Protein AF-A0A4Q4YTY7-F1 (afdb_monomer_lite)

Secondary structure (DSSP, 8-state):
-------------------------------SSSSHHHHHHHHHHHHHHHHHHHHHHHTTS----HHHHHHHHHHHHHT--S-HHHHHHHHHHHHHTGGGHHHHHHHHHHHHHHS-HHHHHHHHHHHHHHHHHHHHTT-THHHHHHHHHHHHHHHHHS-TTSTTGGGHHHHHHHHHHHHHTTSS-HHHHHHHHHHHHHHHHHHHHTT-PPP------------------------PPPPPPPPHHHHHHHHHHHHHHHHHHHHTTS---S---THHHHHHHHS----TTHHHHHHHHHHHTTT----------------------------------PPPP-------------EEEEEE--SHHHHHHHHHHTTTEEEEEE-STTHHHHHHH-EEEEETTTEEEEEE--EEESSHHHHHHHTTTPPPSEEEE-S-----SS-HHHHHGGG--TTPEEEE---SSS-SHHHHHH-TTS-EEEEEEE--EEEEETTEEEE-S--EEEEEESSTT--HHHHHHHHHHHHHHHHTT--EEE-S-THHHHHHHHHHHHHHHHHHHHH---HHHHHHH-TTHHHHHHHHHHHHHHHHHHTT-TTS-HHHHHHHHHHHHTPPTT----HHHHHHTTTPPP-HIIIIIHHHHHHHHTT---HHHHHHHHHHHHHHHHHHH--

pLDDT: mean 76.51, std 26.36, range [22.38, 98.81]

Foldseek 3Di:
DDDDDDDDDDDDDDDDDDDDDDDDDDDDDDPDDPPPVVVVVVVVVVVVVVVVVVVVVVVVLDPDPLVNLLVVLLVLLQPQDQDPVSLVVSLVSCLSVVVCVVSSLVSLLVSLQPHDLRSLLSSLVSLLVNCVVCVVSVNCVNLVSCQVCVVVSLCSNQPPVLPNLVSLVSNLVSLVSCVVVVSYDPVVSVVSVVSSVSSNVSVVVVPDDDDDDDDDDDDDDDDDDDDDDDDDDDDDDDDDDDDPVVVVVVVVVVVVVVVVVVVVVPDDDDDDDPVVVVCVVVPPPDDPCVVVVVVVVVVVVVPDDDDDDDDDDDDDDDDDDDDDDDDDDDDDDDDDDDDDDDDDDDDPDPDPLPAEEEEEDPFFVSLVCQLLLVVRHQYEYADDPLQVVCQPFNAFEAEPVPHGRRGDRHHYDNALVVSCVVVVVDAGQEYEYPHELDDDVVHPLVRNVVRDDLNYEYEYAYAFPPSCPSNCVSCVNHWYKYKYWDWPKHAPDRRYIYTYDDTEMEIATVPLPDDPSSRVSRVVVQVSSVVSVGHYHYDSHCVLVNLLVLLCLLQQLLVCLLVVAHPLQQCVVDVCSLVLSLLLSVLSQQLCVLVVNVVSDSVSSVVVSVVSVPDDPPHDDDPNSVCSVVLHAGSLCRNQVVSVVSCVVSVHDNVSSVVSSVSSVVSNVVSVVVD

Radius of gyration: 40.19 Å; chains: 1; bounding box: 113×143×96 Å

Structure (mmCIF, N/CA/C/O backbone):
data_AF-A0A4Q4YTY7-F1
#
_entry.id   AF-A0A4Q4YTY7-F1
#
loop_
_atom_site.group_PDB
_atom_site.id
_atom_site.type_symbol
_atom_site.label_atom_id
_atom_site.label_alt_id
_atom_site.label_comp_id
_atom_site.label_asym_id
_atom_site.label_entity_id
_atom_site.label_seq_id
_atom_site.pdbx_PDB_ins_code
_atom_site.Cartn_x
_atom_site.Cartn_y
_atom_site.Cartn_z
_atom_site.occupancy
_atom_site.B_iso_or_equiv
_atom_site.auth_seq_id
_atom_site.auth_comp_id
_atom_site.auth_asym_id
_atom_site.auth_atom_id
_atom_site.pdbx_PDB_model_num
ATOM 1 N N . MET A 1 1 ? 47.195 -77.215 28.519 1.00 44.47 1 MET A N 1
ATOM 2 C CA . MET A 1 1 ? 48.078 -76.813 27.410 1.00 44.47 1 MET A CA 1
ATOM 3 C C . MET A 1 1 ? 48.415 -75.338 27.589 1.00 44.47 1 MET A C 1
ATOM 5 O O . MET A 1 1 ? 47.624 -74.493 27.214 1.00 44.47 1 MET A O 1
ATOM 9 N N . ASP A 1 2 ? 49.529 -75.053 28.259 1.00 33.38 2 ASP A N 1
ATOM 10 C CA . ASP A 1 2 ? 50.512 -74.045 27.804 1.00 33.38 2 ASP A CA 1
ATOM 11 C C . ASP A 1 2 ? 51.403 -74.792 26.753 1.00 33.38 2 ASP A C 1
ATOM 13 O O . ASP A 1 2 ? 51.285 -76.032 26.743 1.00 33.38 2 ASP A O 1
ATOM 17 N N . PRO A 1 3 ? 52.308 -74.210 25.915 1.00 56.84 3 PRO A N 1
ATOM 18 C CA . PRO A 1 3 ? 53.141 -73.035 26.216 1.00 56.84 3 PRO A CA 1
ATOM 19 C C . PRO A 1 3 ? 53.518 -72.140 24.996 1.00 56.84 3 PRO A C 1
ATOM 21 O O . PRO A 1 3 ? 53.104 -72.429 23.880 1.00 56.84 3 PRO A O 1
ATOM 24 N N . ARG A 1 4 ? 54.260 -71.020 25.053 1.00 35.19 4 ARG A N 1
ATOM 25 C CA . ARG A 1 4 ? 55.385 -70.514 25.880 1.00 35.19 4 ARG A CA 1
ATOM 26 C C . ARG A 1 4 ? 55.471 -68.988 25.660 1.00 35.19 4 ARG A C 1
ATOM 28 O O . ARG A 1 4 ? 55.088 -68.553 24.582 1.00 35.19 4 ARG A O 1
ATOM 35 N N . GLN A 1 5 ? 56.121 -68.106 26.419 1.00 39.50 5 GLN A N 1
ATOM 36 C CA . GLN A 1 5 ? 56.657 -67.877 27.779 1.00 39.50 5 GLN A CA 1
ATOM 37 C C . GLN A 1 5 ? 57.472 -66.567 27.567 1.00 39.50 5 GLN A C 1
ATOM 39 O O . GLN A 1 5 ? 58.048 -66.381 26.501 1.00 39.50 5 GLN A O 1
ATOM 44 N N . GLY A 1 6 ? 57.535 -65.582 28.455 1.00 27.42 6 GLY A N 1
ATOM 45 C CA . GLY A 1 6 ? 57.887 -65.696 29.857 1.00 27.42 6 GLY A CA 1
ATOM 46 C C . GLY A 1 6 ? 57.946 -64.312 30.517 1.00 27.42 6 GLY A C 1
ATOM 47 O O . GLY A 1 6 ? 58.246 -63.298 29.894 1.00 27.42 6 GLY A O 1
ATOM 48 N N . THR A 1 7 ? 57.606 -64.312 31.795 1.00 26.41 7 THR A N 1
ATOM 49 C CA . THR A 1 7 ? 57.754 -63.269 32.821 1.00 26.41 7 THR A CA 1
ATOM 50 C C . THR A 1 7 ? 59.226 -63.147 33.285 1.00 26.41 7 THR A C 1
ATOM 52 O O . THR A 1 7 ? 60.053 -63.944 32.844 1.00 26.41 7 THR A O 1
ATOM 55 N N . PRO A 1 8 ? 59.570 -62.374 34.340 1.00 59.75 8 PRO A N 1
ATOM 56 C CA . PRO A 1 8 ? 59.215 -61.001 34.765 1.00 59.75 8 PRO A CA 1
ATOM 57 C C . PRO A 1 8 ? 60.503 -60.191 35.137 1.00 59.75 8 PRO A C 1
ATOM 59 O O . PRO A 1 8 ? 61.595 -60.652 34.837 1.00 59.75 8 PRO A O 1
ATOM 62 N N . VAL A 1 9 ? 60.391 -59.051 35.861 1.00 26.95 9 VAL A N 1
ATOM 63 C CA . VAL A 1 9 ? 61.252 -58.618 37.015 1.00 26.95 9 VAL A CA 1
ATOM 64 C C . VAL A 1 9 ? 61.677 -57.124 37.043 1.00 26.95 9 VAL A C 1
ATOM 66 O O . VAL A 1 9 ? 62.441 -56.664 36.211 1.00 26.95 9 VAL A O 1
ATOM 69 N N . ARG A 1 10 ? 61.214 -56.457 38.124 1.00 25.05 10 ARG A N 1
ATOM 70 C CA . ARG A 1 10 ? 61.829 -55.469 39.060 1.00 25.05 10 ARG A CA 1
ATOM 71 C C . ARG A 1 10 ? 62.554 -54.192 38.592 1.00 25.05 10 ARG A C 1
ATOM 73 O O . ARG A 1 10 ? 63.468 -54.255 37.794 1.00 25.05 10 ARG A O 1
ATOM 80 N N . LEU A 1 11 ? 62.241 -53.136 39.373 1.00 26.17 11 LEU A N 1
ATOM 81 C CA . LEU A 1 11 ? 63.114 -52.181 40.104 1.00 26.17 11 LEU A CA 1
ATOM 82 C C . LEU A 1 11 ? 64.211 -51.490 39.268 1.00 26.17 11 LEU A C 1
ATOM 84 O O . LEU A 1 11 ? 64.990 -52.124 38.584 1.00 26.17 11 LEU A O 1
ATOM 88 N N . SER A 1 12 ? 64.414 -50.185 39.384 1.00 26.83 12 SER A N 1
ATOM 89 C CA . SER A 1 12 ? 64.807 -49.572 40.648 1.00 26.83 12 SER A CA 1
ATOM 90 C C . SER A 1 12 ? 65.026 -48.073 40.475 1.00 26.83 12 SER A C 1
ATOM 92 O O . SER A 1 12 ? 65.476 -47.644 39.415 1.00 26.83 12 SER A O 1
ATOM 94 N N . ASN A 1 13 ? 64.916 -47.388 41.612 1.00 28.39 13 ASN A N 1
ATOM 95 C CA . ASN A 1 13 ? 65.694 -46.214 41.999 1.00 28.39 13 ASN A CA 1
ATOM 96 C C . ASN A 1 13 ? 65.218 -44.863 41.431 1.00 28.39 13 ASN A C 1
ATOM 98 O O . ASN A 1 13 ? 65.002 -44.705 40.243 1.00 28.39 13 ASN A O 1
ATOM 102 N N . ASP A 1 14 ? 65.045 -43.819 42.235 1.00 30.59 14 ASP A N 1
ATOM 103 C CA . ASP A 1 14 ? 65.525 -43.621 43.599 1.00 30.59 14 ASP A CA 1
ATOM 104 C C . ASP A 1 14 ? 64.722 -42.511 44.295 1.00 30.59 14 ASP A C 1
ATOM 106 O O . ASP A 1 14 ? 64.478 -41.451 43.729 1.00 30.59 14 ASP A O 1
ATOM 110 N N . ARG A 1 15 ? 64.432 -42.798 45.570 1.00 30.31 15 ARG A N 1
ATOM 111 C CA . ARG A 1 15 ? 64.506 -41.912 46.747 1.00 30.31 15 ARG A CA 1
ATOM 112 C C . ARG A 1 15 ? 63.458 -40.808 46.912 1.00 30.31 15 ARG A C 1
ATOM 114 O O . ARG A 1 15 ? 63.401 -39.848 46.164 1.00 30.31 15 ARG A O 1
ATOM 121 N N . LEU A 1 16 ? 62.564 -41.018 47.890 1.00 30.39 16 LEU A N 1
ATOM 122 C CA . LEU A 1 16 ? 62.622 -40.487 49.278 1.00 30.39 16 LEU A CA 1
ATOM 123 C C . LEU A 1 16 ? 62.254 -38.994 49.303 1.00 30.39 16 LEU A C 1
ATOM 125 O O . LEU A 1 16 ? 62.945 -38.190 48.703 1.00 30.39 16 LEU A O 1
ATOM 129 N N . GLY A 1 17 ? 61.238 -38.521 50.013 1.00 27.89 17 GLY A N 1
ATOM 130 C CA . GLY A 1 17 ? 60.315 -39.130 50.959 1.00 27.89 17 GLY A CA 1
ATOM 131 C C . GLY A 1 17 ? 59.376 -38.033 51.489 1.00 27.89 17 GLY A C 1
ATOM 132 O O . GLY A 1 17 ? 59.693 -36.853 51.379 1.00 27.89 17 GLY A O 1
ATOM 133 N N . LEU A 1 18 ? 58.204 -38.468 51.967 1.00 28.16 18 LEU A N 1
ATOM 134 C CA . LEU A 1 18 ? 57.441 -38.015 53.149 1.00 28.16 18 LEU A CA 1
ATOM 135 C C . LEU A 1 18 ? 57.828 -36.644 53.758 1.00 28.16 18 LEU A C 1
ATOM 137 O O . LEU A 1 18 ? 58.996 -36.394 54.011 1.00 28.16 18 LEU A O 1
ATOM 141 N N . SER A 1 19 ? 56.941 -35.761 54.209 1.00 26.50 19 SER A N 1
ATOM 142 C CA . SER A 1 19 ? 55.482 -35.711 54.314 1.00 26.50 19 SER A CA 1
ATOM 143 C C . SER A 1 19 ? 55.146 -34.392 55.043 1.00 26.50 19 SER A C 1
ATOM 145 O O . SER A 1 19 ? 55.745 -34.139 56.082 1.00 26.50 19 SER A O 1
ATOM 147 N N . VAL A 1 20 ? 54.151 -33.652 54.539 1.00 29.53 20 VAL A N 1
ATOM 148 C CA . VAL A 1 20 ? 53.043 -33.019 55.301 1.00 29.53 20 VAL A CA 1
ATOM 149 C C . VAL A 1 20 ? 53.321 -31.782 56.201 1.00 29.53 20 VAL A C 1
ATOM 151 O O . VAL A 1 20 ? 53.830 -31.922 57.305 1.00 29.53 20 VAL A O 1
ATOM 154 N N . ASP A 1 21 ? 52.821 -30.627 55.702 1.00 28.77 21 ASP A N 1
ATOM 155 C CA . ASP A 1 21 ? 52.082 -29.492 56.340 1.00 28.77 21 ASP A CA 1
ATOM 156 C C . ASP A 1 21 ? 52.663 -28.684 57.533 1.00 28.77 21 ASP A C 1
ATOM 158 O O . ASP A 1 21 ? 53.591 -29.153 58.184 1.00 28.77 21 ASP A O 1
ATOM 162 N N . PRO A 1 22 ? 52.093 -27.505 57.929 1.00 45.88 22 PRO A N 1
ATOM 163 C CA . PRO A 1 22 ? 51.042 -26.647 57.319 1.00 45.88 22 PRO A CA 1
ATOM 164 C C . PRO A 1 22 ? 51.311 -25.104 57.373 1.00 45.88 22 PRO A C 1
ATOM 166 O O . PRO A 1 22 ? 52.159 -24.627 58.112 1.00 45.88 22 PRO A O 1
ATOM 169 N N . SER A 1 23 ? 50.479 -24.328 56.656 1.00 27.91 23 SER A N 1
ATOM 170 C CA . SER A 1 23 ? 49.970 -22.947 56.917 1.00 27.91 23 SER A CA 1
ATOM 171 C C . SER A 1 23 ? 50.861 -21.745 57.341 1.00 27.91 23 SER A C 1
ATOM 173 O O . SER A 1 23 ? 51.733 -21.842 58.192 1.00 27.91 23 SER A O 1
ATOM 175 N N . CYS A 1 24 ? 50.392 -20.563 56.902 1.00 25.84 24 CYS A N 1
ATOM 176 C CA . CYS A 1 24 ? 50.587 -19.188 57.413 1.00 25.84 24 CYS A CA 1
ATOM 177 C C . CYS A 1 24 ? 51.747 -18.311 56.889 1.00 25.84 24 CYS A C 1
ATOM 179 O O . CYS A 1 24 ? 52.905 -18.459 57.250 1.00 25.84 24 CYS A O 1
ATOM 181 N N . ASP A 1 25 ? 51.321 -17.323 56.098 1.00 28.78 25 ASP A N 1
ATOM 182 C CA . ASP A 1 25 ? 51.516 -15.874 56.249 1.00 28.78 25 ASP A CA 1
ATOM 183 C C . ASP A 1 25 ? 52.912 -15.206 56.270 1.00 28.78 25 ASP A C 1
ATOM 185 O O . ASP A 1 25 ? 53.749 -15.388 57.145 1.00 28.78 25 ASP A O 1
ATOM 189 N N . ASP A 1 26 ? 52.986 -14.240 55.351 1.00 28.91 26 ASP A N 1
ATOM 190 C CA . ASP A 1 26 ? 53.621 -12.925 55.432 1.00 28.91 26 ASP A CA 1
ATOM 191 C C . ASP A 1 26 ? 55.112 -12.705 55.058 1.00 28.91 26 ASP A C 1
ATOM 193 O O . ASP A 1 26 ? 56.069 -13.169 55.668 1.00 28.91 26 ASP A O 1
ATOM 197 N N . ARG A 1 27 ? 55.237 -11.783 54.090 1.00 26.94 27 ARG A N 1
ATOM 198 C CA . ARG A 1 27 ? 56.259 -10.736 53.910 1.00 26.94 27 ARG A CA 1
ATOM 199 C C . ARG A 1 27 ? 57.707 -11.054 53.489 1.00 26.94 27 ARG A C 1
ATOM 201 O O . ARG A 1 27 ? 58.582 -11.395 54.267 1.00 26.94 27 ARG A O 1
ATOM 208 N N . ARG A 1 28 ? 57.971 -10.540 52.274 1.00 28.86 28 ARG A N 1
ATOM 209 C CA . ARG A 1 28 ? 59.109 -9.674 51.882 1.00 28.86 28 ARG A CA 1
ATOM 210 C C . ARG A 1 28 ? 60.511 -10.291 51.960 1.00 28.86 28 ARG A C 1
ATOM 212 O O . ARG A 1 28 ? 61.216 -10.129 52.942 1.00 28.86 28 ARG A O 1
ATOM 219 N N . HIS A 1 29 ? 60.979 -10.790 50.817 1.00 31.52 29 HIS A N 1
ATOM 220 C CA . HIS A 1 29 ? 62.108 -10.197 50.076 1.00 31.52 29 HIS A CA 1
ATOM 221 C C . HIS A 1 29 ? 62.472 -11.072 48.869 1.00 31.52 29 HIS A C 1
ATOM 223 O O . HIS A 1 29 ? 63.193 -12.053 49.007 1.00 31.52 29 HIS A O 1
ATOM 229 N N . ARG A 1 30 ? 62.025 -10.685 47.666 1.00 30.34 30 ARG A N 1
ATOM 230 C CA . ARG A 1 30 ? 62.777 -10.885 46.408 1.00 30.34 30 ARG A CA 1
ATOM 231 C C . ARG A 1 30 ? 62.133 -10.101 45.262 1.00 30.34 30 ARG A C 1
ATOM 233 O O . ARG A 1 30 ? 61.588 -10.645 44.312 1.00 30.34 30 ARG A O 1
ATOM 240 N N . SER A 1 31 ? 62.194 -8.778 45.386 1.00 37.34 31 SER A N 1
ATOM 241 C CA . SER A 1 31 ? 62.164 -7.886 44.227 1.00 37.34 31 SER A CA 1
ATOM 242 C C . SER A 1 31 ? 63.583 -7.843 43.672 1.00 37.34 31 SER A C 1
ATOM 244 O O . SER A 1 31 ? 64.467 -7.408 44.406 1.00 37.34 31 SER A O 1
ATOM 246 N N . SER A 1 32 ? 63.779 -8.355 42.449 1.00 37.25 32 SER A N 1
ATOM 247 C CA . SER A 1 32 ? 64.787 -7.876 41.476 1.00 37.25 32 SER A CA 1
ATOM 248 C C . SER A 1 32 ? 65.095 -8.845 40.317 1.00 37.25 32 SER A C 1
ATOM 250 O O . SER A 1 32 ? 66.119 -8.667 39.678 1.00 37.25 32 SER A O 1
ATOM 252 N N . TYR A 1 33 ? 64.268 -9.851 39.986 1.00 35.28 33 TYR A N 1
ATOM 253 C CA . TYR A 1 33 ? 64.560 -10.710 38.810 1.00 35.28 33 TYR A CA 1
ATOM 254 C C . TYR A 1 33 ? 63.352 -11.152 37.962 1.00 35.28 33 TYR A C 1
ATOM 256 O O . TYR A 1 33 ? 63.506 -11.951 37.042 1.00 35.28 33 TYR A O 1
ATOM 264 N N . THR A 1 34 ? 62.156 -10.605 38.196 1.00 37.16 34 THR A N 1
ATOM 265 C CA . THR A 1 34 ? 60.936 -10.950 37.431 1.00 37.16 34 THR A CA 1
ATOM 266 C C . THR A 1 34 ? 60.338 -9.792 36.627 1.00 37.16 34 THR A C 1
ATOM 268 O O . THR A 1 34 ? 59.360 -9.993 35.906 1.00 37.16 34 THR A O 1
ATOM 271 N N . THR A 1 35 ? 60.948 -8.604 36.661 1.00 37.41 35 THR A N 1
ATOM 272 C CA . THR A 1 35 ? 60.445 -7.429 35.930 1.00 37.41 35 THR A CA 1
ATOM 273 C C . THR A 1 35 ? 60.891 -7.391 34.462 1.00 37.41 35 THR A C 1
ATOM 275 O O . THR A 1 35 ? 60.171 -6.858 33.630 1.00 37.41 35 THR A O 1
ATOM 278 N N . SER A 1 36 ? 62.019 -8.012 34.088 1.00 37.94 36 SER A N 1
ATOM 279 C CA . SER A 1 36 ? 62.528 -7.905 32.703 1.00 37.94 36 SER A CA 1
ATOM 280 C C . SER A 1 36 ? 61.791 -8.776 31.681 1.00 37.94 36 SER A C 1
ATOM 282 O O . SER A 1 36 ? 61.683 -8.380 30.528 1.00 37.94 36 SER A O 1
ATOM 284 N N . LYS A 1 37 ? 61.246 -9.937 32.077 1.00 40.44 37 LYS A N 1
ATOM 285 C CA . LYS A 1 37 ? 60.488 -10.820 31.161 1.00 40.44 37 LYS A CA 1
ATOM 286 C C . LYS A 1 37 ? 59.007 -10.456 31.028 1.00 40.44 37 LYS A C 1
ATOM 288 O O . LYS A 1 37 ? 58.343 -10.932 30.116 1.00 40.44 37 LYS A O 1
ATOM 293 N N . THR A 1 38 ? 58.484 -9.635 31.935 1.00 42.22 38 THR A N 1
ATOM 294 C CA . THR A 1 38 ? 57.098 -9.149 31.888 1.00 42.22 38 THR A CA 1
ATOM 295 C C . THR A 1 38 ? 56.987 -7.779 31.223 1.00 42.22 38 THR A C 1
ATOM 297 O O . THR A 1 38 ? 55.941 -7.496 30.649 1.00 42.22 38 THR A O 1
ATOM 300 N N . LEU A 1 39 ? 58.056 -6.971 31.224 1.00 42.78 39 LEU A N 1
ATOM 301 C CA . LEU A 1 39 ? 58.139 -5.726 30.451 1.00 42.78 39 LEU A CA 1
ATOM 302 C C . LEU A 1 39 ? 58.324 -5.986 28.951 1.00 42.78 39 LEU A C 1
ATOM 304 O O . LEU A 1 39 ? 57.547 -5.445 28.176 1.00 42.78 39 LEU A O 1
ATOM 308 N N . SER A 1 40 ? 59.214 -6.900 28.535 1.00 46.28 40 SER A N 1
ATOM 309 C CA . SER A 1 40 ? 59.430 -7.167 27.099 1.00 46.28 40 SER A CA 1
ATOM 310 C C . SER A 1 40 ? 58.183 -7.735 26.409 1.00 46.28 40 SER A C 1
ATOM 312 O O . SER A 1 40 ? 57.775 -7.259 25.362 1.00 46.28 40 SER A O 1
ATOM 314 N N . HIS A 1 41 ? 57.482 -8.683 27.043 1.00 48.94 41 HIS A N 1
ATOM 315 C CA . HIS A 1 41 ? 56.234 -9.229 26.497 1.00 48.94 41 HIS A CA 1
ATOM 316 C C . HIS A 1 41 ? 55.057 -8.248 26.523 1.00 48.94 41 HIS A C 1
ATOM 318 O O . HIS A 1 41 ? 54.060 -8.477 25.833 1.00 48.94 41 HIS A O 1
ATOM 324 N N . ARG A 1 42 ? 55.140 -7.190 27.333 1.00 49.94 42 ARG A N 1
ATOM 325 C CA . ARG A 1 42 ? 54.120 -6.146 27.408 1.00 49.94 42 ARG A CA 1
ATOM 326 C C . ARG A 1 42 ? 54.400 -5.036 26.401 1.00 49.94 42 ARG A C 1
ATOM 328 O O . ARG A 1 42 ? 53.464 -4.632 25.732 1.00 49.94 42 ARG A O 1
ATOM 335 N N . GLU A 1 43 ? 55.660 -4.659 26.210 1.00 51.03 43 GLU A N 1
ATOM 336 C CA . GLU A 1 43 ? 56.108 -3.743 25.155 1.00 51.03 43 GLU A CA 1
ATOM 337 C C . GLU A 1 43 ? 55.912 -4.355 23.760 1.00 51.03 43 GLU A C 1
ATOM 339 O O . GLU A 1 43 ? 55.381 -3.686 22.882 1.00 51.03 43 GLU A O 1
ATOM 344 N N . ASP A 1 44 ? 56.193 -5.649 23.571 1.00 53.00 44 ASP A N 1
ATOM 345 C CA . ASP A 1 44 ? 55.933 -6.354 22.305 1.00 53.00 44 ASP A CA 1
ATOM 346 C C . ASP A 1 44 ? 54.429 -6.485 22.013 1.00 53.00 44 ASP A C 1
ATOM 348 O O . ASP A 1 44 ? 53.995 -6.414 20.863 1.00 53.00 44 ASP A O 1
ATOM 352 N N . ARG A 1 45 ? 53.601 -6.646 23.056 1.00 56.72 45 ARG A N 1
ATOM 353 C CA . ARG A 1 45 ? 52.136 -6.660 22.923 1.00 56.72 45 ARG A CA 1
ATOM 354 C C . ARG A 1 45 ? 51.564 -5.269 22.697 1.00 56.72 45 ARG A C 1
ATOM 356 O O . ARG A 1 45 ? 50.649 -5.142 21.896 1.00 56.72 45 ARG A O 1
ATOM 363 N N . GLU A 1 46 ? 52.080 -4.242 23.356 1.00 60.31 46 GLU A N 1
ATOM 364 C CA . GLU A 1 46 ? 51.658 -2.854 23.156 1.00 60.31 46 GLU A CA 1
ATOM 365 C C . GLU A 1 46 ? 52.108 -2.340 21.782 1.00 60.31 46 GLU A C 1
ATOM 367 O O . GLU A 1 46 ? 51.319 -1.691 21.105 1.00 60.31 46 GLU A O 1
ATOM 372 N N . ALA A 1 47 ? 53.288 -2.735 21.293 1.00 58.69 47 ALA A N 1
ATOM 373 C CA . ALA A 1 47 ? 53.745 -2.470 19.930 1.00 58.69 47 ALA A CA 1
ATOM 374 C C . ALA A 1 47 ? 52.937 -3.249 18.881 1.00 58.69 47 ALA A C 1
ATOM 376 O O . ALA A 1 47 ? 52.584 -2.689 17.846 1.00 58.69 47 ALA A O 1
ATOM 377 N N . ALA A 1 48 ? 52.571 -4.509 19.144 1.00 60.25 48 ALA A N 1
ATOM 378 C CA . ALA A 1 48 ? 51.703 -5.286 18.257 1.00 60.25 48 ALA A CA 1
ATOM 379 C C . ALA A 1 48 ? 50.261 -4.754 18.237 1.00 60.25 48 ALA A C 1
ATOM 381 O O . ALA A 1 48 ? 49.634 -4.735 17.181 1.00 60.25 48 ALA A O 1
ATOM 382 N N . VAL A 1 49 ? 49.742 -4.279 19.372 1.00 65.44 49 VAL A N 1
ATOM 383 C CA . VAL A 1 49 ? 48.423 -3.637 19.474 1.00 65.44 49 VAL A CA 1
ATOM 384 C C . VAL A 1 49 ? 48.448 -2.242 18.855 1.00 65.44 49 VAL A C 1
ATOM 386 O O . VAL A 1 49 ? 47.492 -1.890 18.181 1.00 65.44 49 VAL A O 1
ATOM 389 N N . ALA A 1 50 ? 49.536 -1.479 18.981 1.00 58.59 50 ALA A N 1
ATOM 390 C CA . ALA A 1 50 ? 49.712 -0.194 18.307 1.00 58.59 50 ALA A CA 1
ATOM 391 C C . ALA A 1 50 ? 49.904 -0.360 16.792 1.00 58.59 50 ALA A C 1
ATOM 393 O O . ALA A 1 50 ? 49.338 0.407 16.025 1.00 58.59 50 ALA A O 1
ATOM 394 N N . ALA A 1 51 ? 50.616 -1.394 16.337 1.00 57.59 51 ALA A N 1
ATOM 395 C CA . ALA A 1 51 ? 50.743 -1.732 14.920 1.00 57.59 51 ALA A CA 1
ATOM 396 C C . ALA A 1 51 ? 49.433 -2.293 14.345 1.00 57.59 51 ALA A C 1
ATOM 398 O O . ALA A 1 51 ? 49.083 -1.989 13.208 1.00 57.59 51 ALA A O 1
ATOM 399 N N . ALA A 1 52 ? 48.670 -3.063 15.126 1.00 54.78 52 ALA A N 1
ATOM 400 C CA . ALA A 1 52 ? 47.329 -3.508 14.759 1.00 54.78 52 ALA A CA 1
ATOM 401 C C . ALA A 1 52 ? 46.324 -2.351 14.776 1.00 54.78 52 ALA A C 1
ATOM 403 O O . ALA A 1 52 ? 45.476 -2.300 13.897 1.00 54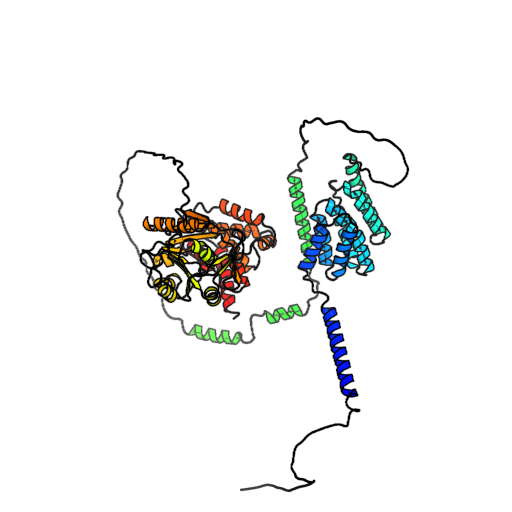.78 52 ALA A O 1
ATOM 404 N N . ALA A 1 53 ? 46.446 -1.400 15.704 1.00 50.16 53 ALA A N 1
ATOM 405 C CA . ALA A 1 53 ? 45.644 -0.182 15.760 1.00 50.16 53 ALA A CA 1
ATOM 406 C C . ALA A 1 53 ? 46.029 0.799 14.650 1.00 50.16 53 ALA A C 1
ATOM 408 O O . ALA A 1 53 ? 45.147 1.446 14.115 1.00 50.16 53 ALA A O 1
ATOM 409 N N . SER A 1 54 ? 47.300 0.858 14.245 1.00 45.47 54 SER A N 1
ATOM 410 C CA . SER A 1 54 ? 47.777 1.636 13.096 1.00 45.47 54 SER A CA 1
ATOM 411 C C . SER A 1 54 ? 47.330 1.004 11.780 1.00 45.47 54 SER A C 1
ATOM 413 O O . SER A 1 54 ? 46.844 1.714 10.916 1.00 45.47 54 SER A O 1
ATOM 415 N N . ARG A 1 55 ? 47.378 -0.330 11.649 1.00 49.47 55 ARG A N 1
ATOM 416 C CA . ARG A 1 55 ? 46.804 -1.058 10.500 1.00 49.47 55 ARG A CA 1
ATOM 417 C C . ARG A 1 55 ? 45.278 -1.021 10.488 1.00 49.47 55 ARG A C 1
ATOM 419 O O . ARG A 1 55 ? 44.681 -1.046 9.420 1.00 49.47 55 ARG A O 1
ATOM 426 N N . ALA A 1 56 ? 44.638 -0.961 11.655 1.00 44.59 56 ALA A N 1
ATOM 427 C CA . ALA A 1 56 ? 43.201 -0.751 11.794 1.00 44.59 56 ALA A CA 1
ATOM 428 C C . ALA A 1 56 ? 42.812 0.723 11.617 1.00 44.59 56 ALA A C 1
ATOM 430 O O . ALA A 1 56 ? 41.673 0.979 11.260 1.00 44.59 56 ALA A O 1
ATOM 431 N N . ALA A 1 57 ? 43.727 1.674 11.828 1.00 40.84 57 ALA A N 1
ATOM 432 C CA . ALA A 1 57 ? 43.558 3.099 11.548 1.00 40.84 57 ALA A CA 1
ATOM 433 C C . ALA A 1 57 ? 43.777 3.399 10.058 1.00 40.84 57 ALA A C 1
ATOM 435 O O . ALA A 1 57 ? 42.997 4.147 9.486 1.00 40.84 57 ALA A O 1
ATOM 436 N N . GLU A 1 58 ? 44.740 2.737 9.408 1.00 41.47 58 GLU A N 1
ATOM 437 C CA . GLU A 1 58 ? 44.916 2.733 7.948 1.00 41.47 58 GLU A CA 1
ATOM 438 C C . GLU A 1 58 ? 43.761 2.006 7.246 1.00 41.47 58 GLU A C 1
ATOM 440 O O . GLU A 1 58 ? 43.261 2.497 6.242 1.00 41.47 58 GLU A O 1
ATOM 445 N N . LYS A 1 59 ? 43.234 0.909 7.814 1.00 41.84 59 LYS A N 1
ATOM 446 C CA . LYS A 1 59 ? 41.969 0.295 7.356 1.00 41.84 59 LYS A CA 1
ATOM 447 C C . LYS A 1 59 ? 40.707 1.073 7.753 1.00 41.84 59 LYS A C 1
ATOM 449 O O . LYS A 1 59 ? 39.647 0.797 7.204 1.00 41.84 59 LYS A O 1
ATOM 454 N N . ASN A 1 60 ? 40.806 2.026 8.684 1.00 37.56 60 ASN A N 1
ATOM 455 C CA . ASN A 1 60 ? 39.737 2.973 9.034 1.00 37.56 60 ASN A CA 1
ATOM 456 C C . ASN A 1 60 ? 39.860 4.303 8.279 1.00 37.56 60 ASN A C 1
ATOM 458 O O . ASN A 1 60 ? 39.099 5.234 8.560 1.00 37.56 60 ASN A O 1
ATOM 462 N N . VAL A 1 61 ? 40.727 4.389 7.264 1.00 43.94 61 VAL A N 1
ATOM 463 C CA . VAL A 1 61 ? 40.551 5.356 6.178 1.00 43.94 61 VAL A CA 1
ATOM 464 C C . VAL A 1 61 ? 39.376 4.872 5.317 1.00 43.94 61 VAL A C 1
ATOM 466 O O . VAL A 1 61 ? 39.528 4.310 4.247 1.00 43.94 61 VAL A O 1
ATOM 469 N N . ILE A 1 62 ? 38.188 5.021 5.906 1.00 47.38 62 ILE A N 1
ATOM 470 C CA . ILE A 1 62 ? 36.886 5.274 5.302 1.00 47.38 62 ILE A CA 1
ATOM 471 C C . ILE A 1 62 ? 36.642 4.528 3.975 1.00 47.38 62 ILE A C 1
ATOM 473 O O . ILE A 1 62 ? 36.806 5.107 2.905 1.00 47.38 62 ILE A O 1
ATOM 477 N N . MET A 1 63 ? 36.084 3.309 4.035 1.00 51.50 63 MET A N 1
ATOM 478 C CA . MET A 1 63 ? 35.096 2.918 3.017 1.00 51.50 63 MET A CA 1
ATOM 479 C C . MET A 1 63 ? 33.903 3.859 3.187 1.00 51.50 63 MET A C 1
ATOM 481 O O . MET A 1 63 ? 32.943 3.557 3.894 1.00 51.50 63 MET A O 1
ATOM 485 N N . ALA A 1 64 ? 34.021 5.067 2.643 1.00 59.69 64 ALA A N 1
ATOM 486 C CA . ALA A 1 64 ? 32.871 5.921 2.461 1.00 59.69 64 ALA A CA 1
ATOM 487 C C . ALA A 1 64 ? 32.029 5.211 1.414 1.00 59.69 64 ALA A C 1
ATOM 489 O O . ALA A 1 64 ? 32.575 4.746 0.415 1.00 59.69 64 ALA A O 1
ATOM 490 N N . ASP A 1 65 ? 30.735 5.070 1.683 1.00 78.94 65 ASP A N 1
ATOM 491 C CA . ASP A 1 65 ? 29.811 4.489 0.721 1.00 78.94 65 ASP A CA 1
ATOM 492 C C . ASP A 1 65 ? 30.017 5.191 -0.634 1.00 78.94 65 ASP A C 1
ATOM 494 O O . ASP A 1 65 ? 29.851 6.417 -0.693 1.00 78.94 65 ASP A O 1
ATOM 498 N N . PRO A 1 66 ? 30.411 4.468 -1.703 1.00 78.19 66 PRO A N 1
ATOM 499 C CA . PRO A 1 66 ? 30.671 5.074 -3.000 1.00 78.19 66 PRO A CA 1
ATOM 500 C C . PRO A 1 66 ? 29.503 5.938 -3.485 1.00 78.19 66 PRO A C 1
ATOM 502 O O . PRO A 1 66 ? 29.688 7.005 -4.075 1.00 78.19 66 PRO A O 1
ATOM 505 N N . PHE A 1 67 ? 28.280 5.532 -3.145 1.00 75.50 67 PHE A N 1
ATOM 506 C CA . PHE A 1 67 ? 27.086 6.300 -3.448 1.00 75.50 67 PHE A CA 1
ATOM 507 C C . PHE A 1 67 ? 27.016 7.617 -2.658 1.00 75.50 67 PHE A C 1
ATOM 509 O O . PHE A 1 67 ? 26.732 8.668 -3.237 1.00 75.50 67 PHE A O 1
ATOM 516 N N . GLU A 1 68 ? 27.319 7.603 -1.357 1.00 81.38 68 GLU A N 1
ATOM 517 C CA . GLU A 1 68 ? 27.379 8.812 -0.527 1.00 81.38 68 GLU A CA 1
ATOM 518 C C . GLU A 1 68 ? 28.464 9.785 -1.013 1.00 81.38 68 GLU A C 1
ATOM 520 O O . GLU A 1 68 ? 28.216 10.993 -1.088 1.00 81.38 68 GLU A O 1
ATOM 525 N N . VAL A 1 69 ? 29.641 9.274 -1.398 1.00 84.94 69 VAL A N 1
ATOM 526 C CA . VAL A 1 69 ? 30.734 10.096 -1.942 1.00 84.94 69 VAL A CA 1
ATOM 527 C C . VAL A 1 69 ? 30.305 10.764 -3.247 1.00 84.94 69 VAL A C 1
ATOM 529 O O . VAL A 1 69 ? 30.427 11.986 -3.390 1.00 84.94 69 VAL A O 1
ATOM 532 N N . ARG A 1 70 ? 29.722 9.987 -4.169 1.00 90.94 70 ARG A N 1
ATOM 533 C CA . ARG A 1 70 ? 29.195 10.470 -5.452 1.00 90.94 70 ARG A CA 1
ATOM 534 C C . ARG A 1 70 ? 28.117 11.537 -5.254 1.00 90.94 70 ARG A C 1
ATOM 536 O O . ARG A 1 70 ? 28.183 12.610 -5.859 1.00 90.94 70 ARG A O 1
ATOM 543 N N . MET A 1 71 ? 27.151 11.274 -4.373 1.00 87.25 71 MET A N 1
ATOM 544 C CA . MET A 1 71 ? 26.042 12.183 -4.069 1.00 87.25 71 MET A CA 1
ATOM 545 C C . MET A 1 71 ? 26.553 13.501 -3.484 1.00 87.25 71 MET A C 1
ATOM 547 O O . MET A 1 71 ? 26.175 14.587 -3.926 1.00 87.25 71 MET A O 1
ATOM 551 N N . ARG A 1 72 ? 27.459 13.425 -2.507 1.00 89.19 72 ARG A N 1
ATOM 552 C CA . ARG A 1 72 ? 27.996 14.601 -1.822 1.00 89.19 72 ARG A CA 1
ATOM 553 C C . ARG A 1 72 ? 28.915 15.432 -2.713 1.00 89.19 72 ARG A C 1
ATOM 555 O O . ARG A 1 72 ? 28.926 16.656 -2.572 1.00 89.19 72 ARG A O 1
ATOM 562 N N . PHE A 1 73 ? 29.666 14.806 -3.616 1.00 95.56 73 PHE A N 1
ATOM 563 C CA . PHE A 1 73 ? 30.458 15.529 -4.608 1.00 95.56 73 PHE A CA 1
ATOM 564 C C . PHE A 1 73 ? 29.572 16.194 -5.670 1.00 95.56 73 PHE A C 1
ATOM 566 O O . PHE A 1 73 ? 29.728 17.384 -5.936 1.00 95.56 73 PHE A O 1
ATOM 573 N N . SER A 1 74 ? 28.566 15.476 -6.181 1.00 92.44 74 SER A N 1
ATOM 574 C CA . SER A 1 74 ? 27.574 16.015 -7.125 1.00 92.44 74 SER A CA 1
ATOM 575 C C . SER A 1 74 ? 26.855 17.245 -6.567 1.00 92.44 74 SER A C 1
ATOM 577 O O . SER A 1 74 ? 26.748 18.259 -7.252 1.00 92.44 74 SER A O 1
ATOM 579 N N . LEU A 1 75 ? 26.442 17.201 -5.295 1.00 90.56 75 LEU A N 1
ATOM 580 C CA . LEU A 1 75 ? 25.823 18.340 -4.607 1.00 90.56 75 LEU A CA 1
ATOM 581 C C . LEU A 1 75 ? 26.777 19.537 -4.454 1.00 90.56 75 LEU A C 1
ATOM 583 O O . LEU A 1 75 ? 26.349 20.685 -4.579 1.00 90.56 75 LEU A O 1
ATOM 587 N N . GLN A 1 76 ? 28.069 19.299 -4.199 1.00 93.62 76 GLN A N 1
ATOM 588 C CA . GLN A 1 76 ? 29.065 20.377 -4.128 1.00 93.62 76 GLN A CA 1
ATOM 589 C C . GLN A 1 76 ? 29.264 21.061 -5.484 1.00 93.62 76 GLN A C 1
ATOM 591 O O . GLN A 1 76 ? 29.364 22.286 -5.530 1.00 93.62 76 GLN A O 1
ATOM 596 N N . LEU A 1 77 ? 29.275 20.292 -6.575 1.00 93.81 77 LEU A N 1
ATOM 597 C CA . LEU A 1 77 ? 29.375 20.817 -7.937 1.00 93.81 77 LEU A CA 1
ATOM 598 C C . LEU A 1 77 ? 28.096 21.554 -8.371 1.00 93.81 77 LEU A C 1
ATOM 600 O O . LEU A 1 77 ? 28.176 22.620 -8.978 1.00 93.81 77 LEU A O 1
ATOM 604 N N . GLN A 1 78 ? 26.915 21.046 -8.005 1.00 91.62 78 GLN A N 1
ATOM 605 C CA . GLN A 1 78 ? 25.626 21.680 -8.309 1.00 91.62 78 GLN A CA 1
ATOM 606 C C . GLN A 1 78 ? 25.486 23.065 -7.654 1.00 91.62 78 GLN A C 1
ATOM 608 O O . GLN A 1 78 ? 24.927 23.994 -8.242 1.00 91.62 78 GLN A O 1
ATOM 613 N N . HIS A 1 79 ? 26.011 23.215 -6.436 1.00 88.19 79 HIS A N 1
ATOM 614 C CA . HIS A 1 79 ? 25.966 24.460 -5.666 1.00 88.19 79 HIS A CA 1
ATOM 615 C C . HIS A 1 79 ? 27.262 25.275 -5.737 1.00 88.19 79 HIS A C 1
ATOM 617 O O . HIS A 1 79 ? 27.471 26.182 -4.923 1.00 88.19 79 HIS A O 1
ATOM 623 N N . LEU A 1 80 ? 28.130 24.977 -6.708 1.00 90.50 80 LEU A N 1
ATOM 624 C CA . LEU A 1 80 ? 29.393 25.677 -6.860 1.00 90.50 80 LEU A CA 1
ATOM 625 C C . LEU A 1 80 ? 29.150 27.149 -7.225 1.00 90.50 80 LEU A C 1
ATOM 627 O O . LEU A 1 80 ? 28.468 27.473 -8.202 1.00 90.50 80 LEU A O 1
ATOM 631 N N . ASN A 1 81 ? 29.720 28.051 -6.429 1.00 88.62 81 ASN A N 1
ATOM 632 C CA . ASN A 1 81 ? 29.677 29.492 -6.672 1.00 88.62 81 ASN A CA 1
ATOM 633 C C . ASN A 1 81 ? 31.035 30.003 -7.182 1.00 88.62 81 ASN A C 1
ATOM 635 O O . ASN A 1 81 ? 32.030 29.284 -7.150 1.00 88.62 81 ASN A O 1
ATOM 639 N N . ALA A 1 82 ? 31.084 31.263 -7.618 1.00 81.81 82 ALA A N 1
ATOM 640 C CA . ALA A 1 82 ? 32.280 31.882 -8.198 1.00 81.81 82 ALA A CA 1
ATOM 641 C C . ALA A 1 82 ? 33.448 32.102 -7.204 1.00 81.81 82 ALA A C 1
ATOM 643 O O . ALA A 1 82 ? 34.479 32.659 -7.578 1.00 81.81 82 ALA A O 1
ATOM 644 N N . SER A 1 83 ? 33.310 31.716 -5.929 1.00 87.69 83 SER A N 1
ATOM 645 C CA . SER A 1 83 ? 34.385 31.835 -4.942 1.00 87.69 83 SER A CA 1
ATOM 646 C C . SER A 1 83 ? 35.442 30.749 -5.130 1.00 87.69 83 SER A C 1
ATOM 648 O O . SER A 1 83 ? 35.135 29.555 -5.127 1.00 87.69 83 SER A O 1
ATOM 650 N N . VAL A 1 84 ? 36.712 31.160 -5.134 1.00 83.19 84 VAL A N 1
ATOM 651 C CA . VAL A 1 84 ? 37.880 30.260 -5.117 1.00 83.19 84 VAL A CA 1
ATOM 652 C C . VAL A 1 84 ? 37.813 29.270 -3.946 1.00 83.19 84 VAL A C 1
ATOM 654 O O . VAL A 1 84 ? 38.120 28.093 -4.108 1.00 83.19 84 VAL A O 1
ATOM 657 N N . THR A 1 85 ? 37.317 29.698 -2.780 1.00 87.00 85 THR A N 1
ATOM 658 C CA . THR A 1 85 ? 37.162 28.824 -1.605 1.00 87.00 85 THR A CA 1
ATOM 659 C C . THR A 1 85 ? 36.128 27.715 -1.830 1.00 87.00 85 THR A C 1
ATOM 661 O O . THR A 1 85 ? 36.250 26.634 -1.256 1.00 87.00 85 THR A O 1
ATOM 664 N N . SER A 1 86 ? 35.104 27.961 -2.655 1.00 88.12 86 SER A N 1
ATOM 665 C CA . SER A 1 86 ? 34.110 26.943 -3.018 1.00 88.12 86 SER A CA 1
ATOM 666 C C . SER A 1 86 ? 34.728 25.879 -3.922 1.00 88.12 86 SER A C 1
ATOM 668 O O . SER A 1 86 ? 34.558 24.689 -3.664 1.00 88.12 86 SER A O 1
ATOM 670 N N . ALA A 1 87 ? 35.487 26.305 -4.935 1.00 89.50 87 ALA A N 1
ATOM 671 C CA . ALA A 1 87 ? 36.203 25.407 -5.839 1.00 89.50 87 ALA A CA 1
ATOM 672 C C . ALA A 1 87 ? 37.252 24.562 -5.095 1.00 89.50 87 ALA A C 1
ATOM 674 O O . ALA A 1 87 ? 37.299 23.347 -5.264 1.00 89.50 87 ALA A O 1
ATOM 675 N N . GLN A 1 88 ? 38.022 25.176 -4.192 1.00 90.75 88 GLN A N 1
ATOM 676 C CA . GLN A 1 88 ? 39.015 24.490 -3.358 1.00 90.75 88 GLN A CA 1
ATOM 677 C C . GLN A 1 88 ? 38.419 23.380 -2.499 1.00 90.75 88 GLN A C 1
ATOM 679 O O . GLN A 1 88 ? 38.981 22.292 -2.419 1.00 90.75 88 GLN A O 1
ATOM 684 N N . LYS A 1 89 ? 37.268 23.630 -1.867 1.00 91.44 89 LYS A N 1
ATOM 685 C CA . LYS A 1 89 ? 36.601 22.620 -1.034 1.00 91.44 89 LYS A CA 1
ATOM 686 C C . LYS A 1 89 ? 36.134 21.422 -1.853 1.00 91.44 89 LYS A C 1
ATOM 688 O O . LYS A 1 89 ? 36.343 20.290 -1.423 1.00 91.44 89 LYS A O 1
ATOM 693 N N . ALA A 1 90 ? 35.551 21.671 -3.025 1.00 94.00 90 ALA A N 1
ATOM 694 C CA . ALA A 1 90 ? 35.163 20.605 -3.941 1.00 94.00 90 ALA A CA 1
ATOM 695 C C . ALA A 1 90 ? 36.391 19.811 -4.421 1.00 94.00 90 ALA A C 1
ATOM 697 O O . ALA A 1 90 ? 36.354 18.584 -4.452 1.00 94.00 90 ALA A O 1
ATOM 698 N N . ALA A 1 91 ? 37.506 20.488 -4.708 1.00 95.00 91 ALA A N 1
ATOM 699 C CA . ALA A 1 91 ? 38.718 19.840 -5.209 1.00 95.00 91 ALA A CA 1
ATOM 700 C C . ALA A 1 91 ? 39.353 18.964 -4.127 1.00 95.00 91 ALA A C 1
ATOM 702 O O . ALA A 1 91 ? 39.623 17.791 -4.358 1.00 95.00 91 ALA A O 1
ATOM 703 N N . GLN A 1 92 ? 39.477 19.487 -2.905 1.00 94.25 92 GLN A N 1
ATOM 704 C CA . GLN A 1 92 ? 39.925 18.719 -1.741 1.00 94.25 92 GLN A CA 1
ATOM 705 C C . GLN A 1 92 ? 39.046 17.497 -1.482 1.00 94.25 92 GLN A C 1
ATOM 707 O O . GLN A 1 92 ? 39.556 16.449 -1.093 1.00 94.25 92 GLN A O 1
ATOM 712 N N . TYR A 1 93 ? 37.733 17.615 -1.697 1.00 94.50 93 TYR A N 1
ATOM 713 C CA . TYR A 1 93 ? 36.823 16.485 -1.568 1.00 94.50 93 TYR A CA 1
ATOM 714 C C . TYR A 1 93 ? 37.130 15.395 -2.601 1.00 94.50 93 TYR A C 1
ATOM 716 O O . TYR A 1 93 ? 37.228 14.230 -2.228 1.00 94.50 93 TYR A O 1
ATOM 724 N N . ALA A 1 94 ? 37.344 15.763 -3.865 1.00 94.69 94 ALA A N 1
ATOM 725 C CA . ALA A 1 94 ? 37.684 14.805 -4.915 1.00 94.69 94 ALA A CA 1
ATOM 726 C C . ALA A 1 94 ? 39.052 14.135 -4.697 1.00 94.69 94 ALA A C 1
ATOM 728 O O . ALA A 1 94 ? 39.175 12.926 -4.867 1.00 94.69 94 ALA A O 1
ATOM 729 N N . ILE A 1 95 ? 40.062 14.889 -4.245 1.00 94.44 95 ILE A N 1
ATOM 730 C CA . ILE A 1 95 ? 41.391 14.340 -3.923 1.00 94.44 95 ILE A CA 1
ATOM 731 C C . ILE A 1 95 ? 41.340 13.413 -2.706 1.00 94.44 95 ILE A C 1
ATOM 733 O O . ILE A 1 95 ? 41.974 12.360 -2.698 1.00 94.44 95 ILE A O 1
ATOM 737 N N . LYS A 1 96 ? 40.535 13.751 -1.692 1.00 92.62 96 LYS A N 1
ATOM 738 C CA . LYS A 1 96 ? 40.344 12.899 -0.510 1.00 92.62 96 LYS A CA 1
ATOM 739 C C . LYS A 1 96 ? 39.823 11.501 -0.872 1.00 92.62 96 LYS A C 1
ATOM 741 O O . LYS A 1 96 ? 40.150 10.550 -0.171 1.00 92.62 96 LYS A O 1
ATOM 746 N N . TYR A 1 97 ? 39.019 11.392 -1.929 1.00 93.38 97 TYR A N 1
ATOM 747 C CA . TYR A 1 97 ? 38.419 10.142 -2.402 1.00 93.38 97 TYR A CA 1
ATOM 748 C C . TYR A 1 97 ? 38.938 9.748 -3.795 1.00 93.38 97 TYR A C 1
ATOM 750 O O . TYR A 1 97 ? 38.188 9.222 -4.611 1.00 93.38 97 TYR A O 1
ATOM 758 N N . LYS A 1 98 ? 40.225 9.999 -4.074 1.00 91.25 98 LYS A N 1
ATOM 759 C CA . LYS A 1 98 ? 40.852 9.736 -5.382 1.00 91.25 98 LYS A CA 1
ATOM 760 C C . LYS A 1 98 ? 40.839 8.273 -5.837 1.00 91.25 98 LYS A C 1
ATOM 762 O O . LYS A 1 98 ? 40.961 8.035 -7.027 1.00 91.25 98 LYS A O 1
ATOM 767 N N . ASP A 1 99 ? 40.634 7.319 -4.928 1.00 87.25 99 ASP A N 1
ATOM 768 C CA . ASP A 1 99 ? 40.440 5.901 -5.276 1.00 87.25 99 ASP A CA 1
ATOM 769 C C . ASP A 1 99 ? 39.132 5.656 -6.063 1.00 87.25 99 ASP A C 1
ATOM 771 O O . ASP A 1 99 ? 38.915 4.566 -6.582 1.00 87.25 99 ASP A O 1
ATOM 775 N N . MET A 1 100 ? 38.250 6.662 -6.134 1.00 89.06 100 MET A N 1
ATOM 776 C CA . MET A 1 100 ? 36.996 6.662 -6.894 1.00 89.06 100 MET A CA 1
ATOM 777 C C . MET A 1 100 ? 37.013 7.677 -8.050 1.00 89.06 100 MET A C 1
ATOM 779 O O . MET A 1 100 ? 36.010 8.332 -8.350 1.00 89.06 100 MET A O 1
ATOM 783 N N . ASP A 1 101 ? 38.171 7.882 -8.658 1.00 90.88 101 ASP A N 1
ATOM 784 C CA . ASP A 1 101 ? 38.392 8.902 -9.677 1.00 90.88 101 ASP A CA 1
ATOM 785 C C . ASP A 1 101 ? 37.490 8.791 -10.911 1.00 90.88 101 ASP A C 1
ATOM 787 O O . ASP A 1 101 ? 36.988 9.819 -11.367 1.00 90.88 101 ASP A O 1
ATOM 791 N N . GLU A 1 102 ? 37.212 7.589 -11.420 1.00 89.50 102 GLU A N 1
ATOM 792 C CA . GLU A 1 102 ? 36.295 7.393 -12.555 1.00 89.50 102 GLU A CA 1
ATOM 793 C C . GLU A 1 102 ? 34.872 7.883 -12.233 1.00 89.50 102 GLU A C 1
ATOM 795 O O . GLU A 1 102 ? 34.254 8.628 -13.005 1.00 89.50 102 GLU A O 1
ATOM 800 N N . ASP A 1 103 ? 34.367 7.529 -11.049 1.00 86.62 103 ASP A N 1
ATOM 801 C CA . ASP A 1 103 ? 33.049 7.939 -10.572 1.00 86.62 103 ASP A CA 1
ATOM 802 C C . ASP A 1 103 ? 32.978 9.450 -10.344 1.00 86.62 103 ASP A C 1
ATOM 804 O O . ASP A 1 103 ? 32.023 10.110 -10.765 1.00 86.62 103 ASP A O 1
ATOM 808 N N . LEU A 1 104 ? 33.993 10.033 -9.709 1.00 92.88 104 LEU A N 1
ATOM 809 C CA . LEU A 1 104 ? 34.028 11.465 -9.427 1.00 92.88 104 LEU A CA 1
ATOM 810 C C . LEU A 1 104 ? 34.224 12.293 -10.697 1.00 92.88 104 LEU A C 1
ATOM 812 O O . LEU A 1 104 ? 33.564 13.319 -10.856 1.00 92.88 104 LEU A O 1
ATOM 816 N N . HIS A 1 105 ? 35.038 11.828 -11.644 1.00 95.25 105 HIS A N 1
ATOM 817 C CA . HIS A 1 105 ? 35.146 12.447 -12.964 1.00 95.25 105 HIS A CA 1
ATOM 818 C C . HIS A 1 105 ? 33.804 12.411 -13.700 1.00 95.25 105 HIS A C 1
ATOM 820 O O . HIS A 1 105 ? 33.365 13.432 -14.232 1.00 95.25 105 HIS A O 1
ATOM 826 N N . SER A 1 106 ? 33.077 11.288 -13.641 1.00 92.88 106 SER A N 1
ATOM 827 C CA . SER A 1 106 ? 31.736 11.204 -14.231 1.00 92.88 106 SER A CA 1
ATOM 828 C C . SER A 1 106 ? 30.748 12.203 -13.604 1.00 92.88 106 SER A C 1
ATOM 830 O O . SER A 1 106 ? 29.950 12.793 -14.329 1.00 92.88 106 SER A O 1
ATOM 832 N N . CYS A 1 107 ? 30.851 12.499 -12.299 1.00 93.19 107 CYS A N 1
ATOM 833 C CA . CYS A 1 107 ? 30.065 13.566 -11.669 1.00 93.19 107 CYS A CA 1
ATOM 834 C C . CYS A 1 107 ? 30.367 14.943 -12.270 1.00 93.19 107 CYS A C 1
ATOM 836 O O . CYS A 1 107 ? 29.443 15.728 -12.466 1.00 93.19 107 CYS A O 1
ATOM 838 N N . ILE A 1 108 ? 31.633 15.256 -12.569 1.00 96.00 108 ILE A N 1
ATOM 839 C CA . ILE A 1 108 ? 32.009 16.542 -13.181 1.00 96.00 108 ILE A CA 1
ATOM 840 C C . ILE A 1 108 ? 31.320 16.690 -14.540 1.00 96.00 108 ILE A C 1
ATOM 842 O O . ILE A 1 108 ? 30.690 17.717 -14.799 1.00 96.00 108 ILE A O 1
ATOM 846 N N . ILE A 1 109 ? 31.372 15.642 -15.365 1.00 96.38 109 ILE A N 1
ATOM 847 C CA . ILE A 1 109 ? 30.744 15.629 -16.691 1.00 96.38 109 ILE A CA 1
ATOM 848 C C . ILE A 1 109 ? 29.212 15.689 -16.592 1.00 96.38 109 ILE A C 1
ATOM 850 O O . ILE A 1 109 ? 28.570 16.487 -17.268 1.00 96.38 109 ILE A O 1
ATOM 854 N N . GLU A 1 110 ? 28.590 14.921 -15.701 1.00 92.06 110 GLU A N 1
ATOM 855 C CA . GLU A 1 110 ? 27.137 14.982 -15.529 1.00 92.06 110 GLU A CA 1
ATOM 856 C C . GLU A 1 110 ? 26.655 16.357 -15.055 1.00 92.06 110 GLU A C 1
ATOM 858 O O . GLU A 1 110 ? 25.647 16.875 -15.545 1.00 92.06 110 GLU A O 1
ATOM 863 N N . GLN A 1 111 ? 27.354 16.960 -14.090 1.00 93.44 111 GLN A N 1
ATOM 864 C CA . GLN A 1 111 ? 26.950 18.249 -13.540 1.00 93.44 111 GLN A CA 1
ATOM 865 C C . GLN A 1 111 ? 27.192 19.386 -14.537 1.00 93.44 111 GLN A C 1
ATOM 867 O O . GLN A 1 111 ? 26.394 20.326 -14.561 1.00 93.44 111 GLN A O 1
ATOM 872 N N . ILE A 1 112 ? 28.213 19.306 -15.397 1.00 94.12 112 ILE A N 1
ATOM 873 C CA . ILE A 1 112 ? 28.411 20.317 -16.441 1.00 94.12 112 ILE A CA 1
ATOM 874 C C . ILE A 1 112 ? 27.347 20.230 -17.547 1.00 94.12 112 ILE A C 1
ATOM 876 O O . ILE A 1 112 ? 26.996 21.246 -18.133 1.00 94.12 112 ILE A O 1
ATOM 880 N N . GLU A 1 113 ? 26.747 19.064 -17.786 1.00 90.88 113 GLU A N 1
ATOM 881 C CA . GLU A 1 113 ? 25.712 18.892 -18.818 1.00 90.88 113 GLU A CA 1
ATOM 882 C C . GLU A 1 113 ? 24.283 19.137 -18.328 1.00 90.88 113 GLU A C 1
ATOM 884 O O . GLU A 1 113 ? 23.425 19.555 -19.107 1.00 90.88 113 GLU A O 1
ATOM 889 N N . LYS A 1 114 ? 24.003 18.892 -17.043 1.00 88.38 114 LYS A N 1
ATOM 890 C CA . LYS A 1 114 ? 22.640 18.960 -16.483 1.00 88.38 114 LYS A CA 1
ATOM 891 C C . LYS A 1 114 ? 22.298 20.308 -15.839 1.00 88.38 114 LYS A C 1
ATOM 893 O O . LYS A 1 114 ? 21.121 20.607 -15.651 1.00 88.38 114 LYS A O 1
ATOM 898 N N . ASN A 1 115 ? 23.291 21.135 -15.500 1.00 88.94 115 ASN A N 1
ATOM 899 C CA . ASN A 1 115 ? 23.059 22.395 -14.780 1.00 88.94 115 ASN A CA 1
ATOM 900 C C . ASN A 1 115 ? 22.865 23.614 -15.692 1.00 88.94 115 ASN A C 1
ATOM 902 O O . ASN A 1 115 ? 23.067 23.559 -16.903 1.00 88.94 115 ASN A O 1
ATOM 906 N N . ASN A 1 116 ? 22.468 24.740 -15.089 1.00 90.56 116 ASN A N 1
ATOM 907 C CA . ASN A 1 116 ? 22.331 26.026 -15.774 1.00 90.56 116 ASN A CA 1
ATOM 908 C C . ASN A 1 116 ? 23.695 26.635 -16.162 1.00 90.56 116 ASN A C 1
ATOM 910 O O . ASN A 1 116 ? 24.729 26.314 -15.579 1.00 90.56 116 ASN A O 1
ATOM 914 N N . MET A 1 117 ? 23.675 27.574 -17.110 1.00 86.06 117 MET A N 1
ATOM 915 C CA . MET A 1 117 ? 24.866 28.151 -17.751 1.00 86.06 117 MET A CA 1
ATOM 916 C C . MET A 1 117 ? 25.864 28.814 -16.779 1.00 86.06 117 MET A C 1
ATOM 918 O O . MET A 1 117 ? 27.071 28.790 -17.015 1.00 86.06 117 MET A O 1
ATOM 922 N N . ASN A 1 118 ? 25.375 29.366 -15.665 1.00 87.19 118 ASN A N 1
ATOM 923 C CA . ASN A 1 118 ? 26.206 29.996 -14.638 1.00 87.19 118 ASN A CA 1
ATOM 924 C C . ASN A 1 118 ? 26.938 28.950 -13.782 1.00 87.19 118 ASN A C 1
ATOM 926 O O . ASN A 1 118 ? 28.132 29.075 -13.526 1.00 87.19 118 ASN A O 1
ATOM 930 N N . THR A 1 119 ? 26.245 27.881 -13.381 1.00 90.25 119 THR A N 1
ATOM 931 C CA . THR A 1 119 ? 26.873 26.754 -12.677 1.00 90.25 119 THR A CA 1
ATOM 932 C C . THR A 1 119 ? 27.898 26.053 -13.573 1.00 90.25 119 THR A C 1
ATOM 934 O O . THR A 1 119 ? 28.981 25.730 -13.096 1.00 90.25 119 THR A O 1
ATOM 937 N N . ARG A 1 120 ? 27.626 25.899 -14.879 1.00 94.25 120 ARG A N 1
ATOM 938 C CA . ARG A 1 120 ? 28.599 25.353 -15.848 1.00 94.25 120 ARG A CA 1
ATOM 939 C C . ARG A 1 120 ? 29.884 26.180 -15.913 1.00 94.25 120 ARG A C 1
ATOM 941 O O . ARG A 1 120 ? 30.973 25.618 -15.855 1.00 94.25 120 ARG A O 1
ATOM 948 N N . ALA A 1 121 ? 29.767 27.509 -15.955 1.00 90.12 121 ALA A N 1
ATOM 949 C CA . ALA A 1 121 ? 30.920 28.409 -15.915 1.00 90.12 121 ALA A CA 1
ATOM 950 C C . ALA A 1 121 ? 31.715 28.289 -14.601 1.00 90.12 121 ALA A C 1
ATOM 952 O O . ALA A 1 121 ? 32.945 28.288 -14.619 1.00 90.12 121 ALA A O 1
ATOM 953 N N . ASN A 1 122 ? 31.031 28.135 -13.462 1.00 93.50 122 ASN A N 1
ATOM 954 C CA . ASN A 1 122 ? 31.699 27.915 -12.177 1.00 93.50 122 ASN A CA 1
ATOM 955 C C . ASN A 1 122 ? 32.430 26.560 -12.146 1.00 93.50 122 ASN A C 1
ATOM 957 O O . ASN A 1 122 ? 33.558 26.495 -11.660 1.00 93.50 122 ASN A O 1
ATOM 961 N N . ILE A 1 123 ? 31.830 25.495 -12.694 1.00 95.06 123 ILE A N 1
ATOM 962 C CA . ILE A 1 123 ? 32.477 24.179 -12.827 1.00 95.06 123 ILE A CA 1
ATOM 963 C C . ILE A 1 123 ? 33.720 24.280 -13.727 1.00 95.06 123 ILE A C 1
ATOM 965 O O . ILE A 1 123 ? 34.755 23.718 -13.380 1.00 95.06 123 ILE A O 1
ATOM 969 N N . MET A 1 124 ? 33.672 25.060 -14.814 1.00 94.19 124 MET A N 1
ATOM 970 C CA . MET A 1 124 ? 34.843 25.316 -15.665 1.00 94.19 124 MET A CA 1
ATOM 971 C C . MET A 1 124 ? 36.011 25.930 -14.875 1.00 94.19 124 MET A C 1
ATOM 973 O O . MET A 1 124 ? 37.144 25.472 -14.990 1.00 94.19 124 MET A O 1
ATOM 977 N N . TYR A 1 125 ? 35.744 26.924 -14.020 1.00 91.75 125 TYR A N 1
ATOM 978 C CA . TYR A 1 125 ? 36.768 27.494 -13.134 1.00 91.75 125 TYR A CA 1
ATOM 979 C C . TYR A 1 125 ? 37.298 26.493 -12.104 1.00 91.75 125 TYR A C 1
ATOM 981 O O . TYR A 1 125 ? 38.474 26.526 -11.746 1.00 91.75 125 TYR A O 1
ATOM 989 N N . PHE A 1 126 ? 36.434 25.607 -11.614 1.00 95.19 126 PHE A N 1
ATOM 990 C CA . PHE A 1 126 ? 36.830 24.548 -10.698 1.00 95.19 126 PHE A CA 1
ATOM 991 C C . PHE A 1 126 ? 37.801 23.550 -11.341 1.00 95.19 126 PHE A C 1
ATOM 993 O O . PHE A 1 126 ? 38.758 23.163 -10.675 1.00 95.19 126 PHE A O 1
ATOM 1000 N N . ILE A 1 127 ? 37.601 23.178 -12.611 1.00 94.81 127 ILE A N 1
ATOM 1001 C CA . ILE A 1 127 ? 38.431 22.184 -13.314 1.00 94.81 127 ILE A CA 1
ATOM 1002 C C . ILE A 1 127 ? 39.908 22.589 -13.322 1.00 94.81 127 ILE A C 1
ATOM 1004 O O . ILE A 1 127 ? 40.762 21.752 -13.036 1.00 94.81 127 ILE A O 1
ATOM 1008 N N . GLU A 1 128 ? 40.219 23.864 -13.577 1.00 89.56 128 GLU A N 1
ATOM 1009 C CA . GLU A 1 128 ? 41.606 24.346 -13.547 1.00 89.56 128 GLU A CA 1
ATOM 1010 C C . GLU A 1 128 ? 42.273 24.071 -12.197 1.00 89.56 128 GLU A C 1
ATOM 1012 O O . GLU A 1 128 ? 43.374 23.523 -12.129 1.00 89.56 128 GLU A O 1
ATOM 1017 N N . HIS A 1 129 ? 41.591 24.445 -11.115 1.00 89.19 129 HIS A N 1
ATOM 1018 C CA . HIS A 1 129 ? 42.138 24.324 -9.772 1.00 89.19 129 HIS A CA 1
ATOM 1019 C C . HIS A 1 129 ? 42.184 22.869 -9.300 1.00 89.19 129 HIS A C 1
ATOM 1021 O O . HIS A 1 129 ? 43.106 22.453 -8.605 1.00 89.19 129 HIS A O 1
ATOM 1027 N N . PHE A 1 130 ? 41.195 22.079 -9.706 1.00 95.25 130 PHE A N 1
ATOM 1028 C CA . PHE A 1 130 ? 41.116 20.664 -9.393 1.00 95.25 130 PHE A CA 1
ATOM 1029 C C . PHE A 1 130 ? 42.262 19.865 -10.018 1.00 95.25 130 PHE A C 1
ATOM 1031 O O . PHE A 1 130 ? 42.904 19.085 -9.318 1.00 95.25 130 PHE A O 1
ATOM 1038 N N . LEU A 1 131 ? 42.555 20.079 -11.304 1.00 94.06 131 LEU A N 1
ATOM 1039 C CA . LEU A 1 131 ? 43.635 19.359 -11.979 1.00 94.06 131 LEU A CA 1
ATOM 1040 C C . LEU A 1 131 ? 45.021 19.746 -11.456 1.00 94.06 131 LEU A C 1
ATOM 1042 O O . LEU A 1 131 ? 45.908 18.897 -11.381 1.00 94.06 131 LEU A O 1
ATOM 1046 N N . GLU A 1 132 ? 45.203 21.005 -11.057 1.00 90.12 132 GLU A N 1
ATOM 1047 C CA . GLU A 1 132 ? 46.417 21.463 -10.376 1.00 90.12 132 GLU A CA 1
ATOM 1048 C C . GLU A 1 132 ? 46.627 20.687 -9.067 1.00 90.12 132 GLU A C 1
ATOM 1050 O O . GLU A 1 132 ? 47.663 20.046 -8.891 1.00 90.12 132 GLU A O 1
ATOM 1055 N N . MET A 1 133 ? 45.599 20.619 -8.216 1.00 91.69 133 MET A N 1
ATOM 1056 C CA . MET A 1 133 ? 45.646 19.843 -6.972 1.00 91.69 133 MET A CA 1
ATOM 1057 C C . MET A 1 133 ? 45.844 18.336 -7.206 1.00 91.69 133 MET A C 1
ATOM 1059 O O . MET A 1 133 ? 46.567 17.687 -6.453 1.00 91.69 133 MET A O 1
ATOM 1063 N N . ALA A 1 134 ? 45.235 17.766 -8.250 1.00 92.81 134 ALA A N 1
ATOM 1064 C CA . ALA A 1 134 ? 45.419 16.358 -8.608 1.00 92.81 134 ALA A CA 1
ATOM 1065 C C . ALA A 1 134 ? 46.861 16.054 -9.036 1.00 92.81 134 ALA A C 1
ATOM 1067 O O . ALA A 1 134 ? 47.415 15.011 -8.681 1.00 92.81 134 ALA A O 1
ATOM 1068 N N . THR A 1 135 ? 47.488 16.988 -9.752 1.00 91.88 135 THR A N 1
ATOM 1069 C CA . THR A 1 135 ? 48.883 16.875 -10.188 1.00 91.88 135 THR A CA 1
ATOM 1070 C C . THR A 1 135 ? 49.840 16.975 -8.999 1.00 91.88 135 THR A C 1
ATOM 1072 O O . THR A 1 135 ? 50.772 16.175 -8.891 1.00 91.88 135 THR A O 1
ATOM 1075 N N . GLU A 1 136 ? 49.586 17.895 -8.063 1.00 91.69 136 GLU A N 1
ATOM 1076 C CA . GLU A 1 136 ? 50.345 18.017 -6.810 1.00 91.69 136 GLU A CA 1
ATOM 1077 C C . GLU A 1 136 ? 50.256 16.744 -5.949 1.00 91.69 136 GLU A C 1
ATOM 1079 O O . GLU A 1 136 ? 51.267 16.296 -5.401 1.00 91.69 136 GLU A O 1
ATOM 1084 N N . ASP A 1 137 ? 49.080 16.107 -5.899 1.00 91.00 137 ASP A N 1
ATOM 1085 C CA . ASP A 1 137 ? 48.839 14.848 -5.174 1.00 91.00 137 ASP A CA 1
ATOM 1086 C C . ASP A 1 137 ? 49.304 13.586 -5.944 1.00 91.00 137 ASP A C 1
ATOM 1088 O O . ASP A 1 137 ? 49.128 12.454 -5.487 1.00 91.00 137 ASP A O 1
ATOM 1092 N N . ARG A 1 138 ? 49.950 13.776 -7.107 1.00 90.12 138 ARG A N 1
ATOM 1093 C CA . ARG A 1 138 ? 50.473 12.736 -8.018 1.00 90.12 138 ARG A CA 1
ATOM 1094 C C . ARG A 1 138 ? 49.411 11.784 -8.588 1.00 90.12 138 ARG A C 1
ATOM 1096 O O . ARG A 1 138 ? 49.754 10.677 -9.007 1.00 90.12 138 ARG A O 1
ATOM 1103 N N . HIS A 1 139 ? 48.150 12.211 -8.658 1.00 91.19 139 HIS A N 1
ATOM 1104 C CA . HIS A 1 139 ? 47.035 11.434 -9.213 1.00 91.19 139 HIS A CA 1
ATOM 1105 C C . HIS A 1 139 ? 46.692 11.893 -10.637 1.00 91.19 139 HIS A C 1
ATOM 1107 O O . HIS A 1 139 ? 45.772 12.678 -10.866 1.00 91.19 139 HIS A O 1
ATOM 1113 N N . ASN A 1 140 ? 47.471 11.423 -11.615 1.00 89.44 140 ASN A N 1
ATOM 1114 C CA . ASN A 1 140 ? 47.392 11.898 -13.006 1.00 89.44 140 ASN A CA 1
ATOM 1115 C C . ASN A 1 140 ? 46.185 11.364 -13.799 1.00 89.44 140 ASN A C 1
ATOM 1117 O O . ASN A 1 140 ? 45.954 11.811 -14.923 1.00 89.44 140 ASN A O 1
ATOM 1121 N N . ASP A 1 141 ? 45.409 10.428 -13.254 1.00 90.19 141 ASP A N 1
ATOM 1122 C CA . ASP A 1 141 ? 44.283 9.830 -13.978 1.00 90.19 141 ASP A CA 1
ATOM 1123 C C . ASP A 1 141 ? 43.135 10.829 -14.189 1.00 90.19 141 ASP A C 1
ATOM 1125 O O . ASP A 1 141 ? 42.555 10.870 -15.275 1.00 90.19 141 ASP A O 1
ATOM 1129 N N . TYR A 1 142 ? 42.922 11.768 -13.258 1.00 93.44 142 TYR A N 1
ATOM 1130 C CA . TYR A 1 142 ? 42.019 12.907 -13.477 1.00 93.44 142 TYR A CA 1
ATOM 1131 C C . TYR A 1 142 ? 42.455 13.802 -14.643 1.00 93.44 142 TYR A C 1
ATOM 1133 O O . TYR A 1 142 ? 41.612 14.283 -15.400 1.00 93.44 142 TYR A O 1
ATOM 1141 N N . VAL A 1 143 ? 43.765 14.004 -14.827 1.00 91.69 143 VAL A N 1
ATOM 1142 C CA . VAL A 1 143 ? 44.298 14.796 -15.946 1.00 91.69 143 VAL A CA 1
ATOM 1143 C C . VAL A 1 143 ? 44.035 14.075 -17.267 1.00 91.69 143 VAL A C 1
ATOM 1145 O O . VAL A 1 143 ? 43.529 14.690 -18.202 1.00 91.69 143 VAL A O 1
ATOM 1148 N N . ARG A 1 144 ? 44.291 12.763 -17.335 1.00 91.31 144 ARG A N 1
ATOM 1149 C CA . ARG A 1 144 ? 44.038 11.947 -18.537 1.00 91.31 144 ARG A CA 1
ATOM 1150 C C . ARG A 1 144 ? 42.560 11.909 -18.917 1.00 91.31 144 ARG A C 1
ATOM 1152 O O . ARG A 1 144 ? 42.219 12.076 -20.086 1.00 91.31 144 ARG A O 1
ATOM 1159 N N . MET A 1 145 ? 41.679 11.701 -17.939 1.00 95.12 145 MET A N 1
ATOM 1160 C CA . MET A 1 145 ? 40.236 11.679 -18.175 1.00 95.12 145 MET A CA 1
ATOM 1161 C C . MET A 1 145 ? 39.716 13.050 -18.618 1.00 95.12 145 MET A C 1
ATOM 1163 O O . MET A 1 145 ? 38.911 13.128 -19.546 1.00 95.12 145 MET A O 1
ATOM 1167 N N . MET A 1 146 ? 40.220 14.139 -18.030 1.00 94.88 146 MET A N 1
ATOM 1168 C CA . MET A 1 146 ? 39.841 15.485 -18.455 1.00 94.88 146 MET A CA 1
ATOM 1169 C C . MET A 1 146 ? 40.384 15.836 -19.841 1.00 94.88 146 MET A C 1
ATOM 1171 O O . MET A 1 146 ? 39.657 16.430 -20.625 1.00 94.88 146 MET A O 1
ATOM 1175 N N . GLN A 1 147 ? 41.605 15.423 -20.194 1.00 91.81 147 GLN A N 1
ATOM 1176 C CA . GLN A 1 147 ? 42.144 15.578 -21.552 1.00 91.81 147 GLN A CA 1
ATOM 1177 C C . GLN A 1 147 ? 41.257 14.898 -22.603 1.00 91.81 147 GLN A C 1
ATOM 1179 O O . GLN A 1 147 ? 41.012 15.476 -23.658 1.00 91.81 147 GLN A O 1
ATOM 1184 N N . ARG A 1 148 ? 40.736 13.697 -22.309 1.00 92.12 148 ARG A N 1
ATOM 1185 C CA . ARG A 1 148 ? 39.807 12.980 -23.197 1.00 92.12 148 ARG A CA 1
ATOM 1186 C C . ARG A 1 148 ? 38.484 13.730 -23.380 1.00 92.12 148 ARG A C 1
ATOM 1188 O O . ARG A 1 148 ? 37.952 13.767 -24.485 1.00 92.12 148 ARG A O 1
ATOM 1195 N N . ASP A 1 149 ? 37.959 14.313 -22.304 1.00 94.88 149 ASP A N 1
ATOM 1196 C CA . ASP A 1 149 ? 36.606 14.876 -22.271 1.00 94.88 149 ASP A CA 1
ATOM 1197 C C . ASP A 1 149 ? 36.576 16.417 -22.401 1.00 94.88 149 ASP A C 1
ATOM 1199 O O . ASP A 1 149 ? 35.501 17.015 -22.349 1.00 94.88 149 ASP A O 1
ATOM 1203 N N . ILE A 1 150 ? 37.720 17.084 -22.611 1.00 93.38 150 ILE A N 1
ATOM 1204 C CA . ILE A 1 150 ? 37.821 18.556 -22.607 1.00 93.38 150 ILE A CA 1
ATOM 1205 C C . ILE A 1 150 ? 36.954 19.219 -23.683 1.00 93.38 150 ILE A C 1
ATOM 1207 O O . ILE A 1 150 ? 36.346 20.254 -23.424 1.00 93.38 150 ILE A O 1
ATOM 1211 N N . ILE A 1 151 ? 36.827 18.601 -24.861 1.00 90.56 151 ILE A N 1
ATOM 1212 C CA . ILE A 1 151 ? 35.964 19.098 -25.945 1.00 90.56 151 ILE A CA 1
ATOM 1213 C C . ILE A 1 151 ? 34.500 19.083 -25.487 1.00 90.56 151 ILE A C 1
ATOM 1215 O O . ILE A 1 151 ? 33.802 20.089 -25.578 1.00 90.56 151 ILE A O 1
ATOM 1219 N N . ARG A 1 152 ? 34.066 17.971 -24.879 1.00 92.19 152 ARG A N 1
ATOM 1220 C CA . ARG A 1 152 ? 32.713 17.803 -24.329 1.00 92.19 152 ARG A CA 1
ATOM 1221 C C . ARG A 1 152 ? 32.418 18.823 -23.225 1.00 92.19 152 ARG A C 1
ATOM 1223 O O . ARG A 1 152 ? 31.327 19.383 -23.174 1.00 92.19 152 ARG A O 1
ATOM 1230 N N . VAL A 1 153 ? 33.398 19.092 -22.364 1.00 94.31 153 VAL A N 1
ATOM 1231 C CA . VAL A 1 153 ? 33.321 20.119 -21.314 1.00 94.31 153 VAL A CA 1
ATOM 1232 C C . VAL A 1 153 ? 33.162 21.515 -21.924 1.00 94.31 153 VAL A C 1
ATOM 1234 O O . VAL A 1 153 ? 32.279 22.266 -21.508 1.00 94.31 153 VAL A O 1
ATOM 1237 N N . VAL A 1 154 ? 33.969 21.862 -22.931 1.00 92.62 154 VAL A N 1
ATOM 1238 C CA . VAL A 1 154 ? 33.900 23.162 -23.616 1.00 92.62 154 VAL A CA 1
ATOM 1239 C C . VAL A 1 154 ? 32.564 23.344 -24.336 1.00 92.62 154 VAL A C 1
ATOM 1241 O O . VAL A 1 154 ? 31.945 24.398 -24.190 1.00 92.62 154 VAL A O 1
ATOM 1244 N N . ASP A 1 155 ? 32.071 22.323 -25.036 1.00 91.00 155 ASP A N 1
ATOM 1245 C CA . ASP A 1 155 ? 30.781 22.367 -25.733 1.00 91.00 155 ASP A CA 1
ATOM 1246 C C . ASP A 1 155 ? 29.596 22.461 -24.770 1.00 91.00 155 ASP A C 1
ATOM 1248 O O . ASP A 1 155 ? 28.610 23.135 -25.064 1.00 91.00 155 ASP A O 1
ATOM 1252 N N . ALA A 1 156 ? 29.690 21.860 -23.582 1.00 90.94 156 ALA A N 1
ATOM 1253 C CA . ALA A 1 156 ? 28.661 22.006 -22.560 1.00 90.94 156 ALA A CA 1
ATOM 1254 C C . ALA A 1 156 ? 28.605 23.435 -21.985 1.00 90.94 156 ALA A C 1
ATOM 1256 O O . ALA A 1 156 ? 27.519 23.919 -21.656 1.00 90.94 156 ALA A O 1
ATOM 1257 N N . VAL A 1 157 ? 29.746 24.120 -21.847 1.00 90.81 157 VAL A N 1
ATOM 1258 C CA . VAL A 1 157 ? 29.830 25.480 -21.273 1.00 90.81 157 VAL A CA 1
ATOM 1259 C C . VAL A 1 157 ? 29.569 26.569 -22.319 1.00 90.81 157 VAL A C 1
ATOM 1261 O O . VAL A 1 157 ? 28.973 27.601 -21.994 1.00 90.81 157 VAL A O 1
ATOM 1264 N N . CYS A 1 158 ? 30.006 26.334 -23.555 1.00 90.19 158 CYS A N 1
ATOM 1265 C CA . CYS A 1 158 ? 29.881 27.222 -24.706 1.00 90.19 158 CYS A CA 1
ATOM 1266 C C . CYS A 1 158 ? 29.351 26.441 -25.921 1.00 90.19 158 CYS A C 1
ATOM 1268 O O . CYS A 1 158 ? 30.135 26.162 -26.834 1.00 90.19 158 CYS A O 1
ATOM 1270 N N . PRO A 1 159 ? 28.052 26.090 -25.961 1.00 87.06 159 PRO A N 1
ATOM 1271 C CA . PRO A 1 159 ? 27.496 25.331 -27.076 1.00 87.06 159 PRO A CA 1
ATOM 1272 C C . PRO A 1 159 ? 27.513 26.129 -28.388 1.00 87.06 159 PRO A C 1
ATOM 1274 O O . PRO A 1 159 ? 27.520 27.362 -28.389 1.00 87.06 159 PRO A O 1
ATOM 1277 N N . GLU A 1 160 ? 27.477 25.418 -29.516 1.00 79.50 160 GLU A N 1
ATOM 1278 C CA . GLU A 1 160 ? 27.515 26.002 -30.869 1.00 79.50 160 GLU A CA 1
ATOM 1279 C C . GLU A 1 160 ? 26.292 26.865 -31.212 1.00 79.50 160 GLU A C 1
ATOM 1281 O O . GLU A 1 160 ? 26.341 27.679 -32.127 1.00 79.50 160 GLU A O 1
ATOM 1286 N N . ASP A 1 161 ? 25.199 26.729 -30.457 1.00 77.88 161 ASP A N 1
ATOM 1287 C CA . ASP A 1 161 ? 23.974 27.516 -30.628 1.00 77.88 161 ASP A CA 1
ATOM 1288 C C . ASP A 1 161 ? 24.082 28.967 -30.111 1.00 77.88 161 ASP A C 1
ATOM 1290 O O . ASP A 1 161 ? 23.112 29.724 -30.183 1.00 77.88 161 ASP A O 1
ATOM 1294 N N . GLY A 1 162 ? 25.242 29.354 -29.568 1.00 73.50 162 GLY A N 1
ATOM 1295 C CA . GLY A 1 162 ? 25.510 30.692 -29.041 1.00 73.50 162 GLY A CA 1
ATOM 1296 C C . GLY A 1 162 ? 24.918 30.958 -27.651 1.00 73.50 162 GLY A C 1
ATOM 1297 O O . GLY A 1 162 ? 25.157 32.023 -27.080 1.00 73.50 162 GLY A O 1
ATOM 1298 N N . SER A 1 163 ? 24.203 30.002 -27.046 1.00 78.94 163 SER A N 1
ATOM 1299 C CA . SER A 1 163 ? 23.590 30.158 -25.715 1.00 78.94 163 SER A CA 1
ATOM 1300 C C . SER A 1 163 ? 24.614 30.373 -24.590 1.00 78.94 163 SER A C 1
ATOM 1302 O O . SER A 1 163 ? 24.297 30.979 -23.564 1.00 78.94 163 SER A O 1
ATOM 1304 N N . GLY A 1 164 ? 25.855 29.916 -24.791 1.00 80.06 164 GLY A N 1
ATOM 1305 C CA . GLY A 1 164 ? 26.985 30.076 -23.872 1.00 80.06 164 GLY A CA 1
ATOM 1306 C C . GLY A 1 164 ? 27.951 31.208 -24.238 1.00 80.06 164 GLY A C 1
ATOM 1307 O O . GLY A 1 164 ? 29.038 31.276 -23.671 1.00 80.06 164 GLY A O 1
ATOM 1308 N N . ALA A 1 165 ? 27.592 32.113 -25.153 1.00 81.69 165 ALA A N 1
ATOM 1309 C CA . ALA A 1 165 ? 28.487 33.168 -25.644 1.00 81.69 165 ALA A CA 1
ATOM 1310 C C . ALA A 1 165 ? 29.091 34.047 -24.522 1.00 81.69 165 ALA A C 1
ATOM 1312 O O . ALA A 1 165 ? 30.262 34.426 -24.568 1.00 81.69 165 ALA A O 1
ATOM 1313 N N . ALA A 1 166 ? 28.335 34.297 -23.445 1.00 80.75 166 ALA A N 1
ATOM 1314 C CA . ALA A 1 166 ? 28.812 35.033 -22.268 1.00 80.75 166 ALA A CA 1
ATOM 1315 C C . ALA A 1 166 ? 29.957 34.324 -21.507 1.00 80.75 166 ALA A C 1
ATOM 1317 O O . ALA A 1 166 ? 30.727 34.979 -20.801 1.00 80.75 166 ALA A O 1
ATOM 1318 N N . ASN A 1 167 ? 30.101 33.006 -21.672 1.00 89.50 167 ASN A N 1
ATOM 1319 C CA . ASN A 1 167 ? 31.111 32.185 -21.008 1.00 89.50 167 ASN A CA 1
ATOM 1320 C C . ASN A 1 167 ? 32.401 32.025 -21.828 1.00 89.50 167 ASN A C 1
ATOM 1322 O O . ASN A 1 167 ? 33.392 31.528 -21.296 1.00 89.50 167 ASN A O 1
ATOM 1326 N N . VAL A 1 168 ? 32.449 32.474 -23.088 1.00 88.62 168 VAL A N 1
ATOM 1327 C CA . VAL A 1 168 ? 33.618 32.287 -23.973 1.00 88.62 168 VAL A CA 1
ATOM 1328 C C . VAL A 1 168 ? 34.899 32.849 -23.349 1.00 88.62 168 VAL A C 1
ATOM 1330 O O . VAL A 1 168 ? 35.942 32.195 -23.354 1.00 88.62 168 VAL A O 1
ATOM 1333 N N . LYS A 1 169 ? 34.817 34.030 -22.721 1.00 86.38 169 LYS A N 1
ATOM 1334 C CA . LYS A 1 169 ? 35.956 34.642 -22.011 1.00 86.38 169 LYS A CA 1
ATOM 1335 C C . LYS A 1 169 ? 36.441 33.797 -20.831 1.00 86.38 169 LYS A C 1
ATOM 1337 O O . LYS A 1 169 ? 37.642 33.745 -20.577 1.00 86.38 169 LYS A O 1
ATOM 1342 N N . VAL A 1 170 ? 35.517 33.148 -20.122 1.00 87.88 170 VAL A N 1
ATOM 1343 C CA . VAL A 1 170 ? 35.825 32.250 -19.001 1.00 87.88 170 VAL A CA 1
ATOM 1344 C C . VAL A 1 170 ? 36.559 31.016 -19.510 1.00 87.88 170 VAL A C 1
ATOM 1346 O O . VAL A 1 170 ? 37.630 30.691 -19.004 1.00 87.88 170 VAL A O 1
ATOM 1349 N N . VAL A 1 171 ? 36.020 30.379 -20.551 1.00 91.38 171 VAL A N 1
ATOM 1350 C CA . VAL A 1 171 ? 36.600 29.169 -21.141 1.00 91.38 171 VAL A CA 1
ATOM 1351 C C . VAL A 1 171 ? 38.005 29.437 -21.676 1.00 91.38 171 VAL A C 1
ATOM 1353 O O . VAL A 1 171 ? 38.922 28.705 -21.319 1.00 91.38 171 VAL A O 1
ATOM 1356 N N . ARG A 1 172 ? 38.223 30.525 -22.432 1.00 92.62 172 ARG A N 1
ATOM 1357 C CA . ARG A 1 172 ? 39.568 30.885 -22.928 1.00 92.62 172 ARG A CA 1
ATOM 1358 C C . ARG A 1 172 ? 40.573 31.085 -21.797 1.00 92.62 172 ARG A C 1
ATOM 1360 O O . ARG A 1 172 ? 41.691 30.587 -21.874 1.00 92.62 172 ARG A O 1
ATOM 1367 N N . LYS A 1 173 ? 40.174 31.785 -20.728 1.00 90.94 173 LYS A N 1
ATOM 1368 C CA . LYS A 1 173 ? 41.041 32.008 -19.564 1.00 90.94 173 LYS A CA 1
ATOM 1369 C C . LYS A 1 173 ? 41.466 30.684 -18.921 1.00 90.94 173 LYS A C 1
ATOM 1371 O O . LYS A 1 173 ? 42.639 30.528 -18.598 1.00 90.94 173 LYS A O 1
ATOM 1376 N N . VAL A 1 174 ? 40.530 29.748 -18.766 1.00 91.62 174 VAL A N 1
ATOM 1377 C CA . VAL A 1 174 ? 40.801 28.428 -18.183 1.00 91.62 174 VAL A CA 1
ATOM 1378 C C . VAL A 1 174 ? 41.672 27.571 -19.106 1.00 91.62 174 VAL A C 1
ATOM 1380 O O . VAL A 1 174 ? 42.642 26.987 -18.633 1.00 91.62 174 VAL A O 1
ATOM 1383 N N . LEU A 1 175 ? 41.397 27.529 -20.415 1.00 92.31 175 LEU A N 1
ATOM 1384 C CA . LEU A 1 175 ? 42.206 26.767 -21.379 1.00 92.31 175 LEU A CA 1
ATOM 1385 C C . LEU A 1 175 ? 43.661 27.253 -21.414 1.00 92.31 175 LEU A C 1
ATOM 1387 O O . LEU A 1 175 ? 44.580 26.439 -21.373 1.00 92.31 175 LEU A O 1
ATOM 1391 N N . GLN A 1 176 ? 43.875 28.571 -21.381 1.00 91.19 176 GLN A N 1
ATOM 1392 C CA . GLN A 1 176 ? 45.213 29.157 -21.273 1.00 91.19 176 GLN A CA 1
ATOM 1393 C C . GLN A 1 176 ? 45.886 28.833 -19.927 1.00 91.19 176 GLN A C 1
ATOM 1395 O O . GLN A 1 176 ? 47.091 28.587 -19.872 1.00 91.19 176 GLN A O 1
ATOM 1400 N N . GLY A 1 177 ? 45.123 28.780 -18.830 1.00 89.31 177 GLY A N 1
ATOM 1401 C CA . GLY A 1 177 ? 45.615 28.318 -17.527 1.00 89.31 177 GLY A CA 1
ATOM 1402 C C . GLY A 1 177 ? 46.094 26.863 -17.559 1.00 89.31 177 GLY A C 1
ATOM 1403 O O . GLY A 1 177 ? 47.188 26.558 -17.081 1.00 89.31 177 GLY A O 1
ATOM 1404 N N . LEU A 1 178 ? 45.318 25.978 -18.188 1.00 90.69 178 LEU A N 1
ATOM 1405 C CA . LEU A 1 178 ? 45.666 24.566 -18.374 1.00 90.69 178 LEU A CA 1
ATOM 1406 C C . LEU A 1 178 ? 46.879 24.379 -19.300 1.00 90.69 178 LEU A C 1
ATOM 1408 O O . LEU A 1 178 ? 47.720 23.519 -19.031 1.00 90.69 178 LEU A O 1
ATOM 1412 N N . LEU A 1 179 ? 47.013 25.208 -20.341 1.00 91.38 179 LEU A N 1
ATOM 1413 C CA . LEU A 1 179 ? 48.164 25.202 -21.247 1.00 91.38 179 LEU A CA 1
ATOM 1414 C C . LEU A 1 179 ? 49.460 25.605 -20.538 1.00 91.38 179 LEU A C 1
ATOM 1416 O O . LEU A 1 179 ? 50.457 24.888 -20.601 1.00 91.38 179 LEU A O 1
ATOM 1420 N N . ASN A 1 180 ? 49.438 26.724 -19.806 1.00 90.94 180 ASN A N 1
ATOM 1421 C CA . ASN A 1 180 ? 50.602 27.228 -19.069 1.00 90.94 180 ASN A CA 1
ATOM 1422 C C . ASN A 1 180 ? 51.112 26.224 -18.026 1.00 90.94 180 ASN A C 1
ATOM 1424 O O . ASN A 1 180 ? 52.308 26.164 -17.742 1.00 90.94 180 ASN A O 1
ATOM 1428 N N . LYS A 1 181 ? 50.206 25.411 -17.475 1.00 88.81 181 LYS A N 1
ATOM 1429 C CA . LYS A 1 181 ? 50.512 24.334 -16.524 1.00 88.81 181 LYS A CA 1
ATOM 1430 C C . LYS A 1 181 ? 50.910 23.017 -17.204 1.00 88.81 181 LYS A C 1
ATOM 1432 O O . LYS A 1 181 ? 51.142 22.032 -16.515 1.00 88.81 181 LYS A O 1
ATOM 1437 N N . SER A 1 182 ? 51.018 22.993 -18.537 1.00 87.75 182 SER A N 1
ATOM 1438 C CA . SER A 1 182 ? 51.323 21.801 -19.345 1.00 87.75 182 SER A CA 1
ATOM 1439 C C . SER A 1 182 ? 50.333 20.641 -19.144 1.00 87.75 182 SER A C 1
ATOM 1441 O O . SER A 1 182 ? 50.698 19.477 -19.298 1.00 87.75 182 SER A O 1
ATOM 1443 N N . LEU A 1 183 ? 49.076 20.948 -18.797 1.00 88.25 183 LEU A N 1
ATOM 1444 C CA . LEU A 1 183 ? 47.997 19.965 -18.627 1.00 88.25 183 LEU A CA 1
ATOM 1445 C C . LEU A 1 183 ? 47.237 19.698 -19.935 1.00 88.25 183 LEU A C 1
ATOM 1447 O O . LEU A 1 183 ? 46.592 18.661 -20.061 1.00 88.25 183 LEU A O 1
ATOM 1451 N N . LEU A 1 184 ? 47.328 20.605 -20.910 1.00 89.62 184 LEU A N 1
ATOM 1452 C CA . LEU A 1 184 ? 46.842 20.440 -22.285 1.00 89.62 184 LEU A CA 1
ATOM 1453 C C . LEU A 1 184 ? 47.982 20.723 -23.274 1.00 89.62 184 LEU A C 1
ATOM 1455 O O . LEU A 1 184 ? 48.923 21.446 -22.943 1.00 89.62 184 LEU A O 1
ATOM 1459 N N . SER A 1 185 ? 47.911 20.152 -24.480 1.00 87.44 185 SER A N 1
ATOM 1460 C CA . SER A 1 185 ? 48.860 20.448 -25.560 1.00 87.44 185 SER A CA 1
ATOM 1461 C C . SER A 1 185 ? 48.515 21.774 -26.249 1.00 87.44 185 SER A C 1
ATOM 1463 O O . SER A 1 185 ? 47.354 22.186 -26.263 1.00 87.44 185 SER A O 1
ATOM 1465 N N . ASN A 1 186 ? 49.518 22.427 -26.853 1.00 85.88 186 ASN A N 1
ATOM 1466 C CA . ASN A 1 186 ? 49.292 23.629 -27.670 1.00 85.88 186 ASN A CA 1
ATOM 1467 C C . ASN A 1 186 ? 48.307 23.343 -28.814 1.00 85.88 186 ASN A C 1
ATOM 1469 O O . ASN A 1 186 ? 47.376 24.110 -29.011 1.00 85.88 186 ASN A O 1
ATOM 1473 N N . GLU A 1 187 ? 48.452 22.194 -29.486 1.00 86.94 187 GLU A N 1
ATOM 1474 C CA . GLU A 1 187 ? 47.584 21.784 -30.601 1.00 86.94 187 GLU A CA 1
ATOM 1475 C C . GLU A 1 187 ? 46.104 21.715 -30.187 1.00 86.94 187 GLU A C 1
ATOM 1477 O O . GLU A 1 187 ? 45.252 22.299 -30.848 1.00 86.94 187 GLU A O 1
ATOM 1482 N N . THR A 1 188 ? 45.787 21.086 -29.048 1.00 87.00 188 THR A N 1
ATOM 1483 C CA . THR A 1 188 ? 44.398 20.979 -28.565 1.00 87.00 188 THR A CA 1
ATOM 1484 C C . THR A 1 188 ? 43.810 22.334 -28.170 1.00 87.00 188 THR A C 1
ATOM 1486 O O . THR A 1 188 ? 42.616 22.568 -28.352 1.00 87.00 188 THR A O 1
ATOM 1489 N N . VAL A 1 189 ? 44.619 23.237 -27.610 1.00 89.00 189 VAL A N 1
ATOM 1490 C CA . VAL A 1 189 ? 44.144 24.575 -27.226 1.00 89.00 189 VAL A CA 1
ATOM 1491 C C . VAL A 1 189 ? 43.932 25.455 -28.454 1.00 89.00 189 VAL A C 1
ATOM 1493 O O . VAL A 1 189 ? 42.925 26.157 -28.500 1.00 89.00 189 VAL A O 1
ATOM 1496 N N . ASP A 1 190 ? 44.802 25.369 -29.460 1.00 88.06 190 ASP A N 1
ATOM 1497 C CA . ASP A 1 190 ? 44.660 26.103 -30.720 1.00 88.06 190 ASP A CA 1
ATOM 1498 C C . ASP A 1 190 ? 43.391 25.677 -31.485 1.00 88.06 190 ASP A C 1
ATOM 1500 O O . ASP A 1 190 ? 42.630 26.539 -31.931 1.00 88.06 190 ASP A O 1
ATOM 1504 N N . GLU A 1 191 ? 43.102 24.370 -31.560 1.00 87.75 191 GLU A N 1
ATOM 1505 C CA . GLU A 1 191 ? 41.865 23.836 -32.159 1.00 87.75 191 GLU A CA 1
ATOM 1506 C C . GLU A 1 191 ? 40.609 24.350 -31.433 1.00 87.75 191 GLU A C 1
ATOM 1508 O O . GLU A 1 191 ? 39.665 24.846 -32.054 1.00 87.75 191 GLU A O 1
ATOM 1513 N N . LEU A 1 192 ? 40.605 24.295 -30.097 1.00 88.69 192 LEU A N 1
ATOM 1514 C CA . LEU A 1 192 ? 39.490 24.796 -29.289 1.00 88.69 192 LEU A CA 1
ATOM 1515 C C . LEU A 1 192 ? 39.338 26.320 -29.396 1.00 88.69 192 LEU A C 1
ATOM 1517 O O . LEU A 1 192 ? 38.214 26.827 -29.404 1.00 88.69 192 LEU A O 1
ATOM 1521 N N . GLU A 1 193 ? 40.437 27.071 -29.486 1.00 87.25 193 GLU A N 1
ATOM 1522 C CA . GLU A 1 193 ? 40.393 28.517 -29.705 1.00 87.25 193 GLU A CA 1
ATOM 1523 C C . GLU A 1 193 ? 39.811 28.879 -31.073 1.00 87.25 193 GLU A C 1
ATOM 1525 O O . GLU A 1 193 ? 39.069 29.862 -31.165 1.00 87.25 193 GLU A O 1
ATOM 1530 N N . GLU A 1 194 ? 40.100 28.102 -32.119 1.00 85.62 194 GLU A N 1
ATOM 1531 C CA . GLU A 1 194 ? 39.504 28.282 -33.442 1.00 85.62 194 GLU A CA 1
ATOM 1532 C C . GLU A 1 194 ? 37.985 28.061 -33.401 1.00 85.62 194 GLU A C 1
ATOM 1534 O O . GLU A 1 194 ? 37.233 28.955 -33.802 1.00 85.62 194 GLU A O 1
ATOM 1539 N N . CYS A 1 195 ? 37.517 26.977 -32.771 1.00 83.69 195 CYS A N 1
ATOM 1540 C CA . CYS A 1 195 ? 36.086 26.731 -32.553 1.00 83.69 195 CYS A CA 1
ATOM 1541 C C . CYS A 1 195 ? 35.406 27.840 -31.726 1.00 83.69 195 CYS A C 1
ATOM 1543 O O . CYS A 1 195 ? 34.254 28.207 -31.966 1.00 83.69 195 CYS A O 1
ATOM 1545 N N . LEU A 1 196 ? 36.110 28.415 -30.747 1.00 85.62 196 LEU A N 1
ATOM 1546 C CA . LEU A 1 196 ? 35.580 29.488 -29.902 1.00 85.62 196 LEU A CA 1
ATOM 1547 C C . LEU A 1 196 ? 35.546 30.858 -30.598 1.00 85.62 196 LEU A C 1
ATOM 1549 O O . LEU A 1 196 ? 34.853 31.748 -30.103 1.00 85.62 196 LEU A O 1
ATOM 1553 N N . LYS A 1 197 ? 36.275 31.083 -31.701 1.00 81.38 197 LYS A N 1
ATOM 1554 C CA . LYS A 1 197 ? 36.211 32.349 -32.464 1.00 81.38 197 LYS A CA 1
ATOM 1555 C C . LYS A 1 197 ? 34.863 32.512 -33.154 1.00 81.38 197 LYS A C 1
ATOM 1557 O O . LYS A 1 197 ? 34.272 33.586 -33.071 1.00 81.38 197 LYS A O 1
ATOM 1562 N N . GLU A 1 198 ? 34.344 31.443 -33.751 1.00 72.88 198 GLU A N 1
ATOM 1563 C CA . GLU A 1 198 ? 33.021 31.445 -34.383 1.00 72.88 198 GLU A CA 1
ATOM 1564 C C . GLU A 1 198 ? 31.920 31.714 -33.346 1.00 72.88 198 GLU A C 1
ATOM 1566 O O . GLU A 1 198 ? 31.039 32.543 -33.561 1.00 72.88 198 GLU A O 1
ATOM 1571 N N . ARG A 1 199 ? 32.041 31.124 -32.151 1.00 75.12 199 ARG A N 1
ATOM 1572 C CA . ARG A 1 199 ? 31.080 31.272 -31.042 1.00 75.12 199 ARG A CA 1
ATOM 1573 C C . ARG A 1 199 ? 31.088 32.670 -30.393 1.00 75.12 199 ARG A C 1
ATOM 1575 O O . ARG A 1 199 ? 30.083 33.084 -29.820 1.00 75.12 199 ARG A O 1
ATOM 1582 N N . ASP A 1 200 ? 32.188 33.418 -30.505 1.00 65.94 200 ASP A N 1
ATOM 1583 C CA . ASP A 1 200 ? 32.330 34.800 -30.003 1.00 65.94 200 ASP A CA 1
ATOM 1584 C C . ASP A 1 200 ? 31.669 35.830 -30.937 1.00 65.94 200 ASP A C 1
ATOM 1586 O O . ASP A 1 200 ? 31.154 36.849 -30.480 1.00 65.94 200 ASP A O 1
ATOM 1590 N N . THR A 1 201 ? 31.601 35.544 -32.245 1.00 62.69 201 THR A N 1
ATOM 1591 C CA . THR A 1 201 ? 30.927 36.434 -33.211 1.00 62.69 201 THR A CA 1
ATOM 1592 C C . THR A 1 201 ? 29.415 36.548 -32.958 1.00 62.69 201 THR A C 1
ATOM 1594 O O . THR A 1 201 ? 28.846 37.636 -33.076 1.00 62.69 201 THR A O 1
ATOM 1597 N N . PHE A 1 202 ? 28.787 35.479 -32.452 1.00 56.72 202 PHE A N 1
ATOM 1598 C CA . PHE A 1 202 ? 27.400 35.489 -31.968 1.00 56.72 202 PHE A CA 1
ATOM 1599 C C . PHE A 1 202 ? 27.193 36.379 -30.727 1.00 56.72 202 PHE A C 1
ATOM 1601 O O . PHE A 1 202 ? 26.109 36.932 -30.539 1.00 56.72 202 PHE A O 1
ATOM 1608 N N . ALA A 1 203 ? 28.224 36.567 -29.892 1.00 50.62 203 ALA A N 1
ATOM 1609 C CA . ALA A 1 203 ? 28.176 37.478 -28.744 1.00 50.62 203 ALA A CA 1
ATOM 1610 C C . ALA A 1 203 ? 28.158 38.952 -29.186 1.00 50.62 203 ALA A C 1
ATOM 1612 O O . ALA A 1 203 ? 27.479 39.783 -28.575 1.00 50.62 203 ALA A O 1
ATOM 1613 N N . SER A 1 204 ? 28.901 39.277 -30.252 1.00 47.34 204 SER A N 1
ATOM 1614 C CA . SER A 1 204 ? 28.977 40.630 -30.814 1.00 47.34 204 SER A CA 1
ATOM 1615 C C . SER A 1 204 ? 27.718 41.054 -31.576 1.00 47.34 204 SER A C 1
ATOM 1617 O O . SER A 1 204 ? 27.346 42.223 -31.481 1.00 47.34 204 SER A O 1
ATOM 1619 N N . ASP A 1 205 ? 27.012 40.129 -32.234 1.00 46.94 205 ASP A N 1
ATOM 1620 C CA . ASP A 1 205 ? 25.747 40.420 -32.935 1.00 46.94 205 ASP A CA 1
ATOM 1621 C C . ASP A 1 205 ? 24.549 40.624 -31.983 1.00 46.94 205 ASP A C 1
ATOM 1623 O O . ASP A 1 205 ? 23.546 41.235 -32.356 1.00 46.94 205 ASP A O 1
ATOM 1627 N N . ILE A 1 206 ? 24.659 40.179 -30.724 1.00 50.19 206 ILE A N 1
ATOM 1628 C CA . ILE A 1 206 ? 23.615 40.306 -29.686 1.00 50.19 206 ILE A CA 1
ATOM 1629 C C . ILE A 1 206 ? 23.860 41.513 -28.750 1.00 50.19 206 ILE A C 1
ATOM 1631 O O . ILE A 1 206 ? 23.080 41.779 -27.836 1.00 50.19 206 ILE A O 1
ATOM 1635 N N . GLY A 1 207 ? 24.889 42.331 -29.003 1.00 38.78 207 GLY A N 1
ATOM 1636 C CA . GLY A 1 207 ? 25.035 43.643 -28.359 1.00 38.78 207 GLY A CA 1
ATOM 1637 C C . GLY A 1 207 ? 25.165 43.604 -26.831 1.00 38.78 207 GLY A C 1
ATOM 1638 O O . GLY A 1 207 ? 24.646 44.484 -26.145 1.00 38.78 207 GLY A O 1
ATOM 1639 N N . LEU A 1 208 ? 25.856 42.605 -26.278 1.00 46.44 208 LEU A N 1
ATOM 1640 C CA . LEU A 1 208 ? 26.145 42.525 -24.843 1.00 46.44 208 LEU A CA 1
ATOM 1641 C C . LEU A 1 208 ? 27.589 42.955 -24.560 1.00 46.44 208 LEU A C 1
ATOM 1643 O O . LEU A 1 208 ? 28.498 42.143 -24.397 1.00 46.44 208 LEU A O 1
ATOM 1647 N N . SER A 1 209 ? 27.804 44.267 -24.471 1.00 32.75 209 SER A N 1
ATOM 1648 C CA . SER A 1 209 ? 29.003 44.832 -23.857 1.00 32.75 209 SER A CA 1
ATOM 1649 C C . SER A 1 209 ? 28.853 44.838 -22.330 1.00 32.75 209 SER A C 1
ATOM 1651 O O . SER A 1 209 ? 27.978 45.484 -21.759 1.00 32.75 209 SER A O 1
ATOM 1653 N N . SER A 1 210 ? 29.728 44.098 -21.650 1.00 32.34 210 SER A N 1
ATOM 1654 C CA . SER A 1 210 ? 29.863 44.111 -20.189 1.00 32.34 210 SER A CA 1
ATOM 1655 C C . SER A 1 210 ? 30.913 45.152 -19.777 1.00 32.34 210 SER A C 1
ATOM 1657 O O . SER A 1 210 ? 31.982 45.169 -20.394 1.00 32.34 210 SER A O 1
ATOM 1659 N N . PRO A 1 211 ? 30.713 45.969 -18.724 1.00 34.56 211 PRO A N 1
ATOM 1660 C CA . PRO A 1 211 ? 31.808 46.700 -18.104 1.00 34.56 211 PRO A CA 1
ATOM 1661 C C . PRO A 1 211 ? 32.466 45.808 -17.043 1.00 34.56 211 PRO A C 1
ATOM 1663 O O . PRO A 1 211 ? 31.802 45.307 -16.138 1.00 34.56 211 PRO A O 1
ATOM 1666 N N . VAL A 1 212 ? 33.776 45.597 -17.156 1.00 32.81 212 VAL A N 1
ATOM 1667 C CA . VAL A 1 212 ? 34.604 44.935 -16.139 1.00 32.81 212 VAL A CA 1
ATOM 1668 C C . VAL A 1 212 ? 35.879 45.755 -15.978 1.00 32.81 212 VAL A C 1
ATOM 1670 O O . VAL A 1 212 ? 36.726 45.753 -16.865 1.00 32.81 212 VAL A O 1
ATOM 1673 N N . ASN A 1 213 ? 35.963 46.512 -14.883 1.00 31.67 213 ASN A N 1
ATOM 1674 C CA . ASN A 1 213 ? 36.999 46.406 -13.848 1.00 31.67 213 ASN A CA 1
ATOM 1675 C C . ASN A 1 213 ? 37.055 47.686 -13.014 1.00 31.67 213 ASN A C 1
ATOM 1677 O O . ASN A 1 213 ? 37.229 48.787 -13.533 1.00 31.67 213 ASN A O 1
ATOM 1681 N N . GLY A 1 214 ? 36.936 47.510 -11.700 1.00 26.81 214 GLY A N 1
ATOM 1682 C CA . GLY A 1 214 ? 37.515 48.445 -10.755 1.00 26.81 214 GLY A CA 1
ATOM 1683 C C . GLY A 1 214 ? 38.999 48.134 -10.632 1.00 26.81 214 GLY A C 1
ATOM 1684 O O . GLY A 1 214 ? 39.348 47.014 -10.278 1.00 26.81 214 GLY A O 1
ATOM 1685 N N . ASP A 1 215 ? 39.830 49.136 -10.886 1.00 26.11 215 ASP A N 1
ATOM 1686 C CA . ASP A 1 215 ? 41.113 49.284 -10.214 1.00 26.11 215 ASP A CA 1
ATOM 1687 C C . ASP A 1 215 ? 41.170 50.689 -9.614 1.00 26.11 215 ASP A C 1
ATOM 1689 O O . ASP A 1 215 ? 40.736 51.681 -10.205 1.00 26.11 215 ASP A O 1
ATOM 1693 N N . ALA A 1 216 ? 41.618 50.739 -8.365 1.00 32.59 216 ALA A N 1
ATOM 1694 C CA . ALA A 1 216 ? 41.604 51.916 -7.522 1.00 32.59 216 ALA A CA 1
ATOM 1695 C C . ALA A 1 216 ? 42.708 52.903 -7.918 1.00 32.59 216 ALA A C 1
ATOM 1697 O O . ALA A 1 216 ? 43.879 52.536 -7.931 1.00 32.59 216 ALA A O 1
ATOM 1698 N N . SER A 1 217 ? 42.352 54.172 -8.140 1.00 26.62 217 SER A N 1
ATOM 1699 C CA . SER A 1 217 ? 42.899 55.354 -7.443 1.00 26.62 217 SER A CA 1
ATOM 1700 C C . SER A 1 217 ? 42.648 56.665 -8.207 1.00 26.62 217 SER A C 1
ATOM 1702 O O . SER A 1 217 ? 42.635 56.723 -9.431 1.00 26.62 217 SER A O 1
ATOM 1704 N N . SER A 1 218 ? 42.531 57.733 -7.414 1.00 25.16 218 SER A N 1
ATOM 1705 C CA . SER A 1 218 ? 42.512 59.164 -7.748 1.00 25.16 218 SER A CA 1
ATOM 1706 C C . SER A 1 218 ? 41.147 59.862 -7.875 1.00 25.16 218 SER A C 1
ATOM 1708 O O . SER A 1 218 ? 40.184 59.402 -8.476 1.00 25.16 218 SER A O 1
ATOM 1710 N N . MET A 1 219 ? 41.111 60.987 -7.162 1.00 27.44 219 MET A N 1
ATOM 1711 C CA . MET A 1 219 ? 40.024 61.919 -6.897 1.00 27.44 219 MET A CA 1
ATOM 1712 C C . MET A 1 219 ? 39.373 62.482 -8.167 1.00 27.44 219 MET A C 1
ATOM 1714 O O . MET A 1 219 ? 40.081 62.881 -9.083 1.00 27.44 219 MET A O 1
ATOM 1718 N N . ALA A 1 220 ? 38.056 62.708 -8.136 1.00 25.91 220 ALA A N 1
ATOM 1719 C CA . ALA A 1 220 ? 37.485 64.049 -7.934 1.00 25.91 220 ALA A CA 1
ATOM 1720 C C . ALA A 1 220 ? 35.985 64.101 -8.299 1.00 25.91 220 ALA A C 1
ATOM 1722 O O . ALA A 1 220 ? 35.590 63.853 -9.429 1.00 25.91 220 ALA A O 1
ATOM 1723 N N . ASN A 1 221 ? 35.202 64.554 -7.318 1.00 26.02 221 ASN A N 1
ATOM 1724 C CA . ASN A 1 221 ? 34.100 65.509 -7.441 1.00 26.02 221 ASN A CA 1
ATOM 1725 C C . ASN A 1 221 ? 32.805 65.187 -8.230 1.00 26.02 221 ASN A C 1
ATOM 1727 O O . ASN A 1 221 ? 32.747 65.252 -9.450 1.00 26.02 221 ASN A O 1
ATOM 1731 N N . ILE A 1 222 ? 31.731 65.121 -7.425 1.00 26.75 222 ILE A N 1
ATOM 1732 C CA . ILE A 1 222 ? 30.469 65.896 -7.495 1.00 26.75 222 ILE A CA 1
ATOM 1733 C C . ILE A 1 222 ? 29.186 65.050 -7.593 1.00 26.75 222 ILE A C 1
ATOM 1735 O O . ILE A 1 222 ? 28.828 64.474 -8.613 1.00 26.75 222 ILE A O 1
ATOM 1739 N N . ASN A 1 223 ? 28.469 65.072 -6.462 1.00 25.66 223 ASN A N 1
ATOM 1740 C CA . ASN A 1 223 ? 27.049 64.777 -6.277 1.00 25.66 223 ASN A CA 1
ATOM 1741 C C . ASN A 1 223 ? 26.151 65.601 -7.216 1.00 25.66 223 ASN A C 1
ATOM 1743 O O . ASN A 1 223 ? 26.387 66.796 -7.367 1.00 25.66 223 ASN A O 1
ATOM 1747 N N . THR A 1 224 ? 25.021 65.039 -7.666 1.00 27.09 224 THR A N 1
ATOM 1748 C CA . THR A 1 224 ? 23.658 65.431 -7.210 1.00 27.09 224 THR A CA 1
ATOM 1749 C C . THR A 1 224 ? 22.533 64.719 -7.994 1.00 27.09 224 THR A C 1
ATOM 1751 O O . THR A 1 224 ? 22.372 64.931 -9.183 1.00 27.09 224 THR A O 1
ATOM 1754 N N . HIS A 1 225 ? 21.767 63.880 -7.278 1.00 28.72 225 HIS A N 1
ATOM 1755 C CA . HIS A 1 225 ? 20.293 63.846 -7.113 1.00 28.72 225 HIS A CA 1
ATOM 1756 C C . HIS A 1 225 ? 19.264 63.897 -8.291 1.00 28.72 225 HIS A C 1
ATOM 1758 O O . HIS A 1 225 ? 19.589 64.260 -9.410 1.00 28.72 225 HIS A O 1
ATOM 1764 N N . PRO A 1 226 ? 18.003 63.436 -8.058 1.00 42.12 226 PRO A N 1
ATOM 1765 C CA . PRO A 1 226 ? 17.318 62.453 -8.908 1.00 42.12 226 PRO A CA 1
ATOM 1766 C C . PRO A 1 226 ? 16.015 62.957 -9.569 1.00 42.12 226 PRO A C 1
ATOM 1768 O O . PRO A 1 226 ? 15.470 63.993 -9.200 1.00 42.12 226 PRO A O 1
ATOM 1771 N N . GLY A 1 227 ? 15.453 62.160 -10.487 1.00 23.56 227 GLY A N 1
ATOM 1772 C CA . GLY A 1 227 ? 14.158 62.424 -11.122 1.00 23.56 227 GLY A CA 1
ATOM 1773 C C . GLY A 1 227 ? 13.380 61.148 -11.455 1.00 23.56 227 GLY A C 1
ATOM 1774 O O . GLY A 1 227 ? 13.921 60.176 -11.964 1.00 23.56 227 GLY A O 1
ATOM 1775 N N . SER A 1 228 ? 12.102 61.172 -11.103 1.00 26.61 228 SER A N 1
ATOM 1776 C CA . SER A 1 228 ? 11.078 60.125 -11.071 1.00 26.61 228 SER A CA 1
ATOM 1777 C C . SER A 1 228 ? 10.605 59.538 -12.419 1.00 26.61 228 SER A C 1
ATOM 1779 O O . SER A 1 228 ? 10.645 60.198 -13.449 1.00 26.61 228 SER A O 1
ATOM 1781 N N . ARG A 1 229 ? 10.055 58.310 -12.324 1.00 31.95 229 ARG A N 1
ATOM 1782 C CA . ARG A 1 229 ? 9.266 57.492 -13.287 1.00 31.95 229 ARG A CA 1
ATOM 1783 C C . ARG A 1 229 ? 8.401 58.254 -14.318 1.00 31.95 229 ARG A C 1
ATOM 1785 O O . ARG A 1 229 ? 7.838 59.294 -13.990 1.00 31.95 229 ARG A O 1
ATOM 1792 N N . PRO A 1 230 ? 8.062 57.587 -15.444 1.00 29.05 230 PRO A N 1
ATOM 1793 C CA . PRO A 1 230 ? 6.694 57.057 -15.559 1.00 29.05 230 PRO A CA 1
ATOM 1794 C C . PRO A 1 230 ? 6.586 55.630 -16.139 1.00 29.05 230 PRO A C 1
ATOM 1796 O O . PRO A 1 230 ? 7.550 55.005 -16.567 1.00 29.05 230 PRO A O 1
ATOM 1799 N N . ARG A 1 231 ? 5.362 55.105 -16.057 1.00 33.88 231 ARG A N 1
ATOM 1800 C CA . ARG A 1 231 ? 4.890 53.735 -16.300 1.00 33.88 231 ARG A CA 1
ATOM 1801 C C . ARG A 1 231 ? 4.103 53.701 -17.620 1.00 33.88 231 ARG A C 1
ATOM 1803 O O . ARG A 1 231 ? 3.283 54.592 -17.806 1.00 33.88 231 ARG A O 1
ATOM 1810 N N . ASN A 1 232 ? 4.305 52.690 -18.473 1.00 28.66 232 ASN A N 1
ATOM 1811 C CA . ASN A 1 232 ? 3.272 51.897 -19.179 1.00 28.66 232 ASN A CA 1
ATOM 1812 C C . ASN A 1 232 ? 3.903 50.997 -20.255 1.00 28.66 232 ASN A C 1
ATOM 1814 O O . ASN A 1 232 ? 4.904 51.359 -20.863 1.00 28.66 232 ASN A O 1
ATOM 1818 N N . GLY A 1 233 ? 3.348 49.791 -20.408 1.00 30.89 233 GLY A N 1
ATOM 1819 C CA . GLY A 1 233 ? 3.950 48.686 -21.157 1.00 30.89 233 GLY A CA 1
ATOM 1820 C C . GLY A 1 233 ? 3.516 48.540 -22.612 1.00 30.89 233 GLY A C 1
ATOM 1821 O O . GLY A 1 233 ? 2.622 49.239 -23.066 1.00 30.89 233 GLY A O 1
ATOM 1822 N N . ALA A 1 234 ? 4.140 47.575 -23.294 1.00 27.17 234 ALA A N 1
ATOM 1823 C CA . ALA A 1 234 ? 3.610 46.783 -24.406 1.00 27.17 234 ALA A CA 1
ATOM 1824 C C . ALA A 1 234 ? 4.640 45.701 -24.807 1.00 27.17 234 ALA A C 1
ATOM 1826 O O . ALA A 1 234 ? 5.832 45.981 -24.863 1.00 27.17 234 ALA A O 1
ATOM 1827 N N . SER A 1 235 ? 4.132 44.491 -25.078 1.00 28.78 235 SER A N 1
ATOM 1828 C CA . SER A 1 235 ? 4.630 43.449 -26.006 1.00 28.78 235 SER A CA 1
ATOM 1829 C C . SER A 1 235 ? 6.112 43.021 -25.997 1.00 28.78 235 SER A C 1
ATOM 1831 O O . SER A 1 235 ? 6.986 43.735 -26.481 1.00 28.78 235 SER A O 1
ATOM 1833 N N . ALA A 1 236 ? 6.355 41.767 -25.595 1.00 30.66 236 ALA A N 1
ATOM 1834 C CA . ALA A 1 236 ? 7.579 41.013 -25.891 1.00 30.66 236 ALA A CA 1
ATOM 1835 C C . ALA A 1 236 ? 7.587 40.485 -27.352 1.00 30.66 236 ALA A C 1
ATOM 1837 O O . ALA A 1 236 ? 6.511 40.160 -27.864 1.00 30.66 236 ALA A O 1
ATOM 1838 N N . PRO A 1 237 ? 8.754 40.368 -28.022 1.00 33.06 237 PRO A N 1
ATOM 1839 C CA . PRO A 1 237 ? 8.860 39.861 -29.394 1.00 33.06 237 PRO A CA 1
ATOM 1840 C C . PRO A 1 237 ? 8.951 38.314 -29.459 1.00 33.06 237 PRO A C 1
ATOM 1842 O O . PRO A 1 237 ? 9.299 37.677 -28.462 1.00 33.06 237 PRO A O 1
ATOM 1845 N N . PRO A 1 238 ? 8.628 37.688 -30.611 1.00 41.09 238 PRO A N 1
ATOM 1846 C CA . PRO A 1 238 ? 8.469 36.238 -30.737 1.00 41.09 238 PRO A CA 1
ATOM 1847 C C . PRO A 1 238 ? 9.810 35.515 -30.957 1.00 41.09 238 PRO A C 1
ATOM 1849 O O . PRO A 1 238 ? 10.540 35.820 -31.896 1.00 41.09 238 PRO A O 1
ATOM 1852 N N . GLY A 1 239 ? 10.116 34.527 -30.111 1.00 34.09 239 GLY A N 1
ATOM 1853 C CA . GLY A 1 239 ? 11.268 33.630 -30.267 1.00 34.09 239 GLY A CA 1
ATOM 1854 C C . GLY A 1 239 ? 10.977 32.467 -31.223 1.00 34.09 239 GLY A C 1
ATOM 1855 O O . GLY A 1 239 ? 9.920 31.837 -31.138 1.00 34.09 239 GLY A O 1
ATOM 1856 N N . LEU A 1 240 ? 11.920 32.201 -32.132 1.00 42.34 240 LEU A N 1
ATOM 1857 C CA . LEU A 1 240 ? 11.882 31.138 -33.139 1.00 42.34 240 LEU A CA 1
ATOM 1858 C C . LEU A 1 240 ? 11.644 29.748 -32.521 1.00 42.34 240 LEU A C 1
ATOM 1860 O O . LEU A 1 240 ? 12.376 29.313 -31.635 1.00 42.34 240 LEU A O 1
ATOM 1864 N N . ARG A 1 241 ? 10.647 29.023 -33.040 1.00 41.75 241 ARG A N 1
ATOM 1865 C CA . ARG A 1 241 ? 10.453 27.586 -32.793 1.00 41.75 241 ARG A CA 1
ATOM 1866 C C . ARG A 1 241 ? 11.279 26.793 -33.808 1.00 41.75 241 ARG A C 1
ATOM 1868 O O . ARG A 1 241 ? 11.095 26.988 -35.006 1.00 41.75 241 ARG A O 1
ATOM 1875 N N . LEU A 1 242 ? 12.157 25.911 -33.330 1.00 51.66 242 LEU A N 1
ATOM 1876 C CA . LEU A 1 242 ? 12.883 24.950 -34.170 1.00 51.66 242 LEU A CA 1
ATOM 1877 C C . LEU A 1 242 ? 11.915 23.919 -34.765 1.00 51.66 242 LEU A C 1
ATOM 1879 O O . LEU A 1 242 ? 10.963 23.497 -34.102 1.00 51.66 242 LEU A O 1
ATOM 1883 N N . ASP A 1 243 ? 12.156 23.542 -36.020 1.00 55.47 243 ASP A N 1
ATOM 1884 C CA . ASP A 1 243 ? 11.267 22.672 -36.785 1.00 55.47 243 ASP A CA 1
ATOM 1885 C C . ASP A 1 243 ? 11.320 21.224 -36.269 1.00 55.47 243 ASP A C 1
ATOM 1887 O O . ASP A 1 243 ? 12.384 20.677 -35.971 1.00 55.47 243 ASP A O 1
ATOM 1891 N N . LYS A 1 244 ? 10.150 20.584 -36.177 1.00 55.19 244 LYS A N 1
ATOM 1892 C CA . LYS A 1 244 ? 9.938 19.261 -35.560 1.00 55.19 244 LYS A CA 1
ATOM 1893 C C . LYS A 1 244 ? 10.845 18.185 -36.163 1.00 55.19 244 LYS A C 1
ATOM 1895 O O . LYS A 1 244 ? 11.321 17.300 -35.458 1.00 55.19 244 LYS A O 1
ATOM 1900 N N . ARG A 1 245 ? 11.143 18.312 -37.454 1.00 53.38 245 ARG A N 1
ATOM 1901 C CA . ARG A 1 245 ? 11.988 17.377 -38.197 1.00 53.38 245 ARG A CA 1
ATOM 1902 C C . ARG A 1 245 ? 13.460 17.440 -37.779 1.00 53.38 245 ARG A C 1
ATOM 1904 O O . ARG A 1 245 ? 14.130 16.415 -37.760 1.00 53.38 245 ARG A O 1
ATOM 1911 N N . GLN A 1 246 ? 13.946 18.618 -37.384 1.00 49.06 246 GLN A N 1
ATOM 1912 C CA . GLN A 1 246 ? 15.303 18.789 -36.850 1.00 49.06 246 GLN A CA 1
ATOM 1913 C C . GLN A 1 246 ? 15.426 18.219 -35.432 1.00 49.06 246 GLN A C 1
ATOM 1915 O O . GLN A 1 246 ? 16.483 17.723 -35.057 1.00 49.06 246 GLN A O 1
ATOM 1920 N N . ILE A 1 247 ? 14.340 18.258 -34.654 1.00 54.47 247 ILE A N 1
ATOM 1921 C CA . ILE A 1 247 ? 14.291 17.672 -33.308 1.00 54.47 247 ILE A CA 1
ATOM 1922 C C . ILE A 1 247 ? 14.342 16.142 -33.399 1.00 54.47 247 ILE A C 1
ATOM 1924 O O . ILE A 1 247 ? 15.138 15.515 -32.710 1.00 54.47 247 ILE A O 1
ATOM 1928 N N . GLU A 1 248 ? 13.551 15.544 -34.289 1.00 58.56 248 GLU A N 1
ATOM 1929 C CA . GLU A 1 248 ? 13.530 14.090 -34.496 1.00 58.56 248 GLU A CA 1
ATOM 1930 C C . GLU A 1 248 ? 14.866 13.564 -35.035 1.00 58.56 248 GLU A C 1
ATOM 1932 O O . GLU A 1 248 ? 15.359 12.541 -34.564 1.00 58.56 248 GLU A O 1
ATOM 1937 N N . GLN A 1 249 ? 15.499 14.297 -35.954 1.00 56.22 249 GLN A N 1
ATOM 1938 C CA . GLN A 1 249 ? 16.811 13.926 -36.481 1.00 56.22 249 GLN A CA 1
ATOM 1939 C C . GLN A 1 249 ? 17.899 13.957 -35.397 1.00 56.22 249 GLN A C 1
ATOM 1941 O O . GLN A 1 249 ? 18.714 13.041 -35.322 1.00 56.22 249 GLN A O 1
ATOM 1946 N N . ARG A 1 250 ? 17.863 14.950 -34.498 1.00 54.53 250 ARG A N 1
ATOM 1947 C CA . ARG A 1 250 ? 18.785 15.021 -33.354 1.00 54.53 250 ARG A CA 1
ATOM 1948 C C . ARG A 1 250 ? 18.564 13.892 -32.348 1.00 54.53 250 ARG A C 1
ATOM 1950 O O . ARG A 1 250 ? 19.531 13.387 -31.795 1.00 54.53 250 ARG A O 1
ATOM 1957 N N . ILE A 1 251 ? 17.317 13.470 -32.134 1.00 60.69 251 ILE A N 1
ATOM 1958 C CA . ILE A 1 251 ? 16.995 12.333 -31.257 1.00 60.69 251 ILE A CA 1
ATOM 1959 C C . ILE A 1 251 ? 17.541 11.024 -31.842 1.00 60.69 251 ILE A C 1
ATOM 1961 O O . ILE A 1 251 ? 18.089 10.202 -31.108 1.00 60.69 251 ILE A O 1
ATOM 1965 N N . GLU A 1 252 ? 17.428 10.829 -33.156 1.00 59.59 252 GLU A N 1
ATOM 1966 C CA . GLU A 1 252 ? 17.895 9.601 -33.808 1.00 59.59 252 GLU A CA 1
ATOM 1967 C C . GLU A 1 252 ? 19.430 9.536 -33.894 1.00 59.59 252 GLU A C 1
ATOM 1969 O O . GLU A 1 252 ? 20.025 8.485 -33.651 1.00 59.59 252 GLU A O 1
ATOM 1974 N N . GLU A 1 253 ? 20.095 10.668 -34.148 1.00 57.06 253 GLU A N 1
ATOM 1975 C CA . GLU A 1 253 ? 21.561 10.764 -34.120 1.00 57.06 253 GLU A CA 1
ATOM 1976 C C . GLU A 1 253 ? 22.130 10.480 -32.715 1.00 57.06 253 GLU A C 1
ATOM 1978 O O . GLU A 1 253 ? 23.147 9.790 -32.580 1.00 57.06 253 GLU A O 1
ATOM 1983 N N . ASP A 1 254 ? 21.439 10.930 -31.663 1.00 50.41 254 ASP A N 1
ATOM 1984 C CA . ASP A 1 254 ? 21.819 10.688 -30.266 1.00 50.41 254 ASP A CA 1
ATOM 1985 C C . ASP A 1 254 ? 21.545 9.236 -29.819 1.00 50.41 254 ASP A C 1
ATOM 1987 O O . ASP A 1 254 ? 22.333 8.620 -29.088 1.00 50.41 254 ASP A O 1
ATOM 1991 N N . ARG A 1 255 ? 20.474 8.624 -30.344 1.00 67.19 255 ARG A N 1
ATOM 1992 C CA . ARG A 1 255 ? 20.165 7.197 -30.167 1.00 67.19 255 ARG A CA 1
ATOM 1993 C C . ARG A 1 255 ? 21.245 6.303 -30.783 1.00 67.19 255 ARG A C 1
ATOM 1995 O O . ARG A 1 255 ? 21.693 5.346 -30.143 1.00 67.19 255 ARG A O 1
ATOM 2002 N N . GLU A 1 256 ? 21.690 6.614 -31.999 1.00 58.50 256 GLU A N 1
ATOM 2003 C CA . GLU A 1 256 ? 22.723 5.849 -32.708 1.00 58.50 256 GLU A CA 1
ATOM 2004 C C . GLU A 1 256 ? 24.130 6.044 -32.110 1.00 58.50 256 GLU A C 1
ATOM 2006 O O . GLU A 1 256 ? 24.955 5.126 -32.157 1.00 58.50 256 GLU A O 1
ATOM 2011 N N . ARG A 1 257 ? 24.416 7.185 -31.463 1.00 57.59 257 ARG A N 1
ATOM 2012 C CA . ARG A 1 257 ? 25.644 7.363 -30.659 1.00 57.59 257 ARG A CA 1
ATOM 2013 C C . ARG A 1 257 ? 25.661 6.476 -29.416 1.00 57.59 257 ARG A C 1
ATOM 2015 O O . ARG A 1 257 ? 26.651 5.785 -29.171 1.00 57.59 257 ARG A O 1
ATOM 2022 N N . HIS A 1 258 ? 24.561 6.432 -28.666 1.00 55.09 258 HIS A N 1
ATOM 2023 C CA . HIS A 1 258 ? 24.451 5.580 -27.478 1.00 55.09 258 HIS A CA 1
ATOM 2024 C C . HIS A 1 258 ? 24.510 4.084 -27.800 1.00 55.09 258 HIS A C 1
ATOM 2026 O O . HIS A 1 258 ? 24.957 3.287 -26.975 1.00 55.09 258 HIS A O 1
ATOM 2032 N N . LYS A 1 259 ? 24.077 3.687 -29.000 1.00 61.72 259 LYS A N 1
ATOM 2033 C CA . LYS A 1 259 ? 24.199 2.309 -29.479 1.00 61.72 259 LYS A CA 1
ATOM 2034 C C . LYS A 1 259 ? 25.662 1.911 -29.709 1.00 61.72 259 LYS A C 1
ATOM 2036 O O . LYS A 1 259 ? 26.091 0.903 -29.155 1.00 61.72 259 LYS A O 1
ATOM 2041 N N . ARG A 1 260 ? 26.448 2.741 -30.410 1.00 62.19 260 ARG A N 1
ATOM 2042 C CA . ARG A 1 260 ? 27.874 2.467 -30.689 1.00 62.19 260 ARG A CA 1
ATOM 2043 C C . ARG A 1 260 ? 28.743 2.396 -29.429 1.00 62.19 260 ARG A C 1
ATOM 2045 O O . ARG A 1 260 ? 29.633 1.558 -29.362 1.00 62.19 260 ARG A O 1
ATOM 2052 N N . MET A 1 261 ? 28.459 3.209 -28.406 1.00 44.69 261 MET A N 1
ATOM 2053 C CA . MET A 1 261 ? 29.170 3.135 -27.115 1.00 44.69 261 MET A CA 1
ATOM 2054 C C . MET A 1 261 ? 28.942 1.815 -26.365 1.00 44.69 261 MET A C 1
ATOM 2056 O O . MET A 1 261 ? 29.801 1.389 -25.600 1.00 44.69 261 MET A O 1
ATOM 2060 N N . ARG A 1 262 ? 27.799 1.150 -26.572 1.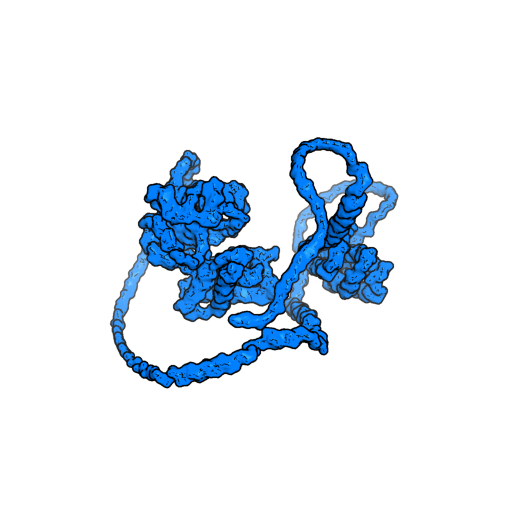00 59.12 262 ARG A N 1
ATOM 2061 C CA . ARG A 1 262 ? 27.501 -0.135 -25.924 1.00 59.12 262 ARG A CA 1
ATOM 2062 C C . ARG A 1 262 ? 28.110 -1.326 -26.660 1.00 59.12 262 ARG A C 1
ATOM 2064 O O . ARG A 1 262 ? 28.343 -2.353 -26.033 1.00 59.12 262 ARG A O 1
ATOM 2071 N N . GLU A 1 263 ? 28.406 -1.198 -27.951 1.00 45.47 263 GLU A N 1
ATOM 2072 C CA . GLU A 1 263 ? 28.997 -2.276 -28.755 1.00 45.47 263 GLU A CA 1
ATOM 2073 C C . GLU A 1 263 ? 30.462 -2.570 -28.378 1.00 45.47 263 GLU A C 1
ATOM 2075 O O . GLU A 1 263 ? 30.869 -3.729 -28.423 1.00 45.47 263 GLU A O 1
ATOM 2080 N N . SER A 1 264 ? 31.234 -1.589 -27.885 1.00 43.78 264 SER A N 1
ATOM 2081 C CA . SER A 1 264 ? 32.608 -1.829 -27.395 1.00 43.78 264 SER A CA 1
ATOM 2082 C C . SER A 1 264 ? 32.671 -2.587 -26.063 1.00 43.78 264 SER A C 1
ATOM 2084 O O . SER A 1 264 ? 33.737 -3.047 -25.660 1.00 43.78 264 SER A O 1
ATOM 2086 N N . MET A 1 265 ? 31.535 -2.722 -25.373 1.00 40.59 265 MET A N 1
ATOM 2087 C CA . MET A 1 265 ? 31.424 -3.400 -24.079 1.00 40.59 265 MET A CA 1
ATOM 2088 C C . MET A 1 265 ? 31.254 -4.925 -24.222 1.00 40.59 265 MET A C 1
ATOM 2090 O O . MET A 1 265 ? 31.400 -5.648 -23.242 1.00 40.59 265 MET A O 1
ATOM 2094 N N . TRP A 1 266 ? 30.985 -5.417 -25.440 1.00 42.81 266 TRP A N 1
ATOM 2095 C CA . TRP A 1 266 ? 30.767 -6.840 -25.750 1.00 42.81 266 TRP A CA 1
ATOM 2096 C C . TRP A 1 266 ? 31.945 -7.519 -26.466 1.00 42.81 266 TRP A C 1
ATOM 2098 O O . TRP A 1 266 ? 31.861 -8.690 -26.838 1.00 42.81 266 TRP A O 1
ATOM 2108 N N . THR A 1 267 ? 33.063 -6.822 -26.661 1.00 37.47 267 THR A N 1
ATOM 2109 C CA . THR A 1 267 ? 34.273 -7.408 -27.251 1.00 37.47 267 THR A CA 1
ATOM 2110 C C . THR A 1 267 ? 35.066 -8.200 -26.210 1.00 37.47 267 THR A C 1
ATOM 2112 O O . THR A 1 267 ? 35.822 -7.635 -25.423 1.00 37.47 267 THR A O 1
ATOM 2115 N N . VAL A 1 268 ? 34.909 -9.526 -26.217 1.00 42.28 268 VAL A N 1
ATOM 2116 C CA . VAL A 1 268 ? 35.709 -10.456 -25.401 1.00 42.28 268 VAL A CA 1
ATOM 2117 C C . VAL A 1 268 ? 37.074 -10.692 -26.077 1.00 42.28 268 VAL A C 1
ATOM 2119 O O . VAL A 1 268 ? 37.109 -10.951 -27.284 1.00 42.28 268 VAL A O 1
ATOM 2122 N N . PRO A 1 269 ? 38.211 -10.617 -25.357 1.00 43.00 269 PRO A N 1
ATOM 2123 C CA . PRO A 1 269 ? 39.524 -10.893 -25.937 1.00 43.00 269 PRO A CA 1
ATOM 2124 C C . PRO A 1 269 ? 39.689 -12.381 -26.325 1.00 43.00 269 PRO A C 1
ATOM 2126 O O . PRO A 1 269 ? 39.131 -13.264 -25.675 1.00 43.00 269 PRO A O 1
ATOM 2129 N N . PRO A 1 270 ? 40.486 -12.704 -27.362 1.00 43.41 270 PRO A N 1
ATOM 2130 C CA . PRO A 1 270 ? 40.427 -13.987 -28.072 1.00 43.41 270 PRO A CA 1
ATOM 2131 C C . PRO A 1 270 ? 41.206 -15.141 -27.408 1.00 43.41 270 PRO A C 1
ATOM 2133 O O . PRO A 1 270 ? 41.757 -15.993 -28.105 1.00 43.41 270 PRO A O 1
ATOM 2136 N N . ARG A 1 271 ? 41.295 -15.208 -26.074 1.00 42.00 271 ARG A N 1
ATOM 2137 C CA . ARG A 1 271 ? 41.958 -16.335 -25.394 1.00 42.00 271 ARG A CA 1
ATOM 2138 C C . ARG A 1 271 ? 41.064 -16.942 -24.322 1.00 42.00 271 ARG A C 1
ATOM 2140 O O . ARG A 1 271 ? 40.814 -16.323 -23.298 1.00 42.00 271 ARG A O 1
ATOM 2147 N N . ALA A 1 272 ? 40.616 -18.168 -24.594 1.00 47.44 272 ALA A N 1
ATOM 2148 C CA . ALA A 1 272 ? 39.856 -19.009 -23.680 1.00 47.44 272 ALA A CA 1
ATOM 2149 C C . ALA A 1 272 ? 40.635 -19.213 -22.369 1.00 47.44 272 ALA A C 1
ATOM 2151 O O . ALA A 1 272 ? 41.701 -19.832 -22.376 1.00 47.44 272 ALA A O 1
ATOM 2152 N N . SER A 1 273 ? 40.123 -18.663 -21.267 1.00 50.94 273 SER A N 1
ATOM 2153 C CA . SER A 1 273 ? 40.598 -18.958 -19.916 1.00 50.94 273 SER A CA 1
ATOM 2154 C C . SER A 1 273 ? 40.001 -20.286 -19.439 1.00 50.94 273 SER A C 1
ATOM 2156 O O . SER A 1 273 ? 38.913 -20.686 -19.855 1.00 50.94 273 SER A O 1
ATOM 2158 N N . GLU A 1 274 ? 40.722 -20.972 -18.552 1.00 48.81 274 GLU A N 1
ATOM 2159 C CA . GLU A 1 274 ? 40.351 -22.248 -17.911 1.00 48.81 274 GLU A CA 1
ATOM 2160 C C . GLU A 1 274 ? 38.959 -22.233 -17.241 1.00 48.81 274 GLU A C 1
ATOM 2162 O O . GLU A 1 274 ? 38.368 -23.283 -16.995 1.00 48.81 274 GLU A O 1
ATOM 2167 N N . GLU A 1 275 ? 38.389 -21.049 -17.013 1.00 52.53 275 GLU A N 1
ATOM 2168 C CA . GLU A 1 275 ? 37.034 -20.837 -16.496 1.00 52.53 275 GLU A CA 1
ATOM 2169 C C . GLU A 1 275 ? 35.941 -21.324 -17.461 1.00 52.53 275 GLU A C 1
ATOM 2171 O O . GLU A 1 275 ? 34.901 -21.805 -17.011 1.00 52.53 275 GLU A O 1
ATOM 2176 N N . ALA A 1 276 ? 36.184 -21.282 -18.777 1.00 53.22 276 ALA A N 1
ATOM 2177 C CA . ALA A 1 276 ? 35.217 -21.740 -19.777 1.00 53.22 276 ALA A CA 1
ATOM 2178 C C . ALA A 1 276 ? 34.997 -23.264 -19.740 1.00 53.22 276 ALA A C 1
ATOM 2180 O O . ALA A 1 276 ? 33.898 -23.734 -20.029 1.00 53.22 276 ALA A O 1
ATOM 2181 N N . PHE A 1 277 ? 36.018 -24.039 -19.357 1.00 51.34 277 PHE A N 1
ATOM 2182 C CA . PHE A 1 277 ? 35.909 -25.496 -19.226 1.00 51.34 277 PHE A CA 1
ATOM 2183 C C . PHE A 1 277 ? 35.273 -25.914 -17.900 1.00 51.34 277 PHE A C 1
ATOM 2185 O O . PHE A 1 277 ? 34.519 -26.881 -17.861 1.00 51.34 277 PHE A O 1
ATOM 2192 N N . LYS A 1 278 ? 35.497 -25.138 -16.836 1.00 54.81 278 LYS A N 1
ATOM 2193 C CA . LYS A 1 278 ? 34.910 -25.397 -15.516 1.00 54.81 278 LYS A CA 1
ATOM 2194 C C . LYS A 1 278 ? 33.385 -25.266 -15.515 1.00 54.81 278 LYS A C 1
ATOM 2196 O O . LYS A 1 278 ? 32.697 -26.064 -14.891 1.00 54.81 278 LYS A O 1
ATOM 2201 N N . PHE A 1 279 ? 32.861 -24.318 -16.293 1.00 48.69 279 PHE A N 1
ATOM 2202 C CA . PHE A 1 279 ? 31.420 -24.158 -16.487 1.00 48.69 279 PHE A CA 1
ATOM 2203 C C . PHE A 1 279 ? 30.783 -25.339 -17.240 1.00 48.69 279 PHE A C 1
ATOM 2205 O O . PHE A 1 279 ? 29.631 -25.671 -16.985 1.00 48.69 279 PHE A O 1
ATOM 2212 N N . TYR A 1 280 ? 31.518 -25.996 -18.146 1.00 54.03 280 TYR A N 1
ATOM 2213 C CA . TYR A 1 280 ? 31.004 -27.145 -18.902 1.00 54.03 280 TYR A CA 1
ATOM 2214 C C . TYR A 1 280 ? 30.877 -28.414 -18.047 1.00 54.03 280 TYR A C 1
ATOM 2216 O O . TYR A 1 280 ? 29.892 -29.135 -18.200 1.00 54.03 280 TYR A O 1
ATOM 2224 N N . ASP A 1 281 ? 31.814 -28.655 -17.126 1.00 56.59 281 ASP A N 1
ATOM 2225 C CA . ASP A 1 281 ? 31.730 -29.781 -16.183 1.00 56.59 281 ASP A CA 1
ATOM 2226 C C . ASP A 1 281 ? 30.658 -29.553 -15.105 1.00 56.59 281 ASP A C 1
ATOM 2228 O O . ASP A 1 281 ? 29.959 -30.487 -14.721 1.00 56.59 281 ASP A O 1
ATOM 2232 N N . GLU A 1 282 ? 30.477 -28.311 -14.642 1.00 54.97 282 GLU A N 1
ATOM 2233 C CA . GLU A 1 282 ? 29.485 -27.977 -13.607 1.00 54.97 282 GLU A CA 1
ATOM 2234 C C . GLU A 1 282 ? 28.043 -27.872 -14.149 1.00 54.97 282 GLU A C 1
ATOM 2236 O O . GLU A 1 282 ? 27.091 -28.023 -13.383 1.00 54.97 282 GLU A O 1
ATOM 2241 N N . ALA A 1 283 ? 27.861 -27.633 -15.455 1.00 50.06 283 ALA A N 1
ATOM 2242 C CA . ALA A 1 283 ? 26.546 -27.486 -16.093 1.00 50.06 283 ALA A CA 1
ATOM 2243 C C . ALA A 1 283 ? 26.070 -28.729 -16.872 1.00 50.06 283 ALA A C 1
ATOM 2245 O O . ALA A 1 283 ? 24.971 -28.711 -17.435 1.00 50.06 283 ALA A O 1
ATOM 2246 N N . SER A 1 284 ? 26.866 -29.803 -16.926 1.00 52.91 284 SER A N 1
ATOM 2247 C CA . SER A 1 284 ? 26.441 -31.065 -17.537 1.00 52.91 284 SER A CA 1
ATOM 2248 C C . SER A 1 284 ? 25.360 -31.728 -16.679 1.00 52.91 284 SER A C 1
ATOM 2250 O O . SER A 1 284 ? 25.606 -32.152 -15.555 1.00 52.91 284 SER A O 1
ATOM 2252 N N . ALA A 1 285 ? 24.147 -31.827 -17.222 1.00 56.62 285 ALA A N 1
ATOM 2253 C CA . ALA A 1 285 ? 22.975 -32.386 -16.546 1.00 56.62 285 ALA A CA 1
ATOM 2254 C C . ALA A 1 285 ? 22.926 -33.928 -16.535 1.00 56.62 285 ALA A C 1
ATOM 2256 O O . ALA A 1 285 ? 21.883 -34.490 -16.217 1.00 56.62 285 ALA A O 1
ATOM 2257 N N . THR A 1 286 ? 24.015 -34.604 -16.912 1.00 50.69 286 THR A N 1
ATOM 2258 C CA . THR A 1 286 ? 24.104 -36.069 -16.927 1.00 50.69 286 THR A CA 1
ATOM 2259 C C . THR A 1 286 ? 25.330 -36.532 -16.150 1.00 50.69 286 THR A C 1
ATOM 2261 O O . THR A 1 286 ? 26.456 -36.218 -16.546 1.00 50.69 286 THR A O 1
ATOM 2264 N N . GLY A 1 287 ? 25.106 -37.261 -15.057 1.00 61.88 287 GLY A N 1
ATOM 2265 C CA . GLY A 1 287 ? 26.142 -37.930 -14.269 1.00 61.88 287 GLY A CA 1
ATOM 2266 C C . GLY A 1 287 ? 26.384 -39.366 -14.744 1.00 61.88 287 GLY A C 1
ATOM 2267 O O . GLY A 1 287 ? 25.588 -39.929 -15.494 1.00 61.88 287 GLY A O 1
ATOM 2268 N N . GLU A 1 288 ? 27.479 -39.990 -14.300 1.00 56.50 288 GLU A N 1
ATOM 2269 C CA . GLU A 1 288 ? 27.839 -41.367 -14.695 1.00 56.50 288 GLU A CA 1
ATOM 2270 C C . GLU A 1 288 ? 26.799 -42.431 -14.264 1.00 56.50 288 GLU A C 1
ATOM 2272 O O . GLU A 1 288 ? 26.761 -43.517 -14.845 1.00 56.50 288 GLU A O 1
ATOM 2277 N N . ASP A 1 289 ? 25.898 -42.101 -13.330 1.00 55.97 289 ASP A N 1
ATOM 2278 C CA . ASP A 1 289 ? 24.898 -43.018 -12.764 1.00 55.97 289 ASP A CA 1
ATOM 2279 C C . ASP A 1 289 ? 23.523 -42.981 -13.473 1.00 55.97 289 ASP A C 1
ATOM 2281 O O . ASP A 1 289 ? 22.708 -43.892 -13.296 1.00 55.97 289 ASP A O 1
ATOM 2285 N N . ASP A 1 290 ? 23.262 -41.997 -14.345 1.00 64.12 290 ASP A N 1
ATOM 2286 C CA . ASP A 1 290 ? 21.954 -41.831 -15.014 1.00 64.12 290 ASP A CA 1
ATOM 2287 C C . ASP A 1 290 ? 21.638 -42.968 -16.005 1.00 64.12 290 ASP A C 1
ATOM 2289 O O . ASP A 1 290 ? 20.479 -43.269 -16.300 1.00 64.12 290 ASP A O 1
ATOM 2293 N N . GLY A 1 291 ? 22.671 -43.668 -16.487 1.00 59.16 291 GLY A N 1
ATOM 2294 C CA . GLY A 1 291 ? 22.519 -44.849 -17.342 1.00 59.16 291 GLY A CA 1
ATOM 2295 C C . GLY A 1 291 ? 21.966 -46.083 -16.618 1.00 59.16 291 GLY A C 1
ATOM 2296 O O . GLY A 1 291 ? 21.492 -47.010 -17.280 1.00 59.16 291 GLY A O 1
ATOM 2297 N N . ILE A 1 292 ? 22.028 -46.112 -15.282 1.00 56.91 292 ILE A N 1
ATOM 2298 C CA . ILE A 1 292 ? 21.512 -47.209 -14.452 1.00 56.91 292 ILE A CA 1
ATOM 2299 C C . ILE A 1 292 ? 20.018 -46.992 -14.183 1.00 56.91 292 ILE A C 1
ATOM 2301 O O . ILE A 1 292 ? 19.227 -47.906 -14.412 1.00 56.91 292 ILE A O 1
ATOM 2305 N N . LEU A 1 293 ? 19.619 -45.761 -13.841 1.00 53.56 293 LEU A N 1
ATOM 2306 C CA . LEU A 1 293 ? 18.218 -45.398 -13.587 1.00 53.56 293 LEU A CA 1
ATOM 2307 C C . LEU A 1 293 ? 17.325 -45.596 -14.824 1.00 53.56 293 LEU A C 1
ATOM 2309 O O . LEU A 1 293 ? 16.227 -46.138 -14.725 1.00 53.56 293 LEU A O 1
ATOM 2313 N N . GLY A 1 294 ? 17.824 -45.241 -16.014 1.00 57.59 294 GLY A N 1
ATOM 2314 C CA . GLY A 1 294 ? 17.071 -45.412 -17.262 1.00 57.59 294 GLY A CA 1
ATOM 2315 C C . GLY A 1 294 ? 16.833 -46.874 -17.668 1.00 57.59 294 GLY A C 1
ATOM 2316 O O . GLY A 1 294 ? 15.925 -47.153 -18.452 1.00 57.59 294 GLY A O 1
ATOM 2317 N N . LYS A 1 295 ? 17.627 -47.821 -17.147 1.00 55.38 295 LYS A N 1
ATOM 2318 C CA . LYS A 1 295 ? 17.404 -49.260 -17.361 1.00 55.38 295 LYS A CA 1
ATOM 2319 C C . LYS A 1 295 ? 16.336 -49.824 -16.432 1.00 55.38 295 LYS A C 1
ATOM 2321 O O . LYS A 1 295 ? 15.559 -50.663 -16.873 1.00 55.38 295 LYS A O 1
ATOM 2326 N N . GLU A 1 296 ? 16.279 -49.347 -15.193 1.00 54.19 296 GLU A N 1
ATOM 2327 C CA . GLU A 1 296 ? 15.290 -49.782 -14.200 1.00 54.19 296 GLU A CA 1
ATOM 2328 C C . GLU A 1 296 ? 13.880 -49.280 -14.566 1.00 54.19 296 GLU A C 1
ATOM 2330 O O . GLU A 1 296 ? 12.910 -50.032 -14.496 1.00 54.19 296 GLU A O 1
ATOM 2335 N N . GLU A 1 297 ? 13.770 -48.060 -15.102 1.00 51.06 297 GLU A N 1
ATOM 2336 C CA . GLU A 1 297 ? 12.492 -47.472 -15.534 1.00 51.06 297 GLU A CA 1
ATOM 2337 C C . GLU A 1 297 ? 11.911 -48.156 -16.797 1.00 51.06 297 GLU A C 1
ATOM 2339 O O . GLU A 1 297 ? 10.694 -48.256 -16.968 1.00 51.06 297 GLU A O 1
ATOM 2344 N N . GLN A 1 298 ? 12.764 -48.712 -17.674 1.00 46.75 298 GLN A N 1
ATOM 2345 C CA . GLN A 1 298 ? 12.322 -49.499 -18.838 1.00 46.75 298 GLN A CA 1
ATOM 2346 C C . GLN A 1 298 ? 11.741 -50.872 -18.466 1.00 46.75 298 GLN A C 1
ATOM 2348 O O . GLN A 1 298 ? 10.932 -51.415 -19.226 1.00 46.75 298 GLN A O 1
ATOM 2353 N N . GLU A 1 299 ? 12.121 -51.433 -17.318 1.00 47.28 299 GLU A N 1
ATOM 2354 C CA . GLU A 1 299 ? 11.607 -52.721 -16.844 1.00 47.28 299 GLU A CA 1
ATOM 2355 C C . GLU A 1 299 ? 10.224 -52.579 -16.175 1.00 47.28 299 GLU A C 1
ATOM 2357 O O . GLU A 1 299 ? 9.392 -53.481 -16.300 1.00 47.28 299 GLU A O 1
ATOM 2362 N N . GLU A 1 300 ? 9.912 -51.421 -15.579 1.00 49.06 300 GLU A N 1
ATOM 2363 C CA . GLU A 1 300 ? 8.601 -51.139 -14.966 1.00 49.06 300 GLU A CA 1
ATOM 2364 C C . GLU A 1 300 ? 7.503 -50.823 -15.999 1.00 49.06 300 GLU A C 1
ATOM 2366 O O . GLU A 1 300 ? 6.364 -51.282 -15.870 1.00 49.06 300 GLU A O 1
ATOM 2371 N N . VAL A 1 301 ? 7.844 -50.144 -17.100 1.00 47.56 301 VAL A N 1
ATOM 2372 C CA . VAL A 1 301 ? 6.893 -49.818 -18.186 1.00 47.56 301 VAL A CA 1
ATOM 2373 C C . VAL A 1 301 ? 6.428 -51.069 -18.952 1.00 47.56 301 VAL A C 1
ATOM 2375 O O . VAL A 1 301 ? 5.368 -51.069 -19.583 1.00 47.56 301 VAL A O 1
ATOM 2378 N N . HIS A 1 302 ? 7.157 -52.184 -18.847 1.00 40.94 302 HIS A N 1
ATOM 2379 C CA . HIS A 1 302 ? 6.753 -53.461 -19.433 1.00 40.94 302 HIS A CA 1
ATOM 2380 C C . HIS A 1 302 ? 5.680 -54.216 -18.623 1.00 40.94 302 HIS A C 1
ATOM 2382 O O . HIS A 1 302 ? 5.139 -55.203 -19.136 1.00 40.94 302 HIS A O 1
ATOM 2388 N N . HIS A 1 303 ? 5.331 -53.759 -17.410 1.00 43.50 303 HIS A N 1
ATOM 2389 C CA . HIS A 1 303 ? 4.447 -54.499 -16.504 1.00 43.50 303 HIS A CA 1
ATOM 2390 C C . HIS A 1 303 ? 3.008 -53.967 -16.355 1.00 43.50 303 HIS A C 1
ATOM 2392 O O . HIS A 1 303 ? 2.143 -54.729 -15.916 1.00 43.50 303 HIS A O 1
ATOM 2398 N N . GLU A 1 304 ? 2.690 -52.754 -16.821 1.00 39.31 304 GLU A N 1
ATOM 2399 C CA . GLU A 1 304 ? 1.341 -52.166 -16.707 1.00 39.31 304 GLU A CA 1
ATOM 2400 C C . GLU A 1 304 ? 0.785 -51.688 -18.056 1.00 39.31 304 GLU A C 1
ATOM 2402 O O . GLU A 1 304 ? 0.660 -50.504 -18.348 1.00 39.31 304 GLU A O 1
ATOM 2407 N N . GLY A 1 305 ? 0.416 -52.642 -18.911 1.00 33.09 305 GLY A N 1
ATOM 2408 C CA . GLY A 1 305 ? -0.180 -52.355 -20.214 1.00 33.09 305 GLY A CA 1
ATOM 2409 C C . GLY A 1 305 ? -1.371 -53.244 -20.540 1.00 33.09 305 GLY A C 1
ATOM 2410 O O . GLY A 1 305 ? -1.271 -54.035 -21.472 1.00 33.09 305 GLY A O 1
ATOM 2411 N N . LYS A 1 306 ? -2.496 -53.123 -19.811 1.00 29.92 306 LYS A N 1
ATOM 2412 C CA . LYS A 1 306 ? -3.829 -53.611 -20.247 1.00 29.92 306 LYS A CA 1
ATOM 2413 C C . LYS A 1 306 ? -5.002 -52.856 -19.591 1.00 29.92 306 LYS A C 1
ATOM 2415 O O . LYS A 1 306 ? -5.255 -53.051 -18.410 1.00 29.92 306 LYS A O 1
ATOM 2420 N N . GLY A 1 307 ? -5.815 -52.164 -20.404 1.00 26.64 307 GLY A N 1
ATOM 2421 C CA . GLY A 1 307 ? -7.279 -52.110 -20.209 1.00 26.64 307 GLY A CA 1
ATOM 2422 C C . GLY A 1 307 ? -8.035 -50.842 -20.657 1.00 26.64 307 GLY A C 1
ATOM 2423 O O . GLY A 1 307 ? -8.032 -49.868 -19.923 1.00 26.64 307 GLY A O 1
ATOM 2424 N N . CYS A 1 308 ? -8.700 -50.935 -21.828 1.00 26.14 308 CYS A N 1
ATOM 2425 C CA . CYS A 1 308 ? -9.946 -50.312 -22.373 1.00 26.14 308 CYS A CA 1
ATOM 2426 C C . CYS A 1 308 ? -10.460 -48.941 -21.850 1.00 26.14 308 CYS A C 1
ATOM 2428 O O . CYS A 1 308 ? -10.564 -48.748 -20.649 1.00 26.14 308 CYS A O 1
ATOM 2430 N N . LEU A 1 309 ? -10.804 -47.913 -22.655 1.00 30.14 309 LEU A N 1
ATOM 2431 C CA . LEU A 1 309 ? -11.763 -47.717 -23.787 1.00 30.14 309 LEU A CA 1
ATOM 2432 C C . LEU A 1 309 ? -13.267 -47.946 -23.489 1.00 30.14 309 LEU A C 1
ATOM 2434 O O . LEU A 1 309 ? -13.612 -49.028 -23.037 1.00 30.14 309 LEU A O 1
ATOM 2438 N N . PHE A 1 310 ? -14.094 -46.934 -23.847 1.00 28.00 310 PHE A N 1
ATOM 2439 C CA . PHE A 1 310 ? -15.560 -46.817 -24.138 1.00 28.00 310 PHE A CA 1
ATOM 2440 C C . PHE A 1 310 ? -16.104 -45.518 -23.479 1.00 28.00 310 PHE A C 1
ATOM 2442 O O . PHE A 1 310 ? -15.843 -45.308 -22.305 1.00 28.00 310 PHE A O 1
ATOM 2449 N N . GLY A 1 311 ? -16.816 -44.552 -24.083 1.00 25.44 311 GLY A N 1
ATOM 2450 C CA . GLY A 1 311 ? -17.542 -44.419 -25.355 1.00 25.44 311 GLY A CA 1
ATOM 2451 C C . GLY A 1 311 ? -19.028 -44.077 -25.089 1.00 25.44 311 GLY A C 1
ATOM 2452 O O . GLY A 1 311 ? -19.689 -44.889 -24.453 1.00 25.44 311 GLY A O 1
ATOM 2453 N N . GLY A 1 312 ? -19.562 -42.943 -25.592 1.00 26.09 312 GLY A N 1
ATOM 2454 C CA . GLY A 1 312 ? -21.022 -42.739 -25.768 1.00 26.09 312 GLY A CA 1
ATOM 2455 C C . GLY A 1 312 ? -21.602 -41.315 -25.596 1.00 26.09 312 GLY A C 1
ATOM 2456 O O . GLY A 1 312 ? -21.610 -40.797 -24.486 1.00 26.09 312 GLY A O 1
ATOM 2457 N N . ASN A 1 313 ? -22.138 -40.758 -26.699 1.00 25.94 313 ASN A N 1
ATOM 2458 C CA . ASN A 1 313 ? -23.129 -39.652 -26.828 1.00 25.94 313 ASN A CA 1
ATOM 2459 C C . ASN A 1 313 ? -24.494 -40.047 -26.179 1.00 25.94 313 ASN A C 1
ATOM 2461 O O . ASN A 1 313 ? -24.592 -41.170 -25.691 1.00 25.94 313 ASN A O 1
ATOM 2465 N N . CYS A 1 314 ? -25.597 -39.278 -26.088 1.00 25.69 314 CYS A N 1
ATOM 2466 C CA . CYS A 1 314 ? -26.378 -38.421 -27.017 1.00 25.69 314 CYS A CA 1
ATOM 2467 C C . CYS A 1 314 ? -27.452 -37.666 -26.160 1.00 25.69 314 CYS A C 1
ATOM 2469 O O . CYS A 1 314 ? -27.824 -38.201 -25.119 1.00 25.69 314 CYS A O 1
ATOM 2471 N N . ASP A 1 315 ? -27.855 -36.408 -26.400 1.00 28.25 315 ASP A N 1
ATOM 2472 C CA . ASP A 1 315 ? -28.903 -35.863 -27.314 1.00 28.25 315 ASP A CA 1
ATOM 2473 C C . ASP A 1 315 ? -30.164 -35.350 -26.566 1.00 28.25 315 ASP A C 1
ATOM 2475 O O . ASP A 1 315 ? -30.617 -35.990 -25.620 1.00 28.25 315 ASP A O 1
ATOM 2479 N N . ASP A 1 316 ? -30.728 -34.251 -27.108 1.00 28.61 316 ASP A N 1
ATOM 2480 C CA . ASP A 1 316 ? -32.154 -33.839 -27.137 1.00 28.61 316 ASP A CA 1
ATOM 2481 C C . ASP A 1 316 ? -32.839 -33.367 -25.817 1.00 28.61 316 ASP A C 1
ATOM 2483 O O . ASP A 1 316 ? -32.618 -33.940 -24.760 1.00 28.61 316 ASP A O 1
ATOM 2487 N N . LYS A 1 317 ? -33.740 -32.366 -25.742 1.00 27.80 317 LYS A N 1
ATOM 2488 C CA . LYS A 1 317 ? -34.477 -31.514 -26.703 1.00 27.80 317 LYS A CA 1
ATOM 2489 C C . LYS A 1 317 ? -35.400 -30.522 -25.932 1.00 27.80 317 LYS A C 1
ATOM 2491 O O . LYS A 1 317 ? -35.701 -30.812 -24.776 1.00 27.80 317 LYS A O 1
ATOM 2496 N N . ASP A 1 318 ? -35.861 -29.471 -26.633 1.00 27.31 318 ASP A N 1
ATOM 2497 C CA . ASP A 1 318 ? -37.193 -28.797 -26.580 1.00 27.31 318 ASP A CA 1
ATOM 2498 C C . ASP A 1 318 ? -37.649 -28.084 -25.272 1.00 27.31 318 ASP A C 1
ATOM 2500 O O . ASP A 1 318 ? -37.314 -28.509 -24.172 1.00 27.31 318 ASP A O 1
ATOM 2504 N N . ASP A 1 319 ? -38.460 -27.017 -25.227 1.00 28.16 319 ASP A N 1
ATOM 2505 C CA . ASP A 1 319 ? -39.095 -26.084 -26.181 1.00 28.16 319 ASP A CA 1
ATOM 2506 C C . ASP A 1 319 ? -39.824 -24.976 -25.349 1.00 28.16 319 ASP A C 1
ATOM 2508 O O . ASP A 1 319 ? -39.924 -25.082 -24.123 1.00 28.16 319 ASP A O 1
ATOM 2512 N N . ASP A 1 320 ? -40.367 -23.964 -26.046 1.00 29.33 320 ASP A N 1
ATOM 2513 C CA . ASP A 1 320 ? -41.546 -23.121 -25.712 1.00 29.33 320 ASP A CA 1
ATOM 2514 C C . ASP A 1 320 ? -41.416 -21.769 -24.954 1.00 29.33 320 ASP A C 1
ATOM 2516 O O . ASP A 1 320 ? -41.580 -21.634 -23.742 1.00 29.33 320 ASP A O 1
ATOM 2520 N N . GLU A 1 321 ? -41.121 -20.739 -25.757 1.00 27.81 321 GLU A N 1
ATOM 2521 C CA . GLU A 1 321 ? -41.908 -19.530 -26.122 1.00 27.81 321 GLU A CA 1
ATOM 2522 C C . GLU A 1 321 ? -43.251 -19.152 -25.417 1.00 27.81 321 GLU A C 1
ATOM 2524 O O . GLU A 1 321 ? -44.113 -20.001 -25.210 1.00 27.81 321 GLU A O 1
ATOM 2529 N N . TYR A 1 322 ? -43.423 -17.830 -25.169 1.00 28.94 322 TYR A N 1
ATOM 2530 C CA . TYR A 1 322 ? -44.621 -16.925 -25.183 1.00 28.94 322 TYR A CA 1
ATOM 2531 C C . TYR A 1 322 ? -44.563 -15.887 -24.029 1.00 28.94 322 TYR A C 1
ATOM 2533 O O . TYR A 1 322 ? -44.215 -16.245 -22.909 1.00 28.94 322 TYR A O 1
ATOM 2541 N N . ASP A 1 323 ? -45.010 -14.628 -24.099 1.00 27.66 323 ASP A N 1
ATOM 2542 C CA . ASP A 1 323 ? -45.168 -13.581 -25.123 1.00 27.66 323 ASP A CA 1
ATOM 2543 C C . ASP A 1 323 ? -45.633 -12.296 -24.377 1.00 27.66 323 ASP A C 1
ATOM 2545 O O . ASP A 1 323 ? -46.327 -12.383 -23.364 1.00 27.66 323 ASP A O 1
ATOM 2549 N N . ASP A 1 324 ? -45.196 -11.145 -24.887 1.00 27.02 324 ASP A N 1
ATOM 2550 C CA . ASP A 1 324 ? -45.751 -9.778 -24.926 1.00 27.02 324 ASP A CA 1
ATOM 2551 C C . ASP A 1 324 ? -46.487 -9.006 -23.792 1.00 27.02 324 ASP A C 1
ATOM 2553 O O . ASP A 1 324 ? -47.389 -9.471 -23.097 1.00 27.02 324 ASP A O 1
ATOM 2557 N N . GLY A 1 325 ? -46.195 -7.684 -23.795 1.00 25.52 325 GLY A N 1
ATOM 2558 C CA . GLY A 1 325 ? -47.101 -6.564 -23.445 1.00 25.52 325 GLY A CA 1
ATOM 2559 C C . GLY A 1 325 ? -46.605 -5.647 -22.305 1.00 25.52 325 GLY A C 1
ATOM 2560 O O . GLY A 1 325 ? -46.789 -5.979 -21.143 1.00 25.52 325 GLY A O 1
ATOM 2561 N N . ALA A 1 326 ? -45.836 -4.562 -22.499 1.00 25.25 326 ALA A N 1
ATOM 2562 C CA . ALA A 1 326 ? -46.070 -3.260 -23.165 1.00 25.25 326 ALA A CA 1
ATOM 2563 C C . ALA A 1 326 ? -46.870 -2.189 -22.361 1.00 25.25 326 ALA A C 1
ATOM 2565 O O . ALA A 1 326 ? -48.039 -2.396 -22.047 1.00 25.25 326 ALA A O 1
ATOM 2566 N N . CYS A 1 327 ? -46.228 -1.006 -22.201 1.00 23.62 327 CYS A N 1
ATOM 2567 C CA . CYS A 1 327 ? -46.766 0.373 -22.019 1.00 23.62 327 CYS A CA 1
ATOM 2568 C C . CYS A 1 327 ? -47.422 0.726 -20.658 1.00 23.62 327 CYS A C 1
ATOM 2570 O O . CYS A 1 327 ? -48.116 -0.097 -20.087 1.00 23.62 327 CYS A O 1
ATOM 2572 N N . ASN A 1 328 ? -47.355 1.917 -20.040 1.00 25.34 328 ASN A N 1
ATOM 2573 C CA . ASN A 1 328 ? -46.903 3.306 -20.285 1.00 25.34 328 ASN A CA 1
ATOM 2574 C C . ASN A 1 328 ? -47.001 4.003 -18.884 1.00 25.34 328 ASN A C 1
ATOM 2576 O O . ASN A 1 328 ? -47.883 3.630 -18.116 1.00 25.34 328 ASN A O 1
ATOM 2580 N N . ASP A 1 329 ? -46.094 4.842 -18.373 1.00 26.38 329 ASP A N 1
ATOM 2581 C CA . ASP A 1 329 ? -45.767 6.248 -18.698 1.00 26.38 329 ASP A CA 1
ATOM 2582 C C . ASP A 1 329 ? -46.130 7.198 -17.518 1.00 26.38 329 ASP A C 1
ATOM 2584 O O . ASP A 1 329 ? -47.043 6.926 -16.740 1.00 26.38 329 ASP A O 1
ATOM 2588 N N . ASP A 1 330 ? -45.374 8.297 -17.430 1.00 25.45 330 ASP A N 1
ATOM 2589 C CA . ASP A 1 330 ? -45.618 9.590 -16.761 1.00 25.45 330 ASP A CA 1
ATOM 2590 C C . ASP A 1 330 ? -45.458 9.865 -15.234 1.00 25.45 330 ASP A C 1
ATOM 2592 O O . ASP A 1 330 ? -46.361 9.722 -14.410 1.00 25.45 330 ASP A O 1
ATOM 2596 N N . SER A 1 331 ? -44.361 10.596 -14.958 1.00 26.12 331 SER A N 1
ATOM 2597 C CA . SER A 1 331 ? -44.333 12.000 -14.469 1.00 26.12 331 SER A CA 1
ATOM 2598 C C . SER A 1 331 ? -44.137 12.353 -12.971 1.00 26.12 331 SER A C 1
ATOM 2600 O O . SER A 1 331 ? -44.980 12.145 -12.103 1.00 26.12 331 SER A O 1
ATOM 2602 N N . ASP A 1 332 ? -42.985 13.001 -12.739 1.00 25.42 332 ASP A N 1
ATOM 2603 C CA . ASP A 1 332 ? -42.685 14.209 -11.948 1.00 25.42 332 ASP A CA 1
ATOM 2604 C C . ASP A 1 332 ? -43.325 14.485 -10.572 1.00 25.42 332 ASP A C 1
ATOM 2606 O O . ASP A 1 332 ? -44.524 14.733 -10.440 1.00 25.42 332 ASP A O 1
ATOM 2610 N N . LYS A 1 333 ? -42.444 14.730 -9.577 1.00 27.69 333 LYS A N 1
ATOM 2611 C CA . LYS A 1 333 ? -42.451 15.977 -8.778 1.00 27.69 333 LYS A CA 1
ATOM 2612 C C . LYS A 1 333 ? -41.175 16.198 -7.954 1.00 27.69 333 LYS A C 1
ATOM 2614 O O . LYS A 1 333 ? -40.785 15.398 -7.110 1.00 27.69 333 LYS A O 1
ATOM 2619 N N . VAL A 1 334 ? -40.588 17.369 -8.188 1.00 23.39 334 VAL A N 1
ATOM 2620 C CA . VAL A 1 334 ? -39.453 17.996 -7.502 1.00 23.39 334 VAL A CA 1
ATOM 2621 C C . VAL A 1 334 ? -39.922 18.697 -6.221 1.00 23.39 334 VAL A C 1
ATOM 2623 O O . VAL A 1 334 ? -40.896 19.446 -6.262 1.00 23.39 334 VAL A O 1
ATOM 2626 N N . TYR A 1 335 ? -39.178 18.558 -5.117 1.00 26.70 335 TYR A N 1
ATOM 2627 C CA . TYR A 1 335 ? -39.205 19.516 -4.003 1.00 26.70 335 TYR A CA 1
ATOM 2628 C C . TYR A 1 335 ? -37.786 19.855 -3.532 1.00 26.70 335 TYR A C 1
ATOM 2630 O O . TYR A 1 335 ? -37.077 19.032 -2.959 1.00 26.70 335 TYR A O 1
ATOM 2638 N N . CYS A 1 336 ? -37.399 21.111 -3.758 1.00 22.38 336 CYS A N 1
ATOM 2639 C CA . CYS A 1 336 ? -36.228 21.758 -3.177 1.00 22.38 336 CYS A CA 1
ATOM 2640 C C . CYS A 1 336 ? -36.555 22.254 -1.759 1.00 22.38 336 CYS A C 1
ATOM 2642 O O . CYS A 1 336 ? -37.536 22.976 -1.577 1.00 22.38 336 CYS A O 1
ATOM 2644 N N . ILE A 1 337 ? -35.703 21.961 -0.770 1.00 26.45 337 ILE A N 1
ATOM 2645 C CA . ILE A 1 337 ? -35.710 22.635 0.539 1.00 26.45 337 ILE A CA 1
ATOM 2646 C C . ILE A 1 337 ? -34.290 23.130 0.836 1.00 26.45 337 ILE A C 1
ATOM 2648 O O . ILE A 1 337 ? -33.347 22.352 0.944 1.00 26.45 337 ILE A O 1
ATOM 2652 N N . ALA A 1 338 ? -34.149 24.452 0.945 1.00 26.88 338 ALA A N 1
ATOM 2653 C CA . ALA A 1 338 ? -32.926 25.145 1.340 1.00 26.88 338 ALA A CA 1
ATOM 2654 C C . ALA A 1 338 ? -32.719 25.105 2.874 1.00 26.88 338 ALA A C 1
ATOM 2656 O O . ALA A 1 338 ? -33.707 25.117 3.614 1.00 26.88 338 ALA A O 1
ATOM 2657 N N . PRO A 1 339 ? -31.474 25.139 3.391 1.00 29.00 339 PRO A N 1
ATOM 2658 C CA . PRO A 1 339 ? -31.227 25.127 4.828 1.00 29.00 339 PRO A CA 1
ATOM 2659 C C . PRO A 1 339 ? -31.323 26.534 5.439 1.00 29.00 339 PRO A C 1
ATOM 2661 O O . PRO A 1 339 ? -30.689 27.488 4.983 1.00 29.00 339 PRO A O 1
ATOM 2664 N N . ARG A 1 340 ? -32.105 26.659 6.520 1.00 27.22 340 ARG A N 1
ATOM 2665 C CA . ARG A 1 340 ? -32.140 27.850 7.381 1.00 27.22 340 ARG A CA 1
ATOM 2666 C C . ARG A 1 340 ? -30.887 27.900 8.261 1.00 27.22 340 ARG A C 1
ATOM 2668 O O . ARG A 1 340 ? -30.537 26.922 8.911 1.00 27.22 340 ARG A O 1
ATOM 2675 N N . ARG A 1 341 ? -30.255 29.076 8.315 1.00 32.00 341 ARG A N 1
ATOM 2676 C CA . ARG A 1 341 ? -29.236 29.446 9.307 1.00 32.00 341 ARG A CA 1
ATOM 2677 C C . ARG A 1 341 ? -29.865 29.494 10.704 1.00 32.00 341 ARG A C 1
ATOM 2679 O O . ARG A 1 341 ? -30.834 30.222 10.900 1.00 32.00 341 ARG A O 1
ATOM 2686 N N . GLY A 1 342 ? -29.275 28.784 11.662 1.00 27.25 342 GLY A N 1
ATOM 2687 C CA . GLY A 1 342 ? -29.624 28.852 13.080 1.00 27.25 342 GLY A CA 1
ATOM 2688 C C . GLY A 1 342 ? -28.446 28.430 13.958 1.00 27.25 342 GLY A C 1
ATOM 2689 O O . GLY A 1 342 ? -28.048 27.274 13.925 1.00 27.25 342 GLY A O 1
ATOM 2690 N N . SER A 1 343 ? -27.881 29.418 14.661 1.00 26.14 343 SER A N 1
ATOM 2691 C CA . SER A 1 343 ? -27.191 29.363 15.965 1.00 26.14 343 SER A CA 1
ATOM 2692 C C . SER A 1 343 ? -26.343 28.132 16.330 1.00 26.14 343 SER A C 1
ATOM 2694 O O . SER A 1 343 ? -26.856 27.081 16.697 1.00 26.14 343 SER A O 1
ATOM 2696 N N . ILE A 1 344 ? -25.023 28.343 16.371 1.00 28.33 344 ILE A N 1
ATOM 2697 C CA . ILE A 1 344 ? -24.059 27.499 17.087 1.00 28.33 344 ILE A CA 1
ATOM 2698 C C . ILE A 1 344 ? -24.281 27.695 18.594 1.00 28.33 344 ILE A C 1
ATOM 2700 O O . ILE A 1 344 ? -23.891 28.720 19.150 1.00 28.33 344 ILE A O 1
ATOM 2704 N N . GLU A 1 345 ? -24.901 26.715 19.247 1.00 26.81 345 GLU A N 1
ATOM 2705 C CA . GLU A 1 345 ? -24.796 26.520 20.693 1.00 26.81 345 GLU A CA 1
ATOM 2706 C C . GLU A 1 345 ? -23.676 25.517 20.972 1.00 26.81 345 GLU A C 1
ATOM 2708 O O . GLU A 1 345 ? -23.698 24.372 20.519 1.00 26.81 345 GLU A O 1
ATOM 2713 N N . ILE A 1 346 ? -22.667 25.965 21.715 1.00 29.56 346 ILE A N 1
ATOM 2714 C CA . ILE A 1 346 ? -21.543 25.141 22.151 1.00 29.56 346 ILE A CA 1
ATOM 2715 C C . ILE A 1 346 ? -22.027 24.291 23.331 1.00 29.56 346 ILE A C 1
ATOM 2717 O O . ILE A 1 346 ? -22.041 24.745 24.472 1.00 29.56 346 ILE A O 1
ATOM 2721 N N . TRP A 1 347 ? -22.414 23.047 23.058 1.00 28.47 347 TRP A N 1
ATOM 2722 C CA . TRP A 1 347 ? -22.691 22.050 24.089 1.00 28.47 347 TRP A CA 1
ATOM 2723 C C . TRP A 1 347 ? -21.397 21.327 24.475 1.00 28.47 347 TRP A C 1
ATOM 2725 O O . TRP A 1 347 ? -21.008 20.333 23.865 1.00 28.47 347 TRP A O 1
ATOM 2735 N N . THR A 1 348 ? -20.726 21.794 25.530 1.00 38.56 348 THR A N 1
ATOM 2736 C CA . THR A 1 348 ? -19.737 20.984 26.255 1.00 38.56 348 THR A CA 1
ATOM 2737 C C . THR A 1 348 ? -20.464 19.869 27.000 1.00 38.56 348 THR A C 1
ATOM 2739 O O . THR A 1 348 ? -20.868 20.031 28.150 1.00 38.56 348 THR A O 1
ATOM 2742 N N . SER A 1 349 ? -20.638 18.725 26.348 1.00 34.91 349 SER A N 1
ATOM 2743 C CA . SER A 1 349 ? -21.045 17.483 27.000 1.00 34.91 349 SER A CA 1
ATOM 2744 C C . SER A 1 349 ? -19.975 16.432 26.733 1.00 34.91 349 SER A C 1
ATOM 2746 O O . SER A 1 349 ? -19.558 16.195 25.604 1.00 34.91 349 SER A O 1
ATOM 2748 N N . LYS A 1 350 ? -19.458 15.850 27.816 1.00 40.69 350 LYS A N 1
ATOM 2749 C CA . LYS A 1 350 ? -18.545 14.707 27.797 1.00 40.69 350 LYS A CA 1
ATOM 2750 C C . LYS A 1 350 ? -19.319 13.572 27.117 1.00 40.69 350 LYS A C 1
ATOM 2752 O O . LYS A 1 350 ? -20.179 12.972 27.758 1.00 40.69 350 LYS A O 1
ATOM 2757 N N . ALA A 1 351 ? -19.113 13.380 25.813 1.00 39.91 351 ALA A N 1
ATOM 2758 C CA . ALA A 1 351 ? -19.879 12.428 25.021 1.00 39.91 351 ALA A CA 1
ATOM 2759 C C . ALA A 1 351 ? -19.823 11.055 25.699 1.00 39.91 351 ALA A C 1
ATOM 2761 O O . ALA A 1 351 ? -18.745 10.530 25.992 1.00 39.91 351 ALA A O 1
ATOM 2762 N N . ILE A 1 352 ? -20.991 10.489 25.998 1.00 47.06 352 ILE A N 1
ATOM 2763 C CA . ILE A 1 352 ? -21.083 9.072 26.326 1.00 47.06 352 ILE A CA 1
ATOM 2764 C C . ILE A 1 352 ? -20.560 8.358 25.081 1.00 47.06 352 ILE A C 1
ATOM 2766 O O . ILE A 1 352 ? -21.161 8.455 24.018 1.00 47.06 352 ILE A O 1
ATOM 2770 N N . MET A 1 353 ? -19.401 7.713 25.193 1.00 59.09 353 MET A N 1
ATOM 2771 C CA . MET A 1 353 ? -18.808 6.923 24.114 1.00 59.09 353 MET A CA 1
ATOM 2772 C C . MET A 1 353 ? -19.717 5.712 23.890 1.00 59.09 353 MET A C 1
ATOM 2774 O O . MET A 1 353 ? -19.606 4.720 24.618 1.00 59.09 353 MET A O 1
ATOM 2778 N N . THR A 1 354 ? -20.683 5.842 22.979 1.00 77.31 354 THR A N 1
ATOM 2779 C CA . THR A 1 354 ? -21.773 4.872 22.804 1.00 77.31 354 THR A CA 1
ATOM 2780 C C . THR A 1 354 ? -21.318 3.617 22.075 1.00 77.31 354 THR A C 1
ATOM 2782 O O . THR A 1 354 ? -21.754 2.532 22.441 1.00 77.31 354 THR A O 1
ATOM 2785 N N . HIS A 1 355 ? -20.403 3.743 21.110 1.00 92.69 355 HIS A N 1
ATOM 2786 C CA . HIS A 1 355 ? -19.988 2.621 20.272 1.00 92.69 355 HIS A CA 1
ATOM 2787 C C . HIS A 1 355 ? -18.845 1.808 20.891 1.00 92.69 355 HIS A C 1
ATOM 2789 O O . HIS A 1 355 ? -17.884 2.363 21.438 1.00 92.69 355 HIS A O 1
ATOM 2795 N N . ARG A 1 356 ? -18.914 0.483 20.748 1.00 96.25 356 ARG A N 1
ATOM 2796 C CA . ARG A 1 356 ? -17.850 -0.481 21.050 1.00 96.25 356 ARG A CA 1
ATOM 2797 C C . ARG A 1 356 ? -17.294 -1.049 19.753 1.00 96.25 356 ARG A C 1
ATOM 2799 O O . ARG A 1 356 ? -18.019 -1.662 18.973 1.00 96.25 356 ARG A O 1
ATOM 2806 N N . ILE A 1 357 ? -15.991 -0.884 19.549 1.00 98.00 357 ILE A N 1
ATOM 2807 C CA . ILE A 1 357 ? -15.299 -1.357 18.349 1.00 98.00 357 ILE A CA 1
ATOM 2808 C C . ILE A 1 357 ? -14.221 -2.357 18.743 1.00 98.00 357 ILE A C 1
ATOM 2810 O O . ILE A 1 357 ? -13.371 -2.066 19.590 1.00 98.00 357 ILE A O 1
ATOM 2814 N N . LEU A 1 358 ? -14.224 -3.507 18.077 1.00 98.38 358 LEU A N 1
ATOM 2815 C CA . LEU A 1 358 ? -13.115 -4.447 18.086 1.00 98.38 358 LEU A CA 1
ATOM 2816 C C . LEU A 1 358 ? -12.269 -4.244 16.827 1.00 98.38 358 LEU A C 1
ATOM 2818 O O . LEU A 1 358 ? -12.790 -4.315 15.720 1.00 98.38 358 LEU A O 1
ATOM 2822 N N . ILE A 1 359 ? -10.963 -4.036 16.978 1.00 98.44 359 ILE A N 1
ATOM 2823 C CA . ILE A 1 359 ? -10.020 -3.960 15.856 1.00 98.44 359 ILE A CA 1
ATOM 2824 C C . ILE A 1 359 ? -9.188 -5.241 15.820 1.00 98.44 359 ILE A C 1
ATOM 2826 O O . ILE A 1 359 ? -8.333 -5.479 16.681 1.00 98.44 359 ILE A O 1
ATOM 2830 N N . PHE A 1 360 ? -9.430 -6.061 14.800 1.00 97.50 360 PHE A N 1
ATOM 2831 C CA . PHE A 1 360 ? -8.676 -7.273 14.521 1.00 97.50 360 PHE A CA 1
ATOM 2832 C C . PHE A 1 360 ? -7.461 -6.953 13.648 1.00 97.50 360 PHE A C 1
ATOM 2834 O O . PHE A 1 360 ? -7.587 -6.734 12.444 1.00 97.50 360 PHE A O 1
ATOM 2841 N N . GLY A 1 361 ? -6.276 -6.944 14.263 1.00 94.12 361 GLY A N 1
ATOM 2842 C CA . GLY A 1 361 ? -5.007 -6.660 13.597 1.00 94.12 361 GLY A CA 1
ATOM 2843 C C . GLY A 1 361 ? -4.540 -5.221 13.789 1.00 94.12 361 GLY A C 1
ATOM 2844 O O . GLY A 1 361 ? -4.910 -4.316 13.051 1.00 94.12 361 GLY A O 1
ATOM 2845 N N . THR A 1 362 ? -3.646 -5.017 14.752 1.00 91.88 362 THR A N 1
ATOM 2846 C CA . THR A 1 362 ? -3.053 -3.710 15.075 1.00 91.88 362 THR A CA 1
ATOM 2847 C C . THR A 1 362 ? -1.586 -3.623 14.680 1.00 91.88 362 THR A C 1
ATOM 2849 O O . THR A 1 362 ? -0.702 -3.381 15.509 1.00 91.88 362 THR A O 1
ATOM 2852 N N . GLY A 1 363 ? -1.337 -3.844 13.389 1.00 92.69 363 GLY A N 1
ATOM 2853 C CA . GLY A 1 363 ? -0.138 -3.325 12.734 1.00 92.69 363 GLY A CA 1
ATOM 2854 C C . GLY A 1 363 ? -0.269 -1.816 12.504 1.00 92.69 363 GLY A C 1
ATOM 2855 O O . GLY A 1 363 ? -0.977 -1.121 13.232 1.00 92.69 363 GLY A O 1
ATOM 2856 N N . SER A 1 364 ? 0.355 -1.302 11.446 1.00 94.12 364 SER A N 1
ATOM 2857 C CA . SER A 1 364 ? 0.372 0.138 11.157 1.00 94.12 364 SER A CA 1
ATOM 2858 C C . SER A 1 364 ? -1.027 0.742 10.981 1.00 94.12 364 SER A C 1
ATOM 2860 O O . SER A 1 364 ? -1.358 1.713 11.654 1.00 94.12 364 SER A O 1
ATOM 2862 N N . ILE A 1 365 ? -1.869 0.140 10.134 1.00 96.12 365 ILE A N 1
ATOM 2863 C CA . ILE A 1 365 ? -3.214 0.656 9.825 1.00 96.12 365 ILE A CA 1
ATOM 2864 C C . ILE A 1 365 ? -4.137 0.569 11.047 1.00 96.12 365 ILE A C 1
ATOM 2866 O O . ILE A 1 365 ? -4.716 1.570 11.469 1.00 96.12 365 ILE A O 1
ATOM 2870 N N . GLY A 1 366 ? -4.235 -0.615 11.661 1.00 97.06 366 GLY A N 1
ATOM 2871 C CA . GLY A 1 366 ? -5.116 -0.835 12.808 1.00 97.06 366 GLY A CA 1
ATOM 2872 C C . GLY A 1 366 ? -4.758 0.015 14.029 1.00 97.06 366 GLY A C 1
ATOM 2873 O O . GLY A 1 366 ? -5.660 0.456 14.731 1.00 97.06 366 GLY A O 1
ATOM 2874 N N . ALA A 1 367 ? -3.474 0.305 14.271 1.00 97.25 367 ALA A N 1
ATOM 2875 C CA . ALA A 1 367 ? -3.062 1.186 15.367 1.00 97.25 367 ALA A CA 1
ATOM 2876 C C . ALA A 1 367 ? -3.477 2.652 15.137 1.00 97.25 367 ALA A C 1
ATOM 2878 O O . ALA A 1 367 ? -3.926 3.313 16.074 1.00 97.25 367 ALA A O 1
ATOM 2879 N N . VAL A 1 368 ? -3.381 3.154 13.899 1.00 97.50 368 VAL A N 1
ATOM 2880 C CA . VAL A 1 368 ? -3.842 4.512 13.560 1.00 97.50 368 VAL A CA 1
ATOM 2881 C C . VAL A 1 368 ? -5.360 4.621 13.716 1.00 97.50 368 VAL A C 1
ATOM 2883 O O . VAL A 1 368 ? -5.830 5.559 14.358 1.00 97.50 368 VAL A O 1
ATOM 2886 N N . TYR A 1 369 ? -6.128 3.644 13.219 1.00 97.50 369 TYR A N 1
ATOM 2887 C CA . TYR A 1 369 ? -7.584 3.635 13.413 1.00 97.50 369 TYR A CA 1
ATOM 2888 C C . TYR A 1 369 ? -7.989 3.413 14.872 1.00 97.50 369 TYR A C 1
ATOM 2890 O O . TYR A 1 369 ? -8.962 4.017 15.314 1.00 97.50 369 TYR A O 1
ATOM 2898 N N . ALA A 1 370 ? -7.230 2.635 15.652 1.00 97.56 370 ALA A N 1
ATOM 2899 C CA . ALA A 1 370 ? -7.445 2.518 17.093 1.00 97.56 370 ALA A CA 1
ATOM 2900 C C . ALA A 1 370 ? -7.297 3.876 17.785 1.00 97.56 370 ALA A C 1
ATOM 2902 O O . ALA A 1 370 ? -8.153 4.250 18.581 1.00 97.56 370 ALA A O 1
ATOM 2903 N N . TRP A 1 371 ? -6.249 4.639 17.460 1.00 97.69 371 TRP A N 1
ATOM 2904 C CA . TRP A 1 371 ? -6.070 5.989 17.993 1.00 97.69 371 TRP A CA 1
ATOM 2905 C C . TRP A 1 371 ? -7.192 6.928 17.549 1.00 97.69 371 TRP A C 1
ATOM 2907 O O . TRP A 1 371 ? -7.800 7.594 18.385 1.00 97.69 371 TRP A O 1
ATOM 2917 N N . MET A 1 372 ? -7.498 6.959 16.255 1.00 96.19 372 MET A N 1
ATOM 2918 C CA . MET A 1 372 ? -8.496 7.864 15.699 1.00 96.19 372 MET A CA 1
ATOM 2919 C C . MET A 1 372 ? -9.881 7.596 16.295 1.00 96.19 372 MET A C 1
ATOM 2921 O O . MET A 1 372 ? -10.450 8.481 16.930 1.00 96.19 372 MET A O 1
ATOM 2925 N N . LEU A 1 373 ? -10.383 6.365 16.169 1.00 96.94 373 LEU A N 1
ATOM 2926 C CA . LEU A 1 373 ? -11.727 5.988 16.610 1.00 96.94 373 LEU A CA 1
ATOM 2927 C C . LEU A 1 373 ? -11.879 6.020 18.136 1.00 96.94 373 LEU A C 1
ATOM 2929 O O . LEU A 1 373 ? -12.993 6.180 18.631 1.00 96.94 373 LEU A O 1
ATOM 2933 N N . SER A 1 374 ? -10.782 5.950 18.902 1.00 96.44 374 SER A N 1
ATOM 2934 C CA . SER A 1 374 ? -10.829 6.098 20.367 1.00 96.44 374 SER A CA 1
ATOM 2935 C C . SER A 1 374 ? -11.310 7.463 20.857 1.00 96.44 374 SER A C 1
ATOM 2937 O O . SER A 1 374 ? -11.576 7.615 22.047 1.00 96.44 374 SER A O 1
ATOM 2939 N N . LYS A 1 375 ? -11.434 8.453 19.967 1.00 94.69 375 LYS A N 1
ATOM 2940 C CA . LYS A 1 375 ? -12.010 9.765 20.285 1.00 94.69 375 LYS A CA 1
ATOM 2941 C C . LYS A 1 375 ? -13.537 9.741 20.382 1.00 94.69 375 LYS A C 1
ATOM 2943 O O . LYS A 1 375 ? -14.086 10.574 21.095 1.00 94.69 375 LYS A O 1
ATOM 2948 N N . SER A 1 376 ? -14.188 8.778 19.721 1.00 94.12 376 SER A N 1
ATOM 2949 C CA . SER A 1 376 ? -15.655 8.667 19.655 1.00 94.12 376 SER A CA 1
ATOM 2950 C C . SER A 1 376 ? -16.208 7.277 20.027 1.00 94.12 376 SER A C 1
ATOM 2952 O O . SER A 1 376 ? -17.422 7.113 20.143 1.00 94.12 376 SER A O 1
ATOM 2954 N N . ALA A 1 377 ? -15.352 6.269 20.238 1.00 95.31 377 ALA A N 1
ATOM 2955 C CA . ALA A 1 377 ? -15.746 4.908 20.600 1.00 95.31 377 ALA A CA 1
ATOM 2956 C C . ALA A 1 377 ? -14.819 4.239 21.632 1.00 95.31 377 ALA A C 1
ATOM 2958 O O . ALA A 1 377 ? -13.644 4.579 21.782 1.00 95.31 377 ALA A O 1
ATOM 2959 N N . LYS A 1 378 ? -15.343 3.226 22.332 1.00 95.94 378 LYS A N 1
ATOM 2960 C CA . LYS A 1 378 ? -14.551 2.323 23.178 1.00 95.94 378 LYS A CA 1
ATOM 2961 C C . LYS A 1 378 ? -13.855 1.292 22.297 1.00 95.94 378 LYS A C 1
ATOM 2963 O O . LYS A 1 378 ? -14.519 0.505 21.626 1.00 95.94 378 LYS A O 1
ATOM 2968 N N . ILE A 1 379 ? -12.526 1.280 22.330 1.00 97.12 379 ILE A N 1
ATOM 2969 C CA . ILE A 1 379 ? -11.710 0.430 21.460 1.00 97.12 379 ILE A CA 1
ATOM 2970 C C . ILE A 1 379 ? -11.170 -0.774 22.227 1.00 97.12 379 ILE A C 1
ATOM 2972 O O . ILE A 1 379 ? -10.521 -0.627 23.267 1.00 97.12 379 ILE A O 1
ATOM 2976 N N . THR A 1 380 ? -11.393 -1.954 21.658 1.00 97.69 380 THR A N 1
ATOM 2977 C CA . THR A 1 380 ? -10.692 -3.193 22.001 1.00 97.69 380 THR A CA 1
ATOM 2978 C C . THR A 1 380 ? -9.838 -3.611 20.814 1.00 97.69 380 THR A C 1
ATOM 2980 O O . THR A 1 380 ? -10.291 -3.559 19.673 1.00 97.69 380 THR A O 1
ATOM 2983 N N . THR A 1 381 ? -8.593 -4.006 21.047 1.00 97.88 381 THR A N 1
ATOM 2984 C CA . THR A 1 381 ? -7.662 -4.396 19.990 1.00 97.88 381 THR A CA 1
ATOM 2985 C C . THR A 1 381 ? -7.149 -5.811 20.179 1.00 97.88 381 THR A C 1
ATOM 2987 O O . THR A 1 381 ? -6.907 -6.268 21.296 1.00 97.88 381 THR A O 1
ATOM 2990 N N . ILE A 1 382 ? -6.927 -6.489 19.056 1.00 97.19 382 ILE A N 1
ATOM 2991 C CA . ILE A 1 382 ? -6.310 -7.812 19.019 1.00 97.19 382 ILE A CA 1
ATOM 2992 C C . ILE A 1 382 ? -4.859 -7.666 18.582 1.00 97.19 382 ILE A C 1
ATOM 2994 O O . ILE A 1 382 ? -4.569 -7.354 17.422 1.00 97.19 382 ILE A O 1
ATOM 2998 N N . CYS A 1 383 ? -3.948 -7.912 19.521 1.00 94.19 383 CYS A N 1
ATOM 2999 C CA . CYS A 1 383 ? -2.508 -7.849 19.310 1.00 94.19 383 CYS A CA 1
ATOM 3000 C C . CYS A 1 383 ? -1.883 -9.240 19.418 1.00 94.19 383 CYS A C 1
ATOM 3002 O O . CYS A 1 383 ? -2.132 -9.963 20.379 1.00 94.19 383 CYS A O 1
ATOM 3004 N N . ARG A 1 384 ? -0.982 -9.576 18.486 1.00 88.56 384 ARG A N 1
ATOM 3005 C CA . ARG A 1 384 ? -0.060 -10.714 18.641 1.00 88.56 384 ARG A CA 1
ATOM 3006 C C . ARG A 1 384 ? 1.339 -10.212 18.989 1.00 88.56 384 ARG A C 1
ATOM 3008 O O . ARG A 1 384 ? 1.653 -10.052 20.163 1.00 88.56 384 ARG A O 1
ATOM 3015 N N . SER A 1 385 ? 2.133 -9.863 17.980 1.00 87.81 385 SER A N 1
ATOM 3016 C CA . SER A 1 385 ? 3.515 -9.385 18.138 1.00 87.81 385 SER A CA 1
ATOM 3017 C C . SER A 1 385 ? 3.640 -8.091 18.950 1.00 87.81 385 SER A C 1
ATOM 3019 O O . SER A 1 385 ? 4.617 -7.912 19.665 1.00 87.81 385 SER A O 1
ATOM 3021 N N . ASN A 1 386 ? 2.640 -7.208 18.890 1.00 89.06 386 ASN A N 1
ATOM 3022 C CA . ASN A 1 386 ? 2.633 -5.942 19.632 1.00 89.06 386 ASN A CA 1
ATOM 3023 C C . ASN A 1 386 ? 2.037 -6.046 21.044 1.00 89.06 386 ASN A C 1
ATOM 3025 O O . ASN A 1 386 ? 1.940 -5.024 21.716 1.00 89.06 386 ASN A O 1
ATOM 3029 N N . PHE A 1 387 ? 1.585 -7.227 21.486 1.00 94.44 387 PHE A N 1
ATOM 3030 C CA . PHE A 1 387 ? 0.747 -7.336 22.685 1.00 94.44 387 PHE A CA 1
ATOM 3031 C C . PHE A 1 387 ? 1.420 -6.773 23.936 1.00 94.44 387 PHE A C 1
ATOM 3033 O O . PHE A 1 387 ? 0.804 -5.984 24.645 1.00 94.44 387 PHE A O 1
ATOM 3040 N N . ASP A 1 388 ? 2.668 -7.160 24.204 1.00 94.75 388 ASP A N 1
ATOM 3041 C CA . ASP A 1 388 ? 3.321 -6.813 25.468 1.00 94.75 388 ASP A CA 1
ATOM 3042 C C . ASP A 1 388 ? 3.531 -5.302 25.606 1.00 94.75 388 ASP A C 1
ATOM 3044 O O . ASP A 1 388 ? 3.293 -4.743 26.676 1.00 94.75 388 ASP A O 1
ATOM 3048 N N . GLU A 1 389 ? 3.902 -4.633 24.514 1.00 95.25 389 GLU A N 1
ATOM 3049 C CA . GLU A 1 389 ? 4.085 -3.182 24.493 1.00 95.25 389 GLU A CA 1
ATOM 3050 C C . GLU A 1 389 ? 2.739 -2.447 24.497 1.00 95.25 389 GLU A C 1
ATOM 3052 O O . GLU A 1 389 ? 2.505 -1.579 25.341 1.00 95.25 389 GLU A O 1
ATOM 3057 N N . ALA A 1 390 ? 1.803 -2.851 23.632 1.00 95.50 390 ALA A N 1
ATOM 3058 C CA . ALA A 1 390 ? 0.488 -2.223 23.535 1.00 95.50 390 ALA A CA 1
ATOM 3059 C C . ALA A 1 390 ? -0.321 -2.363 24.836 1.00 95.50 390 ALA A C 1
ATOM 3061 O O . ALA A 1 390 ? -0.990 -1.419 25.252 1.00 95.50 390 ALA A O 1
ATOM 3062 N N . SER A 1 391 ? -0.240 -3.507 25.521 1.00 95.25 391 SER A N 1
ATOM 3063 C CA . SER A 1 391 ? -0.938 -3.724 26.792 1.00 95.25 391 SER A CA 1
ATOM 3064 C C . SER A 1 391 ? -0.367 -2.859 27.922 1.00 95.25 391 SER A C 1
ATOM 3066 O O . SER A 1 391 ? -1.121 -2.400 28.785 1.00 95.25 391 SER A O 1
ATOM 3068 N N . LYS A 1 392 ? 0.951 -2.620 27.940 1.00 95.56 392 LYS A N 1
ATOM 3069 C CA . LYS A 1 392 ? 1.613 -1.809 28.973 1.00 95.56 392 LYS A CA 1
ATOM 3070 C C . LYS A 1 392 ? 1.447 -0.316 28.704 1.00 95.56 392 LYS A C 1
ATOM 3072 O O . LYS A 1 392 ? 0.936 0.411 29.563 1.00 95.56 392 LYS A O 1
ATOM 3077 N N . ASN A 1 393 ? 1.813 0.122 27.503 1.00 95.81 393 ASN A N 1
ATOM 3078 C CA . ASN A 1 393 ? 2.017 1.530 27.164 1.00 95.81 393 ASN A CA 1
ATOM 3079 C C . ASN A 1 393 ? 1.011 2.077 26.141 1.00 95.81 393 ASN A C 1
ATOM 3081 O O . ASN A 1 393 ? 0.943 3.292 25.950 1.00 95.81 393 ASN A O 1
ATOM 3085 N N . GLY A 1 394 ? 0.184 1.220 25.539 1.00 96.88 394 GLY A N 1
ATOM 3086 C CA . GLY A 1 394 ? -0.700 1.604 24.443 1.00 96.88 394 GLY A CA 1
ATOM 3087 C C . GLY A 1 394 ? 0.049 1.745 23.117 1.00 96.88 394 GLY A C 1
ATOM 3088 O O . GLY A 1 394 ? 1.153 1.236 22.951 1.00 96.88 394 GLY A O 1
ATOM 3089 N N . PHE A 1 395 ? -0.564 2.443 22.166 1.00 98.06 395 PHE A N 1
ATOM 3090 C CA . PHE A 1 395 ? 0.039 2.779 20.881 1.00 98.06 395 PHE A CA 1
ATOM 3091 C C . PHE A 1 395 ? 0.487 4.235 20.860 1.00 98.06 395 PHE A C 1
ATOM 3093 O O . PHE A 1 395 ? -0.188 5.108 21.412 1.00 98.06 395 PHE A O 1
ATOM 3100 N N . THR A 1 396 ? 1.597 4.492 20.170 1.00 98.19 396 THR A N 1
ATOM 3101 C CA . THR A 1 396 ? 2.082 5.846 19.880 1.00 98.19 396 THR A CA 1
ATOM 3102 C C . THR A 1 396 ? 2.121 6.068 18.373 1.00 98.19 396 THR A C 1
ATOM 3104 O O . THR A 1 396 ? 2.756 5.307 17.645 1.00 98.19 396 THR A O 1
ATOM 3107 N N . ILE A 1 397 ? 1.450 7.118 17.902 1.00 98.12 397 ILE A N 1
ATOM 3108 C CA . ILE A 1 397 ? 1.404 7.510 16.495 1.00 98.12 397 ILE A CA 1
ATOM 3109 C C . ILE A 1 397 ? 2.182 8.816 16.310 1.00 98.12 397 ILE A C 1
ATOM 3111 O O . ILE A 1 397 ? 1.958 9.809 17.004 1.00 98.12 397 ILE A O 1
ATOM 3115 N N . HIS A 1 398 ? 3.096 8.813 15.348 1.00 97.69 398 HIS A N 1
ATOM 3116 C CA . HIS A 1 398 ? 3.765 9.998 14.826 1.00 97.69 398 HIS A CA 1
ATOM 3117 C C . HIS A 1 398 ? 3.167 10.299 13.462 1.00 97.69 398 HIS A C 1
ATOM 3119 O O . HIS A 1 398 ? 3.320 9.493 12.553 1.00 97.69 398 HIS A O 1
ATOM 3125 N N . SER A 1 399 ? 2.439 11.401 13.330 1.00 96.56 399 SER A N 1
ATOM 3126 C CA . SER A 1 399 ? 1.703 11.753 12.119 1.00 96.56 399 SER A CA 1
ATOM 3127 C C . SER A 1 399 ? 2.194 13.081 11.566 1.00 96.56 399 SER A C 1
ATOM 3129 O O . SER A 1 399 ? 2.245 14.076 12.289 1.00 96.56 399 SER A O 1
ATOM 3131 N N . THR A 1 400 ? 2.477 13.139 10.266 1.00 95.12 400 THR A N 1
ATOM 3132 C CA . THR A 1 400 ? 2.725 14.428 9.603 1.00 95.12 400 THR A CA 1
ATOM 3133 C C . THR A 1 400 ? 1.452 15.278 9.494 1.00 95.12 400 THR A C 1
ATOM 3135 O O . THR A 1 400 ? 1.556 16.496 9.395 1.00 95.12 400 THR A O 1
ATOM 3138 N N . LEU A 1 401 ? 0.260 14.666 9.580 1.00 93.62 401 LEU A N 1
ATOM 3139 C CA . LEU A 1 401 ? -1.033 15.364 9.551 1.00 93.62 401 LEU A CA 1
ATOM 3140 C C . LEU A 1 401 ? -1.524 15.819 10.930 1.00 93.62 401 LEU A C 1
ATOM 3142 O O . LEU A 1 401 ? -2.065 16.912 11.063 1.00 93.62 401 LEU A O 1
ATOM 3146 N N . TRP A 1 402 ? -1.366 14.982 11.957 1.00 94.56 402 TRP A N 1
ATOM 3147 C CA . TRP A 1 402 ? -1.951 15.229 13.287 1.00 94.56 402 TRP A CA 1
ATOM 3148 C C . TRP A 1 402 ? -0.914 15.540 14.371 1.00 94.56 402 TRP A C 1
ATOM 3150 O O . TRP A 1 402 ? -1.281 15.753 15.524 1.00 94.56 402 TRP A O 1
ATOM 3160 N N . GLY A 1 403 ? 0.372 15.569 14.018 1.00 94.56 403 GLY A N 1
ATOM 3161 C CA . GLY A 1 403 ? 1.471 15.823 14.940 1.00 94.56 403 GLY A CA 1
ATOM 3162 C C . GLY A 1 403 ? 2.095 14.556 15.525 1.00 94.56 403 GLY A C 1
ATOM 3163 O O . GLY A 1 403 ? 1.774 13.422 15.169 1.00 94.56 403 GLY A O 1
ATOM 3164 N N . ASN A 1 404 ? 3.041 14.762 16.436 1.00 95.38 404 ASN A N 1
ATOM 3165 C CA . ASN A 1 404 ? 3.870 13.705 17.007 1.00 95.38 404 ASN A CA 1
ATOM 3166 C C . ASN A 1 404 ? 3.379 13.248 18.384 1.00 95.38 404 ASN A C 1
ATOM 3168 O O . ASN A 1 404 ? 2.757 14.017 19.112 1.00 95.38 404 ASN A O 1
ATOM 3172 N N . ASN A 1 405 ? 3.755 12.022 18.770 1.00 95.62 405 ASN A N 1
ATOM 3173 C CA . ASN A 1 405 ? 3.523 11.467 20.109 1.00 95.62 405 ASN A CA 1
ATOM 3174 C C . ASN A 1 405 ? 2.031 11.380 20.490 1.00 95.62 405 ASN A C 1
ATOM 3176 O O . ASN A 1 405 ? 1.634 11.647 21.625 1.00 95.62 405 ASN A O 1
ATOM 3180 N N . LEU A 1 406 ? 1.197 11.003 19.525 1.00 97.12 406 LEU A N 1
ATOM 3181 C CA . LEU A 1 406 ? -0.235 10.809 19.708 1.00 97.12 406 LEU A CA 1
ATOM 3182 C C . LEU A 1 406 ? -0.463 9.451 20.370 1.00 97.12 406 LEU A C 1
ATOM 3184 O O . LEU A 1 406 ? -0.150 8.416 19.785 1.00 97.12 406 LEU A O 1
ATOM 3188 N N . LYS A 1 407 ? -0.978 9.443 21.599 1.00 97.19 407 LYS A N 1
ATOM 3189 C CA . LYS A 1 407 ? -1.102 8.217 22.396 1.00 97.19 407 LYS A CA 1
ATOM 3190 C C . LYS A 1 407 ? -2.541 7.744 22.505 1.00 97.19 407 LYS A C 1
ATOM 3192 O O . LYS A 1 407 ? -3.454 8.547 22.678 1.00 97.19 407 LYS A O 1
ATOM 3197 N N . VAL A 1 408 ? -2.724 6.430 22.469 1.00 96.94 408 VAL A N 1
ATOM 3198 C CA . VAL A 1 408 ? -3.984 5.760 22.810 1.00 96.94 408 VAL A CA 1
ATOM 3199 C C . VAL A 1 408 ? -3.679 4.504 23.608 1.00 96.94 408 VAL A C 1
ATOM 3201 O O . VAL A 1 408 ? -2.769 3.756 23.264 1.00 96.94 408 VAL A O 1
ATOM 3204 N N . LYS A 1 409 ? -4.454 4.237 24.658 1.00 96.62 409 LYS A N 1
ATOM 3205 C CA . LYS A 1 409 ? -4.363 2.985 25.414 1.00 96.62 409 LYS A CA 1
ATOM 3206 C C . LYS A 1 409 ? -5.720 2.275 25.385 1.00 96.62 409 LYS A C 1
ATOM 3208 O O . LYS A 1 409 ? -6.547 2.537 26.257 1.00 96.62 409 LYS A O 1
ATOM 3213 N N . PRO A 1 410 ? -5.984 1.452 24.353 1.00 95.25 410 PRO A N 1
ATOM 3214 C CA . PRO A 1 410 ? -7.220 0.683 24.265 1.00 95.25 410 PRO A CA 1
ATOM 3215 C C . PRO A 1 410 ? -7.180 -0.525 25.210 1.00 95.25 410 PRO A C 1
ATOM 3217 O O . PRO A 1 410 ? -6.146 -0.831 25.808 1.00 95.25 410 PRO A O 1
ATOM 3220 N N . VAL A 1 411 ? -8.299 -1.244 25.311 1.00 96.00 411 VAL A N 1
ATOM 3221 C CA . VAL A 1 411 ? -8.285 -2.606 25.863 1.00 96.00 411 VAL A CA 1
ATOM 3222 C C . VAL A 1 411 ? -7.538 -3.497 24.872 1.00 96.00 411 VAL A C 1
ATOM 3224 O O . VAL A 1 411 ? -7.846 -3.473 23.684 1.00 96.00 411 VAL A O 1
ATOM 3227 N N . VAL A 1 412 ? -6.553 -4.266 25.337 1.00 96.94 412 VAL A N 1
ATOM 3228 C CA . VAL A 1 412 ? -5.702 -5.100 24.474 1.00 96.94 412 VAL A CA 1
ATOM 3229 C C . VAL A 1 412 ? -5.871 -6.568 24.844 1.00 96.94 412 VAL A C 1
ATOM 3231 O O . VAL A 1 412 ? -5.685 -6.941 25.999 1.00 96.94 412 VAL A O 1
ATOM 3234 N N . ALA A 1 413 ? -6.181 -7.405 23.856 1.00 96.25 413 ALA A N 1
ATOM 3235 C CA . ALA A 1 413 ? -6.326 -8.849 24.006 1.00 96.25 413 ALA A CA 1
ATOM 3236 C C . ALA A 1 413 ? -5.430 -9.609 23.011 1.00 96.25 413 ALA A C 1
ATOM 3238 O O . ALA A 1 413 ? -5.093 -9.099 21.939 1.00 96.25 413 ALA A O 1
ATOM 3239 N N . ARG A 1 414 ? -5.041 -10.842 23.362 1.00 94.19 414 ARG A N 1
ATOM 3240 C CA . ARG A 1 414 ? -4.310 -11.764 22.470 1.00 94.19 414 ARG A CA 1
ATOM 3241 C C . ARG A 1 414 ? -5.246 -12.544 21.551 1.00 94.19 414 ARG A C 1
ATOM 3243 O O . ARG A 1 414 ? -4.853 -12.896 20.441 1.00 94.19 414 ARG A O 1
ATOM 3250 N N . THR A 1 415 ? -6.465 -12.824 22.009 1.00 93.06 415 THR A N 1
ATOM 3251 C CA . THR A 1 415 ? -7.455 -13.644 21.298 1.00 93.06 415 THR A CA 1
ATOM 3252 C C . THR A 1 415 ? -8.823 -12.969 21.283 1.00 93.06 415 THR A C 1
ATOM 3254 O O . THR A 1 415 ? -9.101 -12.087 22.097 1.00 93.06 415 THR A O 1
ATOM 3257 N N . ILE A 1 416 ? -9.691 -13.396 20.361 1.00 93.75 416 ILE A N 1
ATOM 3258 C CA . ILE A 1 416 ? -11.066 -12.889 20.287 1.00 93.75 416 ILE A CA 1
ATOM 3259 C C . ILE A 1 416 ? -11.861 -13.268 21.532 1.00 93.75 416 ILE A C 1
ATOM 3261 O O . ILE A 1 416 ? -12.533 -12.411 22.092 1.00 93.75 416 ILE A O 1
ATOM 3265 N N . SER A 1 417 ? -11.738 -14.507 22.013 1.00 92.88 417 SER A N 1
ATOM 3266 C CA . SER A 1 417 ? -12.425 -14.945 23.233 1.00 92.88 417 SER A CA 1
ATOM 3267 C C . SER A 1 417 ? -12.056 -14.070 24.431 1.00 92.88 417 SER A C 1
ATOM 3269 O O . SER A 1 417 ? -12.941 -13.576 25.120 1.00 92.88 417 SER A O 1
ATOM 3271 N N . GLN A 1 418 ? -10.765 -13.759 24.599 1.00 94.50 418 GLN A N 1
ATOM 3272 C CA . GLN A 1 418 ? -10.316 -12.844 25.648 1.00 94.50 418 GLN A CA 1
ATOM 3273 C C . GLN A 1 418 ? -10.888 -11.429 25.459 1.00 94.50 418 GLN A C 1
ATOM 3275 O O . GLN A 1 418 ? -11.250 -10.777 26.432 1.00 94.50 418 GLN A O 1
ATOM 3280 N N . ALA A 1 419 ? -10.983 -10.929 24.224 1.00 95.00 419 ALA A N 1
ATOM 3281 C CA . ALA A 1 419 ? -11.592 -9.625 23.964 1.00 95.00 419 ALA A CA 1
ATOM 3282 C C . ALA A 1 419 ? -13.081 -9.585 24.342 1.00 95.00 419 ALA A C 1
ATOM 3284 O O . ALA A 1 419 ? -13.542 -8.578 24.874 1.00 95.00 419 ALA A O 1
ATOM 3285 N N . VAL A 1 420 ? -13.818 -10.670 24.097 1.00 94.88 420 VAL A N 1
ATOM 3286 C CA . VAL A 1 420 ? -15.236 -10.807 24.468 1.00 94.88 420 VAL A CA 1
ATOM 3287 C C . VAL A 1 420 ? -15.403 -10.894 25.988 1.00 94.88 420 VAL A C 1
ATOM 3289 O O . VAL A 1 420 ? -16.279 -10.233 26.543 1.00 94.88 420 VAL A O 1
ATOM 3292 N N . GLU A 1 421 ? -14.530 -11.636 26.674 1.00 94.00 421 GLU A N 1
ATOM 3293 C CA . GLU A 1 421 ? -14.487 -11.688 28.143 1.00 94.00 421 GLU A CA 1
ATOM 3294 C C . GLU A 1 421 ? -14.219 -10.300 28.744 1.00 94.00 421 GLU A C 1
ATOM 3296 O O . GLU A 1 421 ? -14.942 -9.852 29.630 1.00 94.00 421 GLU A O 1
ATOM 3301 N N . LEU A 1 422 ? -13.233 -9.568 28.213 1.00 93.00 422 LEU A N 1
ATOM 3302 C CA . LEU A 1 422 ? -12.910 -8.201 28.643 1.00 93.00 422 LEU A CA 1
ATOM 3303 C C . LEU A 1 422 ? -14.011 -7.184 28.306 1.00 93.00 422 LEU A C 1
ATOM 3305 O O . LEU A 1 422 ? -14.071 -6.114 28.916 1.00 93.00 422 LEU A O 1
ATOM 3309 N N . ALA A 1 423 ? -14.877 -7.497 27.342 1.00 90.69 423 ALA A N 1
ATOM 3310 C CA . ALA A 1 423 ? -16.051 -6.696 27.029 1.00 90.69 423 ALA A CA 1
ATOM 3311 C C . ALA A 1 423 ? -17.223 -6.944 27.997 1.00 90.69 423 ALA A C 1
ATOM 3313 O O . ALA A 1 423 ? -18.220 -6.224 27.894 1.00 90.69 423 ALA A O 1
ATOM 3314 N N . ASP A 1 424 ? -17.098 -7.889 28.938 1.00 85.50 424 ASP A N 1
ATOM 3315 C CA . ASP A 1 424 ? -18.127 -8.276 29.916 1.00 85.50 424 ASP A CA 1
ATOM 3316 C C . ASP A 1 424 ? -19.435 -8.726 29.240 1.00 85.50 424 ASP A C 1
ATOM 3318 O O . ASP A 1 424 ? -20.538 -8.284 29.563 1.00 85.50 424 ASP A O 1
ATOM 3322 N N . GLY A 1 425 ? -19.298 -9.534 28.181 1.00 77.69 425 GLY A N 1
ATOM 3323 C CA . GLY A 1 425 ? -20.422 -10.071 27.404 1.00 77.69 425 GLY A CA 1
ATOM 3324 C C . GLY A 1 425 ? -21.182 -9.042 26.561 1.00 77.69 425 GLY A C 1
ATOM 3325 O O . GLY A 1 425 ? -22.181 -9.378 25.927 1.00 77.69 425 GLY A O 1
ATOM 3326 N N . GLN A 1 426 ? -20.731 -7.788 26.530 1.00 89.69 426 GLN A N 1
ATOM 3327 C CA . GLN A 1 426 ? -21.368 -6.737 25.747 1.00 89.69 426 GLN A CA 1
ATOM 3328 C C . GLN A 1 426 ? -20.956 -6.848 24.273 1.00 89.69 426 GLN A C 1
ATOM 3330 O O . GLN A 1 426 ? -19.759 -6.956 23.991 1.00 89.69 426 GLN A O 1
ATOM 3335 N N . PRO A 1 427 ? -21.911 -6.790 23.329 1.00 94.50 427 PRO A N 1
ATOM 3336 C CA . PRO A 1 427 ? -21.609 -6.945 21.914 1.00 94.50 427 PRO A CA 1
ATOM 3337 C C . PRO A 1 427 ? -20.777 -5.773 21.381 1.00 94.50 427 PRO A C 1
ATOM 3339 O O . PRO A 1 427 ? -20.834 -4.652 21.894 1.00 94.50 427 PRO A O 1
ATOM 3342 N N . PHE A 1 428 ? -20.015 -6.040 20.321 1.00 97.50 428 PHE A N 1
ATOM 3343 C CA . PHE A 1 428 ? -19.361 -5.003 19.530 1.00 97.50 428 PHE A CA 1
ATOM 3344 C C . PHE A 1 428 ? -20.306 -4.519 18.432 1.00 97.50 428 PHE A C 1
ATOM 3346 O O . PHE A 1 428 ? -20.881 -5.334 17.704 1.00 97.50 428 PHE A O 1
ATOM 3353 N N . ASP A 1 429 ? -20.420 -3.201 18.280 1.00 97.56 429 ASP A N 1
ATOM 3354 C CA . ASP A 1 429 ? -21.171 -2.586 17.182 1.00 97.56 429 ASP A CA 1
ATOM 3355 C C . ASP A 1 429 ? -20.416 -2.765 15.863 1.00 97.56 429 ASP A C 1
ATOM 3357 O O . ASP A 1 429 ? -21.010 -3.092 14.837 1.00 97.56 429 ASP A O 1
ATOM 3361 N N . PHE A 1 430 ? -19.086 -2.623 15.911 1.00 98.50 430 PHE A N 1
ATOM 3362 C CA . PHE A 1 430 ? -18.203 -2.797 14.761 1.00 98.50 430 PHE A CA 1
ATOM 3363 C C . PHE A 1 430 ? -17.049 -3.752 15.069 1.00 98.50 430 PHE A C 1
ATOM 3365 O O . PHE A 1 430 ? -16.348 -3.601 16.073 1.00 98.50 430 PHE A O 1
ATOM 3372 N N . VAL A 1 431 ? -16.799 -4.688 14.154 1.00 98.69 431 VAL A N 1
ATOM 3373 C CA . VAL A 1 431 ? -15.576 -5.498 14.110 1.00 98.69 431 VAL A CA 1
ATOM 3374 C C . VAL A 1 431 ? -14.788 -5.086 12.869 1.00 98.69 431 VAL A C 1
ATOM 3376 O O . VAL A 1 431 ? -15.162 -5.396 11.740 1.00 98.69 431 VAL A O 1
ATOM 3379 N N . VAL A 1 432 ? -13.701 -4.350 13.084 1.00 98.75 432 VAL A N 1
ATOM 3380 C CA . VAL A 1 432 ? -12.842 -3.798 12.034 1.00 98.75 432 VAL A CA 1
ATOM 3381 C C . VAL A 1 432 ? -11.679 -4.747 11.768 1.00 98.75 432 VAL A C 1
ATOM 3383 O O . VAL A 1 432 ? -10.842 -4.981 12.640 1.00 98.75 432 VAL A O 1
ATOM 3386 N N . ILE A 1 433 ? -11.593 -5.261 10.547 1.00 98.44 433 ILE A N 1
ATOM 3387 C CA . ILE A 1 433 ? -10.532 -6.152 10.085 1.00 98.44 433 ILE A CA 1
ATOM 3388 C C . ILE A 1 433 ? -9.432 -5.315 9.432 1.00 98.44 433 ILE A C 1
ATOM 3390 O O . ILE A 1 433 ? -9.573 -4.826 8.310 1.00 98.44 433 ILE A O 1
ATOM 3394 N N . ALA A 1 434 ? -8.330 -5.149 10.160 1.00 97.31 434 ALA A N 1
ATOM 3395 C CA . ALA A 1 434 ? -7.133 -4.425 9.727 1.00 97.31 434 ALA A CA 1
ATOM 3396 C C . ALA A 1 434 ? -5.873 -5.316 9.696 1.00 97.31 434 ALA A C 1
ATOM 3398 O O . ALA A 1 434 ? -4.778 -4.849 9.369 1.00 97.31 434 ALA A O 1
ATOM 3399 N N . ALA A 1 435 ? -6.010 -6.603 10.027 1.00 95.31 435 ALA A N 1
ATOM 3400 C CA . ALA A 1 435 ? -5.000 -7.618 9.755 1.00 95.31 435 ALA A CA 1
ATOM 3401 C C . ALA A 1 435 ? -4.820 -7.785 8.240 1.00 95.31 435 ALA A C 1
ATOM 3403 O O . ALA A 1 435 ? -5.770 -7.617 7.484 1.00 95.31 435 ALA A O 1
ATOM 3404 N N . LYS A 1 436 ? -3.618 -8.146 7.789 1.00 94.81 436 LYS A N 1
ATOM 3405 C CA . LYS A 1 436 ? -3.375 -8.430 6.368 1.00 94.81 436 LYS A CA 1
ATOM 3406 C C . LYS A 1 436 ? -4.264 -9.565 5.866 1.00 94.81 436 LYS A C 1
ATOM 3408 O O . LYS A 1 436 ? -4.511 -10.513 6.612 1.00 94.81 436 LYS A O 1
ATOM 3413 N N . ALA A 1 437 ? -4.704 -9.475 4.614 1.00 95.31 437 ALA A N 1
ATOM 3414 C CA . ALA A 1 437 ? -5.515 -10.502 3.960 1.00 95.31 437 ALA A CA 1
ATOM 3415 C C . ALA A 1 437 ? -4.628 -11.675 3.509 1.00 95.31 437 ALA A C 1
ATOM 3417 O O . ALA A 1 437 ? -4.316 -11.840 2.330 1.00 95.31 437 ALA A O 1
ATOM 3418 N N . LEU A 1 438 ? -4.160 -12.449 4.488 1.00 93.88 438 LEU A N 1
ATOM 3419 C CA . LEU A 1 438 ? -3.344 -13.642 4.288 1.00 93.88 438 LEU A CA 1
ATOM 3420 C C . LEU A 1 438 ? -4.212 -14.898 4.446 1.00 93.88 438 LEU A C 1
ATOM 3422 O O . LEU A 1 438 ? -5.078 -14.906 5.323 1.00 93.88 438 LEU A O 1
ATOM 3426 N N . PRO A 1 439 ? -3.956 -15.972 3.679 1.00 89.81 439 PRO A N 1
ATOM 3427 C CA . PRO A 1 439 ? -4.550 -17.274 3.957 1.00 89.81 439 PRO A CA 1
ATOM 3428 C C . PRO A 1 439 ? -4.166 -17.743 5.366 1.00 89.81 439 PRO A C 1
ATOM 3430 O O . PRO A 1 439 ? -2.983 -17.798 5.708 1.00 89.81 439 PRO A O 1
ATOM 3433 N N . THR A 1 440 ? -5.157 -18.074 6.191 1.00 89.75 440 THR A N 1
ATOM 3434 C CA . THR A 1 440 ? -4.949 -18.609 7.542 1.00 89.75 440 THR A CA 1
ATOM 3435 C C . THR A 1 440 ? -5.828 -19.827 7.779 1.00 89.75 440 THR A C 1
ATOM 3437 O O . THR A 1 440 ? -6.888 -19.970 7.175 1.00 89.75 440 THR A O 1
ATOM 3440 N N . THR A 1 441 ? -5.408 -20.697 8.695 1.00 90.56 441 THR A N 1
ATOM 3441 C CA . THR A 1 441 ? -6.225 -21.816 9.175 1.00 90.56 441 THR A CA 1
ATOM 3442 C C . THR A 1 441 ? -6.255 -21.777 10.704 1.00 90.56 441 THR A C 1
ATOM 3444 O O . THR A 1 441 ? -5.203 -21.950 11.323 1.00 90.56 441 THR A O 1
ATOM 3447 N N . PRO A 1 442 ? -7.416 -21.519 11.335 1.00 92.19 442 PRO A N 1
ATOM 3448 C CA . PRO A 1 442 ? -8.703 -21.153 10.721 1.00 92.19 442 PRO A CA 1
ATOM 3449 C C . PRO A 1 442 ? -8.658 -19.802 9.982 1.00 92.19 442 PRO A C 1
ATOM 3451 O O . PRO A 1 442 ? -7.738 -18.998 10.179 1.00 92.19 442 PRO A O 1
ATOM 3454 N N . SER A 1 443 ? -9.644 -19.562 9.118 1.00 94.75 443 SER A N 1
ATOM 3455 C CA . SER A 1 443 ? -9.780 -18.305 8.369 1.00 94.75 443 SER A CA 1
ATOM 3456 C C . SER A 1 443 ? -9.986 -17.097 9.287 1.00 94.75 443 SER A C 1
ATOM 3458 O O . SER A 1 443 ? -10.372 -17.230 10.452 1.00 94.75 443 SER A O 1
ATOM 3460 N N . THR A 1 444 ? -9.768 -15.882 8.771 1.00 95.50 444 THR A N 1
ATOM 3461 C CA . THR A 1 444 ? -10.046 -14.669 9.559 1.00 95.50 444 THR A CA 1
ATOM 3462 C C . THR A 1 444 ? -11.536 -14.540 9.867 1.00 95.50 444 THR A C 1
ATOM 3464 O O . THR A 1 444 ? -11.877 -14.194 11.000 1.00 95.50 444 THR A O 1
ATOM 3467 N N . ALA A 1 445 ? -12.415 -14.873 8.915 1.00 96.69 445 ALA A N 1
ATOM 3468 C CA . ALA A 1 445 ? -13.851 -14.925 9.161 1.00 96.69 445 ALA A CA 1
ATOM 3469 C C . ALA A 1 445 ? -14.188 -15.902 10.300 1.00 96.69 445 ALA A C 1
ATOM 3471 O O . ALA A 1 445 ? -14.878 -15.527 11.237 1.00 96.69 445 ALA A O 1
ATOM 3472 N N . GLU A 1 446 ? -13.638 -17.117 10.322 1.00 96.25 446 GLU A N 1
ATOM 3473 C CA . GLU A 1 446 ? -13.875 -18.054 11.431 1.00 96.25 446 GLU A CA 1
ATOM 3474 C C . GLU A 1 446 ? -13.330 -17.548 12.772 1.00 96.25 446 GLU A C 1
ATOM 3476 O O . GLU A 1 446 ? -13.999 -17.687 13.800 1.00 96.25 446 GLU A O 1
ATOM 3481 N N . LEU A 1 447 ? -12.143 -16.932 12.772 1.00 95.44 447 LEU A N 1
ATOM 3482 C CA . LEU A 1 447 ? -11.496 -16.428 13.984 1.00 95.44 447 LEU A CA 1
ATOM 3483 C C . LEU A 1 447 ? -12.336 -15.370 14.701 1.00 95.44 447 LEU A C 1
ATOM 3485 O O . LEU A 1 447 ? -12.376 -15.373 15.932 1.00 95.44 447 LEU A O 1
ATOM 3489 N N . ILE A 1 448 ? -12.998 -14.473 13.964 1.00 96.75 448 ILE A N 1
ATOM 3490 C CA . ILE A 1 448 ? -13.767 -13.372 14.562 1.00 96.75 448 ILE A CA 1
ATOM 3491 C C . ILE A 1 448 ? -15.132 -13.797 15.103 1.00 96.75 448 ILE A C 1
ATOM 3493 O O . ILE A 1 448 ? -15.748 -13.019 15.831 1.00 96.75 448 ILE A O 1
ATOM 3497 N N . ARG A 1 449 ? -15.596 -15.019 14.807 1.00 96.62 449 ARG A N 1
ATOM 3498 C CA . ARG A 1 449 ? -16.935 -15.512 15.172 1.00 96.62 449 ARG A CA 1
ATOM 3499 C C . ARG A 1 449 ? -17.350 -15.229 16.617 1.00 96.62 449 ARG A C 1
ATOM 3501 O O . ARG A 1 449 ? -18.475 -14.768 16.781 1.00 96.62 449 ARG A O 1
ATOM 3508 N N . PRO A 1 450 ? -16.505 -15.413 17.651 1.00 95.88 450 PRO A N 1
ATOM 3509 C CA . PRO A 1 450 ? -16.927 -15.143 19.026 1.00 95.88 450 PRO A CA 1
ATOM 3510 C C . PRO A 1 450 ? -17.290 -13.673 19.300 1.00 95.88 450 PRO A C 1
ATOM 3512 O O . PRO A 1 450 ? -18.022 -13.404 20.244 1.00 95.88 450 PRO A O 1
ATOM 3515 N N . ALA A 1 451 ? -16.801 -12.723 18.494 1.00 96.62 451 ALA A N 1
ATOM 3516 C CA . ALA A 1 451 ? -17.093 -11.295 18.632 1.00 96.62 451 ALA A CA 1
ATOM 3517 C C . ALA A 1 451 ? -18.245 -10.795 17.743 1.00 96.62 451 ALA A C 1
ATOM 3519 O O . ALA A 1 451 ? -18.615 -9.624 17.845 1.00 96.62 451 ALA A O 1
ATOM 3520 N N . VAL A 1 452 ? -18.806 -11.644 16.875 1.00 97.31 452 VAL A N 1
ATOM 3521 C CA . VAL A 1 452 ? -19.879 -11.256 15.951 1.00 97.31 452 VAL A CA 1
ATOM 3522 C C . VAL A 1 452 ? -21.234 -11.666 16.525 1.00 97.31 452 VAL A C 1
ATOM 3524 O O . VAL A 1 452 ? -21.543 -12.847 16.657 1.00 97.31 452 VAL A O 1
ATOM 3527 N N . SER A 1 453 ? -22.057 -10.668 16.848 1.00 95.75 453 SER A N 1
ATOM 3528 C CA . SER A 1 453 ? -23.457 -10.829 17.262 1.00 95.75 453 SER A CA 1
ATOM 3529 C C . SER A 1 453 ? -24.412 -10.407 16.137 1.00 95.75 453 SER A C 1
ATOM 3531 O O . SER A 1 453 ? -23.980 -9.809 15.155 1.00 95.75 453 SER A O 1
ATOM 3533 N N . GLY A 1 454 ? -25.724 -10.634 16.271 1.00 93.38 454 GLY A N 1
ATOM 3534 C CA . GLY A 1 454 ? -26.704 -10.259 15.231 1.00 93.38 454 GLY A CA 1
ATOM 3535 C C . GLY A 1 454 ? -26.814 -8.750 14.930 1.00 93.38 454 GLY A C 1
ATOM 3536 O O . GLY A 1 454 ? -27.385 -8.366 13.909 1.00 93.38 454 GLY A O 1
ATOM 3537 N N . GLY A 1 455 ? -26.286 -7.886 15.805 1.00 92.19 455 GLY A N 1
ATOM 3538 C CA . GLY A 1 455 ? -26.211 -6.433 15.593 1.00 92.19 455 GLY A CA 1
ATOM 3539 C C . GLY A 1 455 ? -24.861 -5.938 15.067 1.00 92.19 455 GLY A C 1
ATOM 3540 O O . GLY A 1 455 ? -24.739 -4.768 14.720 1.00 92.19 455 GLY A O 1
ATOM 3541 N N . THR A 1 456 ? -23.850 -6.805 15.010 1.00 98.00 456 THR A N 1
ATOM 3542 C CA . THR A 1 456 ? -22.473 -6.416 14.697 1.00 98.00 456 THR A CA 1
ATOM 3543 C C . THR A 1 456 ? -22.301 -6.129 13.207 1.00 98.00 456 THR A C 1
ATOM 3545 O O . THR A 1 456 ? -22.726 -6.914 12.361 1.00 98.00 456 THR A O 1
ATOM 3548 N N . THR A 1 457 ? -21.626 -5.031 12.883 1.00 98.69 457 THR A N 1
ATOM 3549 C CA . THR A 1 457 ? -21.191 -4.694 11.525 1.00 98.69 457 THR A CA 1
ATOM 3550 C C . THR A 1 457 ? -19.728 -5.078 11.336 1.00 98.69 457 THR A C 1
ATOM 3552 O O . THR A 1 457 ? -18.872 -4.721 12.148 1.00 98.69 457 THR A O 1
ATOM 3555 N N . ILE A 1 458 ? -19.420 -5.797 10.261 1.00 98.81 458 ILE A N 1
ATOM 3556 C CA . ILE A 1 458 ? -18.050 -6.194 9.916 1.00 98.81 458 ILE A CA 1
ATOM 3557 C C . ILE A 1 458 ? -17.493 -5.169 8.930 1.00 98.81 458 ILE A C 1
ATOM 3559 O O . ILE A 1 458 ? -18.153 -4.833 7.951 1.00 98.81 458 ILE A O 1
ATOM 3563 N N . VAL A 1 459 ? -16.285 -4.663 9.177 1.00 98.81 459 VAL A N 1
ATOM 3564 C CA . VAL A 1 459 ? -15.654 -3.627 8.345 1.00 98.81 459 VAL A CA 1
ATOM 3565 C C . VAL A 1 459 ? -14.291 -4.100 7.867 1.00 98.81 459 VAL A C 1
ATOM 3567 O O . VAL A 1 459 ? -13.391 -4.300 8.678 1.00 98.81 459 VAL A O 1
ATOM 3570 N N . LEU A 1 460 ? -14.108 -4.248 6.558 1.00 98.69 460 LEU A N 1
ATOM 3571 C CA . LEU A 1 460 ? -12.853 -4.717 5.971 1.00 98.69 460 LEU A CA 1
ATOM 3572 C C . LEU A 1 460 ? -12.007 -3.534 5.493 1.00 98.69 460 LEU A C 1
ATOM 3574 O O . LEU A 1 460 ? -12.379 -2.854 4.539 1.00 98.69 460 LEU A O 1
ATOM 3578 N N . ILE A 1 461 ? -10.852 -3.303 6.130 1.00 97.62 461 ILE A N 1
ATOM 3579 C CA . ILE A 1 461 ? -9.868 -2.255 5.762 1.00 97.62 461 ILE A CA 1
ATOM 3580 C C . ILE A 1 461 ? -8.677 -2.833 4.971 1.00 97.62 461 ILE A C 1
ATOM 3582 O O . ILE A 1 461 ? -7.685 -2.165 4.679 1.00 97.62 461 ILE A O 1
ATOM 3586 N N . GLN A 1 462 ? -8.769 -4.102 4.585 1.00 96.50 462 GLN A N 1
ATOM 3587 C CA . GLN A 1 462 ? -7.686 -4.832 3.934 1.00 96.50 462 GLN A CA 1
ATOM 3588 C C . GLN A 1 462 ? -7.513 -4.412 2.464 1.00 96.50 462 GLN A C 1
ATOM 3590 O O . GLN A 1 462 ? -8.458 -4.008 1.785 1.00 96.50 462 GLN A O 1
ATOM 3595 N N . ASN A 1 463 ? -6.283 -4.523 1.956 1.00 96.31 463 ASN A N 1
ATOM 3596 C CA . ASN A 1 463 ? -6.001 -4.335 0.533 1.00 96.31 463 ASN A CA 1
ATOM 3597 C C . ASN A 1 463 ? -6.478 -5.542 -0.291 1.00 96.31 463 ASN A C 1
ATOM 3599 O O . ASN A 1 463 ? -6.749 -6.610 0.247 1.00 96.31 463 ASN A O 1
ATOM 3603 N N . GLY A 1 464 ? -6.502 -5.386 -1.616 1.00 96.31 464 GLY A N 1
ATOM 3604 C CA . GLY A 1 464 ? -6.769 -6.477 -2.559 1.00 96.31 464 GLY A CA 1
ATOM 3605 C C . GLY A 1 464 ? -8.089 -6.307 -3.289 1.00 96.31 464 GLY A C 1
ATOM 3606 O O . GLY A 1 464 ? -8.585 -5.191 -3.307 1.00 96.31 464 GLY A O 1
ATOM 3607 N N . ILE A 1 465 ? -8.652 -7.371 -3.859 1.00 97.56 465 ILE A N 1
ATOM 3608 C CA . ILE A 1 465 ? -9.993 -7.483 -4.475 1.00 97.56 465 ILE A CA 1
ATOM 3609 C C . ILE A 1 465 ? -10.609 -8.829 -4.110 1.00 97.56 465 ILE A C 1
ATOM 3611 O O . ILE A 1 465 ? -9.852 -9.767 -3.903 1.00 97.56 465 ILE A O 1
ATOM 3615 N N . GLY A 1 466 ? -11.936 -8.937 -3.993 1.00 96.19 466 GLY A N 1
ATOM 3616 C CA . GLY A 1 466 ? -12.599 -10.205 -3.648 1.00 96.19 466 GLY A CA 1
ATOM 3617 C C . GLY A 1 466 ? -12.214 -10.737 -2.264 1.00 96.19 466 GLY A C 1
ATOM 3618 O O . GLY A 1 466 ? -11.996 -11.931 -2.098 1.00 96.19 466 GLY A O 1
ATOM 3619 N N . ILE A 1 467 ? -12.053 -9.843 -1.288 1.00 97.00 467 ILE A N 1
ATOM 3620 C CA . ILE A 1 467 ? -11.764 -10.197 0.115 1.00 97.00 467 ILE A CA 1
ATOM 3621 C C . ILE A 1 467 ? -13.051 -10.386 0.930 1.00 97.00 467 ILE A C 1
ATOM 3623 O O . ILE A 1 467 ? -13.014 -10.849 2.063 1.00 97.00 467 ILE A O 1
ATOM 3627 N N . GLU A 1 468 ? -14.184 -9.968 0.371 1.00 98.00 468 GLU A N 1
ATOM 3628 C CA . GLU A 1 468 ? -15.471 -9.871 1.046 1.00 98.00 468 GLU A CA 1
ATOM 3629 C C . GLU A 1 468 ? -16.220 -11.205 1.108 1.00 98.00 468 GLU A C 1
ATOM 3631 O O . GLU A 1 468 ? -16.947 -11.449 2.068 1.00 98.00 468 GLU A O 1
ATOM 3636 N N . GLU A 1 469 ? -16.045 -12.062 0.098 1.00 95.44 469 GLU A N 1
ATOM 3637 C CA . GLU A 1 469 ? -16.854 -13.268 -0.120 1.00 95.44 469 GLU A CA 1
ATOM 3638 C C . GLU A 1 469 ? -16.828 -14.220 1.084 1.00 95.44 469 GLU A C 1
ATOM 3640 O O . GLU A 1 469 ? -17.877 -14.671 1.539 1.00 95.44 469 GLU A O 1
ATOM 3645 N N . GLU A 1 470 ? -15.652 -14.441 1.674 1.00 95.88 470 GLU A N 1
ATOM 3646 C CA . GLU A 1 470 ? -15.492 -15.289 2.860 1.00 95.88 470 GLU A CA 1
ATOM 3647 C C . GLU A 1 470 ? -16.338 -14.790 4.048 1.00 95.88 470 GLU A C 1
ATOM 3649 O O . GLU A 1 470 ? -17.000 -15.573 4.732 1.00 95.88 470 GLU A O 1
ATOM 3654 N N . PHE A 1 471 ? -16.373 -13.472 4.269 1.00 98.06 471 PHE A N 1
ATOM 3655 C CA . PHE A 1 471 ? -17.161 -12.863 5.341 1.00 98.06 471 PHE A CA 1
ATOM 3656 C C . PHE A 1 471 ? -18.654 -12.848 5.012 1.00 98.06 471 PHE A C 1
ATOM 3658 O O . PHE A 1 471 ? -19.469 -13.068 5.905 1.00 98.06 471 PHE A O 1
ATOM 3665 N N . ALA A 1 472 ? -19.020 -12.619 3.749 1.00 97.31 472 ALA A N 1
ATOM 3666 C CA . ALA A 1 472 ? -20.411 -12.622 3.305 1.00 97.31 472 ALA A CA 1
ATOM 3667 C C . ALA A 1 472 ? -21.054 -14.010 3.466 1.00 97.31 472 ALA A C 1
ATOM 3669 O O . ALA A 1 472 ? -22.184 -14.114 3.942 1.00 97.31 472 ALA A O 1
ATOM 3670 N N . VAL A 1 473 ? -20.314 -15.076 3.139 1.00 97.06 473 VAL A N 1
ATOM 3671 C CA . VAL A 1 473 ? -20.756 -16.466 3.331 1.00 97.06 473 VAL A CA 1
ATOM 3672 C C . VAL A 1 473 ? -20.857 -16.814 4.817 1.00 97.06 473 VAL A C 1
ATOM 3674 O O . VAL A 1 473 ? -21.824 -17.448 5.236 1.00 97.06 473 VAL A O 1
ATOM 3677 N N . ALA A 1 474 ? -19.885 -16.394 5.631 1.00 97.56 474 ALA A N 1
ATOM 3678 C CA . ALA A 1 474 ? -19.879 -16.693 7.062 1.00 97.56 474 ALA A CA 1
ATOM 3679 C C . ALA A 1 474 ? -20.942 -15.910 7.859 1.00 97.56 474 ALA A C 1
ATOM 3681 O O . ALA A 1 474 ? -21.423 -16.408 8.880 1.00 97.56 474 ALA A O 1
ATOM 3682 N N . TYR A 1 475 ? -21.311 -14.704 7.409 1.00 97.62 475 TYR A N 1
ATOM 3683 C CA . TYR A 1 475 ? -22.166 -13.765 8.145 1.00 97.62 475 TYR A CA 1
ATOM 3684 C C . TYR A 1 475 ? -23.252 -13.103 7.274 1.00 97.62 475 TYR A C 1
ATOM 3686 O O . TYR A 1 475 ? -23.340 -11.874 7.230 1.00 97.62 475 TYR A O 1
ATOM 3694 N N . PRO A 1 476 ? -24.145 -13.873 6.624 1.00 96.44 476 PRO A N 1
ATOM 3695 C CA . PRO A 1 476 ? -25.097 -13.338 5.642 1.00 96.44 476 PRO A CA 1
ATOM 3696 C C . PRO A 1 476 ? -26.140 -12.369 6.228 1.00 96.44 476 PRO A C 1
ATOM 3698 O O . PRO A 1 476 ? -26.741 -11.586 5.496 1.00 96.44 476 PRO A O 1
ATOM 3701 N N . ALA A 1 477 ? -26.380 -12.412 7.543 1.00 95.94 477 ALA A N 1
ATOM 3702 C CA . ALA A 1 477 ? -27.334 -11.537 8.229 1.00 95.94 477 ALA A CA 1
ATOM 3703 C C . ALA A 1 477 ? -26.704 -10.240 8.777 1.00 95.94 477 ALA A C 1
ATOM 3705 O O . ALA A 1 477 ? -27.424 -9.344 9.229 1.00 95.94 477 ALA A O 1
ATOM 3706 N N . ASN A 1 478 ? -25.372 -10.142 8.775 1.00 98.25 478 ASN A N 1
ATOM 3707 C CA . ASN A 1 478 ? -24.642 -9.009 9.328 1.00 98.25 478 ASN A CA 1
ATOM 3708 C C . ASN A 1 478 ? -24.299 -8.001 8.225 1.00 98.25 478 ASN A C 1
ATOM 3710 O O . ASN A 1 478 ? -23.892 -8.403 7.136 1.00 98.25 478 ASN A O 1
ATOM 3714 N N . PRO A 1 479 ? -24.397 -6.686 8.491 1.00 98.38 479 PRO A N 1
ATOM 3715 C CA . PRO A 1 479 ? -23.845 -5.693 7.585 1.00 98.38 479 PRO A CA 1
ATOM 3716 C C . PRO A 1 479 ? -22.347 -5.921 7.365 1.00 98.38 479 PRO A C 1
ATOM 3718 O O . PRO A 1 479 ? -21.572 -5.975 8.325 1.00 98.38 479 PRO A O 1
ATOM 3721 N N . LEU A 1 480 ? -21.948 -6.016 6.099 1.00 98.69 480 LEU A N 1
ATOM 3722 C CA . LEU A 1 480 ? -20.556 -6.098 5.682 1.00 98.69 480 LEU A CA 1
ATOM 3723 C C . LEU A 1 480 ? -20.185 -4.820 4.933 1.00 98.69 480 LEU A C 1
ATOM 3725 O O . LEU A 1 480 ? -20.787 -4.481 3.913 1.00 98.69 480 LEU A O 1
ATOM 3729 N N . LEU A 1 481 ? -19.199 -4.100 5.457 1.00 98.81 481 LEU A N 1
ATOM 3730 C CA . LEU A 1 481 ? -18.650 -2.902 4.843 1.00 98.81 481 LEU A CA 1
ATOM 3731 C C . LEU A 1 481 ? -17.303 -3.235 4.212 1.00 98.81 481 LEU A C 1
ATOM 3733 O O . LEU A 1 481 ? -16.382 -3.692 4.895 1.00 98.81 481 LEU A O 1
ATOM 3737 N N . SER A 1 482 ? -17.179 -2.959 2.920 1.00 98.56 482 SER A N 1
ATOM 3738 C CA . SER A 1 482 ? -15.900 -2.991 2.219 1.00 98.56 482 SER A CA 1
ATOM 3739 C C . SER A 1 482 ? -15.334 -1.580 2.148 1.00 98.56 482 SER A C 1
ATOM 3741 O O . SER A 1 482 ? -16.078 -0.598 2.054 1.00 98.56 482 SER A O 1
ATOM 3743 N N . THR A 1 483 ? -14.012 -1.456 2.245 1.00 98.56 483 THR A N 1
ATOM 3744 C CA . THR A 1 483 ? -13.366 -0.146 2.285 1.00 98.56 483 THR A CA 1
ATOM 3745 C C . THR A 1 483 ? -12.093 -0.089 1.449 1.00 98.56 483 THR A C 1
ATOM 3747 O O . THR A 1 483 ? -11.470 -1.100 1.124 1.00 98.56 483 THR A O 1
ATOM 3750 N N . VAL A 1 484 ? -11.697 1.136 1.108 1.00 98.38 484 VAL A N 1
ATOM 3751 C CA . VAL A 1 484 ? -10.459 1.452 0.396 1.00 98.38 484 VAL A CA 1
ATOM 3752 C C . VAL A 1 484 ? -9.712 2.513 1.190 1.00 98.38 484 VAL A C 1
ATOM 3754 O O . VAL A 1 484 ? -10.131 3.665 1.262 1.00 98.38 484 VAL A O 1
ATOM 3757 N N . VAL A 1 485 ? -8.597 2.114 1.802 1.00 97.12 485 VAL A N 1
ATOM 3758 C CA . VAL A 1 485 ? -7.785 2.993 2.655 1.00 97.12 485 VAL A CA 1
ATOM 3759 C C . VAL A 1 485 ? -6.579 3.583 1.918 1.00 97.12 485 VAL A C 1
ATOM 3761 O O . VAL A 1 485 ? -5.775 2.849 1.345 1.00 97.12 485 VAL A O 1
ATOM 3764 N N . TYR A 1 486 ? -6.390 4.895 1.982 1.00 96.00 486 TYR A N 1
ATOM 3765 C CA . TYR A 1 486 ? -5.146 5.572 1.618 1.00 96.00 486 TYR A CA 1
ATOM 3766 C C . TYR A 1 486 ? -4.510 6.118 2.895 1.00 96.00 486 TYR A C 1
ATOM 3768 O O . TYR A 1 486 ? -4.922 7.154 3.407 1.00 96.00 486 TYR A O 1
ATOM 3776 N N . LEU A 1 487 ? -3.552 5.365 3.441 1.00 94.69 487 LEU A N 1
ATOM 3777 C CA . LEU A 1 487 ? -2.941 5.644 4.742 1.00 94.69 487 LEU A CA 1
ATOM 3778 C C . LEU A 1 487 ? -1.493 5.113 4.770 1.00 94.69 487 LEU A C 1
ATOM 3780 O O . LEU A 1 487 ? -1.261 3.997 5.247 1.00 94.69 487 LEU A O 1
ATOM 3784 N N . PRO A 1 488 ? -0.504 5.843 4.217 1.00 93.12 488 PRO A N 1
ATOM 3785 C CA . PRO A 1 488 ? 0.903 5.479 4.325 1.00 93.12 488 PRO A CA 1
ATOM 3786 C C . PRO A 1 488 ? 1.327 5.462 5.797 1.00 93.12 488 PRO A C 1
ATOM 3788 O O . PRO A 1 488 ? 1.586 6.497 6.411 1.00 93.12 488 PRO A O 1
ATOM 3791 N N . ALA A 1 489 ? 1.401 4.260 6.362 1.00 93.75 489 ALA A N 1
ATOM 3792 C CA . ALA A 1 489 ? 1.781 4.035 7.743 1.00 93.75 489 ALA A CA 1
ATOM 3793 C C . ALA A 1 489 ? 2.791 2.890 7.837 1.00 93.75 489 ALA A C 1
ATOM 3795 O O . ALA A 1 489 ? 2.649 1.852 7.192 1.00 93.75 489 ALA A O 1
ATOM 3796 N N . THR A 1 490 ? 3.809 3.070 8.671 1.00 93.31 490 THR A N 1
ATOM 3797 C CA . THR A 1 490 ? 4.853 2.076 8.917 1.00 93.31 490 THR A CA 1
ATOM 3798 C C . THR A 1 490 ? 5.048 1.926 10.410 1.00 93.31 490 THR A C 1
ATOM 380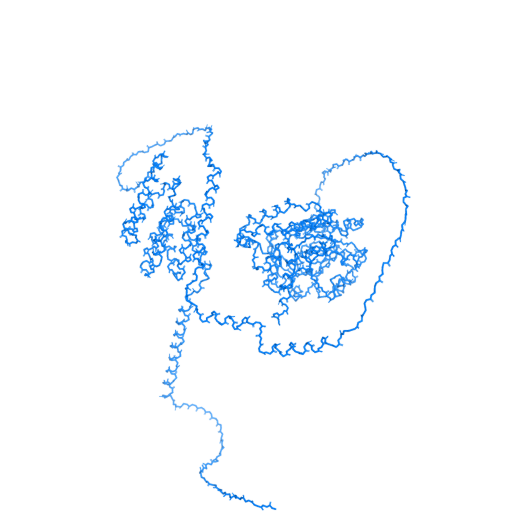0 O O . THR A 1 490 ? 5.197 2.907 11.134 1.00 93.31 490 THR A O 1
ATOM 3803 N N . GLN A 1 491 ? 5.037 0.688 10.887 1.00 92.69 491 GLN A N 1
ATOM 3804 C CA . GLN A 1 491 ? 5.387 0.394 12.265 1.00 92.69 491 GLN A CA 1
ATOM 3805 C C . GLN A 1 491 ? 6.912 0.393 12.377 1.00 92.69 491 GLN A C 1
ATOM 3807 O O . GLN A 1 491 ? 7.568 -0.404 11.713 1.00 92.69 491 GLN A O 1
ATOM 3812 N N . ILE A 1 492 ? 7.455 1.298 13.187 1.00 92.44 492 ILE A N 1
ATOM 3813 C CA . ILE A 1 492 ? 8.907 1.486 13.341 1.00 92.44 492 ILE A CA 1
ATOM 3814 C C . ILE A 1 492 ? 9.466 0.726 14.549 1.00 92.44 492 ILE A C 1
ATOM 3816 O O . ILE A 1 492 ? 10.637 0.367 14.569 1.00 92.44 492 ILE A O 1
ATOM 3820 N N . SER A 1 493 ? 8.620 0.437 15.536 1.00 93.75 493 SER A N 1
ATOM 3821 C CA . SER A 1 493 ? 8.901 -0.456 16.663 1.00 93.75 493 SER A CA 1
ATOM 3822 C C . SER A 1 493 ? 7.572 -1.004 17.214 1.00 93.75 493 SER A C 1
ATOM 3824 O O . SER A 1 493 ? 6.506 -0.560 16.765 1.00 93.75 493 SER A O 1
ATOM 3826 N N . PRO A 1 494 ? 7.568 -2.006 18.116 1.00 94.62 494 PRO A N 1
ATOM 3827 C CA . PRO A 1 494 ? 6.328 -2.535 18.682 1.00 94.62 494 PRO A CA 1
ATOM 3828 C C . PRO A 1 494 ? 5.411 -1.421 19.203 1.00 94.62 494 PRO A C 1
ATOM 3830 O O . PRO A 1 494 ? 5.841 -0.563 19.961 1.00 94.62 494 PRO A O 1
ATOM 3833 N N . ALA A 1 495 ? 4.156 -1.415 18.745 1.00 95.69 495 ALA A N 1
ATOM 3834 C CA . ALA A 1 495 ? 3.136 -0.410 19.075 1.00 95.69 495 ALA A CA 1
ATOM 3835 C C . ALA A 1 495 ? 3.466 1.072 18.742 1.00 95.69 495 ALA A C 1
ATOM 3837 O O . ALA A 1 495 ? 2.681 1.958 19.092 1.00 95.69 495 ALA A O 1
ATOM 3838 N N . VAL A 1 496 ? 4.553 1.361 18.012 1.00 97.25 496 VAL A N 1
ATOM 3839 C CA . VAL A 1 496 ? 4.895 2.715 17.542 1.00 97.25 496 VAL A CA 1
ATOM 3840 C C . VAL A 1 496 ? 4.803 2.794 16.023 1.00 97.25 496 VAL A C 1
ATOM 3842 O O . VAL A 1 496 ? 5.471 2.056 15.292 1.00 97.25 496 VAL A O 1
ATOM 3845 N N . VAL A 1 497 ? 3.978 3.715 15.531 1.00 97.38 497 VAL A N 1
ATOM 3846 C CA . VAL A 1 497 ? 3.673 3.858 14.105 1.00 97.38 497 VAL A CA 1
ATOM 3847 C C . VAL A 1 497 ? 4.006 5.259 13.622 1.00 97.38 497 VAL A C 1
ATOM 3849 O O . VAL A 1 497 ? 3.627 6.251 14.239 1.00 97.38 497 VAL A O 1
ATOM 3852 N N . HIS A 1 498 ? 4.678 5.329 12.478 1.00 96.81 498 HIS A N 1
ATOM 3853 C CA . HIS A 1 498 ? 4.862 6.550 11.715 1.00 96.81 498 HIS A CA 1
ATOM 3854 C C . HIS A 1 498 ? 3.843 6.594 10.574 1.00 96.81 498 HIS A C 1
ATOM 3856 O O . HIS A 1 498 ? 3.837 5.730 9.698 1.00 96.81 498 HIS A O 1
ATOM 3862 N N . HIS A 1 499 ? 2.978 7.595 10.604 1.00 95.56 499 HIS A N 1
ATOM 3863 C CA . HIS A 1 499 ? 1.948 7.900 9.627 1.00 95.56 499 HIS A CA 1
ATOM 3864 C C . HIS A 1 499 ? 2.350 9.148 8.834 1.00 95.56 499 HIS A C 1
ATOM 3866 O O . HIS A 1 499 ? 2.821 10.132 9.408 1.00 95.56 499 HIS A O 1
ATOM 3872 N N . ARG A 1 500 ? 2.184 9.105 7.512 1.00 90.94 500 ARG A N 1
ATOM 3873 C CA . ARG A 1 500 ? 2.593 10.198 6.627 1.00 90.94 500 ARG A CA 1
ATOM 3874 C C . ARG A 1 500 ? 1.410 11.054 6.155 1.00 90.94 500 ARG A C 1
ATOM 3876 O O . ARG A 1 500 ? 0.402 11.161 6.837 1.00 90.94 500 ARG A O 1
ATOM 3883 N N . GLU A 1 501 ? 1.571 11.740 5.030 1.00 83.50 501 GLU A N 1
ATOM 3884 C CA . GLU A 1 501 ? 0.787 12.916 4.634 1.00 83.50 501 GLU A CA 1
ATOM 3885 C C . GLU A 1 501 ? -0.632 12.652 4.111 1.00 83.50 501 GLU A C 1
ATOM 3887 O O . GLU A 1 501 ? -1.298 13.591 3.682 1.00 83.50 501 GLU A O 1
ATOM 3892 N N . VAL A 1 502 ? -1.122 11.412 4.130 1.00 89.94 502 VAL A N 1
ATOM 3893 C CA . VAL A 1 502 ? -2.440 11.078 3.574 1.00 89.94 502 VAL A CA 1
ATOM 3894 C C . VAL A 1 502 ? -3.239 10.258 4.568 1.00 89.94 502 VAL A C 1
ATOM 3896 O O . VAL A 1 502 ? -2.787 9.210 5.008 1.00 89.94 502 VAL A O 1
ATOM 3899 N N . GLU A 1 503 ? -4.466 10.684 4.836 1.00 94.19 503 GLU A N 1
ATOM 3900 C CA . GLU A 1 503 ? -5.493 9.820 5.395 1.00 94.19 503 GLU A CA 1
ATOM 3901 C C . GLU A 1 503 ? -6.786 10.012 4.607 1.00 94.19 503 GLU A C 1
ATOM 3903 O O . GLU A 1 503 ? -7.273 11.130 4.453 1.00 94.19 503 GLU A O 1
ATOM 3908 N N . LEU A 1 504 ? -7.306 8.918 4.054 1.00 97.31 504 LEU A N 1
ATOM 3909 C CA . LEU A 1 504 ? -8.600 8.883 3.387 1.00 97.31 504 LEU A CA 1
ATOM 3910 C C . LEU A 1 504 ? -9.149 7.457 3.399 1.00 97.31 504 LEU A C 1
ATOM 3912 O O . LEU A 1 504 ? -8.478 6.523 2.956 1.00 97.31 504 LEU A O 1
ATOM 3916 N N . LEU A 1 505 ? -10.388 7.302 3.855 1.00 98.44 505 LEU A N 1
ATOM 3917 C CA . LEU A 1 505 ? -11.125 6.046 3.817 1.00 98.44 505 LEU A CA 1
ATOM 3918 C C . LEU A 1 505 ? -12.323 6.166 2.875 1.00 98.44 505 LEU A C 1
ATOM 3920 O O . LEU A 1 505 ? -13.184 7.022 3.048 1.00 98.44 505 LEU A O 1
ATOM 3924 N N . HIS A 1 506 ? -12.414 5.293 1.883 1.00 98.69 506 HIS A N 1
ATOM 3925 C CA . HIS A 1 506 ? -13.651 5.112 1.129 1.00 98.69 506 HIS A CA 1
ATOM 3926 C C . HIS A 1 506 ? -14.395 3.921 1.727 1.00 98.69 506 HIS A C 1
ATOM 3928 O O . HIS A 1 506 ? -13.770 2.905 2.018 1.00 98.69 506 HIS A O 1
ATOM 3934 N N . VAL A 1 507 ? -15.703 4.039 1.913 1.00 98.75 507 VAL A N 1
ATOM 3935 C CA . VAL A 1 507 ? -16.559 3.026 2.540 1.00 98.75 507 VAL A CA 1
ATOM 3936 C C . VAL A 1 507 ? -17.764 2.776 1.644 1.00 98.75 507 VAL A C 1
ATOM 3938 O O . VAL A 1 507 ? -18.307 3.717 1.074 1.00 98.75 507 VAL A O 1
ATOM 3941 N N . GLY A 1 508 ? -18.208 1.529 1.554 1.00 98.50 508 GLY A N 1
ATOM 3942 C CA . GLY A 1 508 ? -19.524 1.166 1.036 1.00 98.50 508 GLY A CA 1
ATOM 3943 C C . GLY A 1 508 ? -19.928 -0.215 1.537 1.00 98.50 508 GLY A C 1
ATOM 3944 O O . GLY A 1 508 ? -19.136 -0.916 2.174 1.00 98.50 508 GLY A O 1
ATOM 3945 N N . THR A 1 509 ? -21.171 -0.604 1.288 1.00 98.44 509 THR A N 1
ATOM 3946 C CA . THR A 1 509 ? -21.644 -1.946 1.637 1.00 98.44 509 THR A CA 1
ATOM 3947 C C . THR A 1 509 ? -21.134 -2.978 0.636 1.00 98.44 509 THR A C 1
ATOM 3949 O O . THR A 1 509 ? -20.823 -2.655 -0.510 1.00 98.44 509 THR A O 1
ATOM 3952 N N . TYR A 1 510 ? -21.064 -4.234 1.067 1.00 97.75 510 TYR A N 1
ATOM 3953 C CA . TYR A 1 510 ? -20.924 -5.377 0.176 1.00 97.75 510 TYR A CA 1
ATOM 3954 C C . TYR A 1 510 ? -22.062 -6.380 0.435 1.00 97.75 510 TYR A C 1
ATOM 3956 O O . TYR A 1 510 ? -22.204 -6.829 1.575 1.00 97.75 510 TYR A O 1
ATOM 3964 N N . PRO A 1 511 ? -22.860 -6.747 -0.586 1.00 96.50 511 PRO A N 1
ATOM 3965 C CA . PRO A 1 511 ? -22.888 -6.162 -1.936 1.00 96.50 511 PRO A CA 1
ATOM 3966 C C . PRO A 1 511 ? -23.342 -4.683 -1.933 1.00 96.50 511 PRO A C 1
ATOM 3968 O O . PRO A 1 511 ? -23.769 -4.151 -0.903 1.00 96.50 511 PRO A O 1
ATOM 3971 N N . ALA A 1 512 ? -23.245 -3.994 -3.073 1.00 95.25 512 ALA A N 1
ATOM 3972 C CA . ALA A 1 512 ? -23.693 -2.599 -3.207 1.00 95.25 512 ALA A CA 1
ATOM 3973 C C . ALA A 1 512 ? -25.221 -2.471 -3.008 1.00 95.25 512 ALA A C 1
ATOM 3975 O O . ALA A 1 512 ? -25.733 -1.536 -2.386 1.00 95.25 512 ALA A O 1
ATOM 3976 N N . GLU A 1 513 ? -25.957 -3.493 -3.438 1.00 94.62 513 GLU A N 1
ATOM 3977 C CA . GLU A 1 513 ? -27.409 -3.638 -3.329 1.00 94.62 513 GLU A CA 1
ATOM 3978 C C . GLU A 1 513 ? -27.854 -4.156 -1.950 1.00 94.62 513 GLU A C 1
ATOM 3980 O O . GLU A 1 513 ? -28.973 -4.644 -1.790 1.00 94.62 513 GLU A O 1
ATOM 3985 N N . ALA A 1 514 ? -26.990 -4.069 -0.933 1.00 94.19 514 ALA A N 1
ATOM 3986 C CA . ALA A 1 514 ? -27.322 -4.505 0.414 1.00 94.19 514 ALA A CA 1
ATOM 3987 C C . ALA A 1 514 ? -28.548 -3.767 0.988 1.00 94.19 514 ALA A C 1
ATOM 3989 O O . ALA A 1 514 ? -28.925 -2.667 0.574 1.00 94.19 514 ALA A O 1
ATOM 3990 N N . THR A 1 515 ? -29.157 -4.395 1.995 1.00 94.50 515 THR A N 1
ATOM 3991 C CA . THR A 1 515 ? -30.373 -3.906 2.662 1.00 94.50 515 THR A CA 1
ATOM 3992 C C . THR A 1 515 ? -30.220 -2.490 3.231 1.00 94.50 515 THR A C 1
ATOM 3994 O O . THR A 1 515 ? -29.117 -2.058 3.574 1.00 94.50 515 THR A O 1
ATOM 3997 N N . SER A 1 516 ? -31.339 -1.785 3.438 1.00 95.00 516 SER A N 1
ATOM 3998 C CA . SER A 1 516 ? -31.343 -0.457 4.077 1.00 95.00 516 SER A CA 1
ATOM 3999 C C . SER A 1 516 ? -30.631 -0.458 5.432 1.00 95.00 516 SER A C 1
ATOM 4001 O O . SER A 1 516 ? -29.859 0.451 5.709 1.00 95.00 516 SER A O 1
ATOM 4003 N N . LYS A 1 517 ? -30.780 -1.532 6.221 1.00 94.44 517 LYS A N 1
ATOM 4004 C CA . LYS A 1 517 ? -30.072 -1.711 7.498 1.00 94.44 517 LYS A CA 1
ATOM 4005 C C . LYS A 1 517 ? -28.547 -1.710 7.325 1.00 94.44 517 LYS A C 1
ATOM 4007 O O . LYS A 1 517 ? -27.832 -1.133 8.140 1.00 94.44 517 LYS A O 1
ATOM 4012 N N . ALA A 1 518 ? -28.028 -2.343 6.272 1.00 96.31 518 ALA A N 1
ATOM 4013 C CA . ALA A 1 518 ? -26.594 -2.327 5.989 1.00 96.31 518 ALA A CA 1
ATOM 4014 C C . ALA A 1 518 ? -26.116 -0.939 5.535 1.00 96.31 518 ALA A C 1
ATOM 4016 O O . ALA A 1 518 ? -25.039 -0.497 5.935 1.00 96.31 518 ALA A O 1
ATOM 4017 N N . LYS A 1 519 ? -26.936 -0.221 4.758 1.00 97.19 519 LYS A N 1
ATOM 4018 C CA . LYS A 1 519 ? -26.648 1.160 4.341 1.00 97.19 519 LYS A CA 1
ATOM 4019 C C . LYS A 1 519 ? -26.660 2.133 5.526 1.00 97.19 519 LYS A C 1
ATOM 4021 O O . LYS A 1 519 ? -25.771 2.974 5.624 1.00 97.19 519 LYS A O 1
ATOM 4026 N N . GLU A 1 520 ? -27.590 1.974 6.465 1.00 97.06 520 GLU A N 1
ATOM 4027 C CA . GLU A 1 520 ? -27.614 2.710 7.737 1.00 97.06 520 GLU A CA 1
ATOM 4028 C C . GLU A 1 520 ? -26.354 2.432 8.570 1.00 97.06 520 GLU A C 1
ATOM 4030 O O . GLU A 1 520 ? -25.733 3.364 9.079 1.00 97.06 520 GLU A O 1
ATOM 4035 N N . ALA A 1 521 ? -25.908 1.173 8.648 1.00 97.25 521 ALA A N 1
ATOM 4036 C CA . ALA A 1 521 ? -24.655 0.824 9.318 1.00 97.25 521 ALA A CA 1
ATOM 4037 C C . ALA A 1 521 ? -23.428 1.477 8.650 1.00 97.25 521 ALA A C 1
ATOM 4039 O O . ALA A 1 521 ? -22.530 1.963 9.341 1.00 97.25 521 ALA A O 1
ATOM 4040 N N . ALA A 1 522 ? -23.401 1.551 7.314 1.00 98.12 522 ALA A N 1
ATOM 4041 C CA . ALA A 1 522 ? -22.351 2.247 6.568 1.00 98.12 522 ALA A CA 1
ATOM 4042 C C . ALA A 1 522 ? -22.337 3.757 6.856 1.00 98.12 522 ALA A C 1
ATOM 4044 O O . ALA A 1 522 ? -21.268 4.346 7.047 1.00 98.12 522 ALA A O 1
ATOM 4045 N N . GLN A 1 523 ? -23.515 4.383 6.935 1.00 98.00 523 GLN A N 1
ATOM 4046 C CA . GLN A 1 523 ? -23.665 5.787 7.323 1.00 98.00 523 GLN A CA 1
ATOM 4047 C C . GLN A 1 523 ? -23.201 6.023 8.763 1.00 98.00 523 GLN A C 1
ATOM 4049 O O . GLN A 1 523 ? -22.419 6.944 9.001 1.00 98.00 523 GLN A O 1
ATOM 4054 N N . ALA A 1 524 ? -23.607 5.165 9.702 1.00 97.31 524 ALA A N 1
ATOM 4055 C CA . ALA A 1 524 ? -23.203 5.244 11.103 1.00 97.31 524 ALA A CA 1
ATOM 4056 C C . ALA A 1 524 ? -21.679 5.123 11.265 1.00 97.31 524 ALA A C 1
ATOM 4058 O O . ALA A 1 524 ? -21.063 5.943 11.945 1.00 97.31 524 ALA A O 1
ATOM 4059 N N . PHE A 1 525 ? -21.048 4.160 10.584 1.00 98.12 525 PHE A N 1
ATOM 4060 C CA . PHE A 1 525 ? -19.591 4.014 10.601 1.00 98.12 525 PHE A CA 1
ATOM 4061 C C . PHE A 1 525 ? -18.880 5.225 9.983 1.00 98.12 525 PHE A C 1
ATOM 4063 O O . PHE A 1 525 ? -17.894 5.721 10.525 1.00 98.12 525 PHE A O 1
ATOM 4070 N N . THR A 1 526 ? -19.400 5.741 8.868 1.00 98.06 526 THR A N 1
ATOM 4071 C CA . THR A 1 526 ? -18.857 6.935 8.206 1.00 98.06 526 THR A CA 1
ATOM 4072 C C . THR A 1 526 ? -18.927 8.156 9.126 1.00 98.06 526 THR A C 1
ATOM 4074 O O . THR A 1 526 ? -17.953 8.896 9.251 1.00 98.06 526 THR A O 1
ATOM 4077 N N . GLU A 1 527 ? -20.048 8.369 9.813 1.00 97.00 527 GLU A N 1
ATOM 4078 C CA . GLU A 1 527 ? -20.180 9.473 10.766 1.00 97.00 527 GLU A CA 1
ATOM 4079 C C . GLU A 1 527 ? -19.273 9.290 11.990 1.00 97.00 527 GLU A C 1
ATOM 4081 O O . GLU A 1 527 ? -18.685 10.248 12.494 1.00 97.00 527 GLU A O 1
ATOM 4086 N N . LEU A 1 528 ? -19.061 8.048 12.424 1.00 96.94 528 LEU A N 1
ATOM 4087 C CA . LEU A 1 528 ? -18.118 7.732 13.490 1.00 96.94 528 LEU A CA 1
ATOM 4088 C C . LEU A 1 528 ? -16.668 8.071 13.107 1.00 96.94 528 LEU A C 1
ATOM 4090 O O . LEU A 1 528 ? -15.947 8.674 13.905 1.00 96.94 528 LEU A O 1
ATOM 4094 N N . VAL A 1 529 ? -16.242 7.745 11.883 1.00 97.31 529 VAL A N 1
ATOM 4095 C CA . VAL A 1 529 ? -14.913 8.123 11.367 1.00 97.31 529 VAL A CA 1
ATOM 4096 C C . VAL A 1 529 ? -14.791 9.647 11.261 1.00 97.31 529 VAL A C 1
ATOM 4098 O O . VAL A 1 529 ? -13.809 10.218 11.738 1.00 97.31 529 VAL A O 1
ATOM 4101 N N . ARG A 1 530 ? -15.811 10.324 10.715 1.00 96.38 530 ARG A N 1
ATOM 4102 C CA . ARG A 1 530 ? -15.824 11.786 10.545 1.00 96.38 530 ARG A CA 1
ATOM 4103 C C . ARG A 1 530 ? -15.763 12.528 11.880 1.00 96.38 530 ARG A C 1
ATOM 4105 O O . ARG A 1 530 ? -14.925 13.409 12.052 1.00 96.38 530 ARG A O 1
ATOM 4112 N N . SER A 1 531 ? -16.594 12.140 12.846 1.00 95.12 531 SER A N 1
ATOM 4113 C CA . SER A 1 531 ? -16.599 12.722 14.198 1.00 95.12 531 SER A CA 1
ATOM 4114 C C . SER A 1 531 ? -15.298 12.459 14.965 1.00 95.12 531 SER A C 1
ATOM 4116 O O . SER A 1 531 ? -14.911 13.255 15.818 1.00 95.12 531 SER A O 1
ATOM 4118 N N . SER A 1 532 ? -14.574 11.390 14.618 1.00 95.06 532 SER A N 1
ATOM 4119 C CA . SER A 1 532 ? -13.234 11.083 15.140 1.00 95.06 532 SER A CA 1
ATOM 4120 C C . SER A 1 532 ? -12.107 11.907 14.480 1.00 95.06 532 SER A C 1
ATOM 4122 O O . SER A 1 532 ? -10.931 11.783 14.849 1.00 95.06 532 SER A O 1
ATOM 4124 N N . GLY A 1 533 ? -12.446 12.767 13.514 1.00 92.50 533 GLY A N 1
ATOM 4125 C CA . GLY A 1 533 ? -11.513 13.616 12.770 1.00 92.50 533 GLY A CA 1
ATOM 4126 C C . GLY A 1 533 ? -10.835 12.930 11.581 1.00 92.50 533 GLY A C 1
ATOM 4127 O O . GLY A 1 533 ? -9.790 13.410 11.147 1.00 92.50 533 GLY A O 1
ATOM 4128 N N . GLY A 1 534 ? -11.388 11.812 11.098 1.00 94.69 534 GLY A N 1
ATOM 4129 C CA . GLY A 1 534 ? -10.939 11.123 9.887 1.00 94.69 534 GLY A CA 1
ATOM 4130 C C . GLY A 1 534 ? -11.641 11.619 8.621 1.00 94.69 534 GLY A C 1
ATOM 4131 O O . GLY A 1 534 ? -12.775 12.107 8.652 1.00 94.69 534 GLY A O 1
ATOM 4132 N N . SER A 1 535 ? -10.969 11.458 7.490 1.00 96.44 535 SER A N 1
ATOM 4133 C CA . SER A 1 535 ? -11.447 11.809 6.158 1.00 96.44 535 SER A CA 1
ATOM 4134 C C . SER A 1 535 ? -12.099 10.588 5.529 1.00 96.44 535 SER A C 1
ATOM 4136 O O . SER A 1 535 ? -11.438 9.593 5.234 1.00 96.44 535 SER A O 1
ATOM 4138 N N . VAL A 1 536 ? -13.408 10.653 5.294 1.00 98.19 536 VAL A N 1
ATOM 4139 C CA . VAL A 1 536 ? -14.173 9.496 4.819 1.00 98.19 536 VAL A CA 1
ATOM 4140 C C . VAL A 1 536 ? -15.172 9.855 3.724 1.00 98.19 536 VAL A C 1
ATOM 4142 O O . VAL A 1 536 ? -15.856 10.880 3.795 1.00 98.19 536 VAL A O 1
ATOM 4145 N N . LYS A 1 537 ? -15.264 8.988 2.712 1.00 98.50 537 LYS A N 1
ATOM 4146 C CA . LYS A 1 537 ? -16.232 9.062 1.612 1.00 98.50 537 LYS A CA 1
ATOM 4147 C C . LYS A 1 537 ? -17.097 7.807 1.601 1.00 98.50 537 LYS A C 1
ATOM 4149 O O . LYS A 1 537 ? -16.562 6.703 1.556 1.00 98.50 537 LYS A O 1
ATOM 4154 N N . LEU A 1 538 ? -18.413 7.990 1.627 1.00 98.50 538 LEU A N 1
ATOM 4155 C CA . LEU A 1 538 ? -19.380 6.905 1.482 1.00 98.50 538 LEU A CA 1
ATOM 4156 C C . LEU A 1 538 ? -19.770 6.775 0.007 1.00 98.50 538 LEU A C 1
ATOM 4158 O O . LEU A 1 538 ? -20.073 7.782 -0.629 1.00 98.50 538 LEU A O 1
ATOM 4162 N N . HIS A 1 539 ? -19.761 5.550 -0.506 1.00 98.12 539 HIS A N 1
ATOM 4163 C CA . HIS A 1 539 ? -20.065 5.214 -1.895 1.00 98.12 539 HIS A CA 1
ATOM 4164 C C . HIS A 1 539 ? -21.273 4.291 -1.966 1.00 98.12 539 HIS A C 1
ATOM 4166 O O . HIS A 1 539 ? -21.446 3.432 -1.100 1.00 98.12 539 HIS A O 1
ATOM 4172 N N . GLU A 1 540 ? -22.080 4.456 -3.013 1.00 96.06 540 GLU A N 1
ATOM 4173 C CA . GLU A 1 540 ? -23.167 3.521 -3.325 1.00 96.06 540 GLU A CA 1
ATOM 4174 C C . GLU A 1 540 ? -22.608 2.163 -3.749 1.00 96.06 540 GLU A C 1
ATOM 4176 O O . GLU A 1 540 ? -23.024 1.137 -3.221 1.00 96.06 540 GLU A O 1
ATOM 4181 N N . ASP A 1 541 ? -21.601 2.178 -4.627 1.00 96.81 541 ASP A N 1
ATOM 4182 C CA . ASP A 1 541 ? -20.811 1.007 -4.985 1.00 96.81 541 ASP A CA 1
ATOM 4183 C C . ASP A 1 541 ? -19.316 1.285 -4.775 1.00 96.81 541 ASP A C 1
ATOM 4185 O O . ASP A 1 541 ? -18.661 2.013 -5.525 1.00 96.81 541 ASP A O 1
ATOM 4189 N N . ILE A 1 542 ? -18.762 0.680 -3.726 1.00 97.94 542 ILE A N 1
ATOM 4190 C CA . ILE A 1 542 ? -17.346 0.798 -3.368 1.00 97.94 542 ILE A CA 1
ATOM 4191 C C . ILE A 1 542 ? -16.427 -0.036 -4.270 1.00 97.94 542 ILE A C 1
ATOM 4193 O O . ILE A 1 542 ? -15.216 0.197 -4.305 1.00 97.94 542 ILE A O 1
ATOM 4197 N N . GLN A 1 543 ? -16.961 -1.006 -5.016 1.00 97.62 543 GLN A N 1
ATOM 4198 C CA . GLN A 1 543 ? -16.143 -1.896 -5.837 1.00 97.62 543 GLN A CA 1
ATOM 4199 C C . GLN A 1 543 ? -15.428 -1.145 -6.969 1.00 97.62 543 GLN A C 1
ATOM 4201 O O . GLN A 1 543 ? -14.305 -1.504 -7.324 1.00 97.62 543 GLN A O 1
ATOM 4206 N N . PHE A 1 544 ? -15.997 -0.045 -7.474 1.00 97.56 544 PHE A N 1
ATOM 4207 C CA . PHE A 1 544 ? -15.303 0.828 -8.425 1.00 97.56 544 PHE A CA 1
ATOM 4208 C C . PHE A 1 544 ? -13.994 1.399 -7.848 1.00 97.56 544 PHE A C 1
ATOM 4210 O O . PHE A 1 544 ? -12.933 1.327 -8.475 1.00 97.56 544 PHE A O 1
ATOM 4217 N N . GLU A 1 545 ? -14.036 1.917 -6.620 1.00 98.00 545 GLU A N 1
ATOM 4218 C CA . GLU A 1 545 ? -12.860 2.466 -5.930 1.00 98.00 545 GLU A CA 1
ATOM 4219 C C . GLU A 1 545 ? -11.833 1.377 -5.612 1.00 98.00 545 GLU A C 1
ATOM 4221 O O . GLU A 1 545 ? -10.619 1.590 -5.676 1.00 98.00 545 GLU A O 1
ATOM 4226 N N . ARG A 1 546 ? -12.324 0.175 -5.306 1.00 97.94 546 ARG A N 1
ATOM 4227 C CA . ARG A 1 546 ? -11.502 -1.011 -5.093 1.00 97.94 546 ARG A CA 1
ATOM 4228 C C . ARG A 1 546 ? -10.706 -1.381 -6.340 1.00 97.94 546 ARG A C 1
ATOM 4230 O O . ARG A 1 546 ? -9.489 -1.531 -6.241 1.00 97.94 546 ARG A O 1
ATOM 4237 N N . TRP A 1 547 ? -11.358 -1.474 -7.500 1.00 98.19 547 TRP A N 1
ATOM 4238 C CA . TRP A 1 547 ? -10.686 -1.709 -8.782 1.00 98.19 547 TRP A CA 1
ATOM 4239 C C . TRP A 1 547 ? -9.719 -0.579 -9.139 1.00 98.19 547 TRP A C 1
ATOM 4241 O O . TRP A 1 547 ? -8.587 -0.843 -9.541 1.00 98.19 547 TRP A O 1
ATOM 4251 N N . THR A 1 548 ? -10.113 0.673 -8.904 1.00 97.31 548 THR A N 1
ATOM 4252 C CA . THR A 1 548 ? -9.263 1.846 -9.154 1.00 97.31 548 THR A CA 1
ATOM 4253 C C . THR A 1 548 ? -7.976 1.801 -8.329 1.00 97.31 548 THR A C 1
ATOM 4255 O O . THR A 1 548 ? -6.886 2.035 -8.855 1.00 97.31 548 THR A O 1
ATOM 4258 N N . LYS A 1 549 ? -8.057 1.442 -7.040 1.00 97.31 549 LYS A N 1
ATOM 4259 C CA . LYS A 1 549 ? -6.861 1.233 -6.210 1.00 97.31 549 LYS A CA 1
ATOM 4260 C C . LYS A 1 549 ? -6.086 -0.017 -6.631 1.00 97.31 549 LYS A C 1
ATOM 4262 O O . LYS A 1 549 ? -4.856 -0.035 -6.534 1.00 97.31 549 LYS A O 1
ATOM 4267 N N . LEU A 1 550 ? -6.779 -1.053 -7.099 1.00 97.81 550 LEU A N 1
ATOM 4268 C CA . LEU A 1 550 ? -6.149 -2.276 -7.579 1.00 97.81 550 LEU A CA 1
ATOM 4269 C C . LEU A 1 550 ? -5.278 -2.034 -8.813 1.00 97.81 550 LEU A C 1
ATOM 4271 O O . LEU A 1 550 ? -4.242 -2.675 -8.902 1.00 97.81 550 LEU A O 1
ATOM 4275 N N . LEU A 1 551 ? -5.599 -1.081 -9.695 1.00 96.94 551 LEU A N 1
ATOM 4276 C CA . LEU A 1 551 ? -4.701 -0.706 -10.801 1.00 96.94 551 LEU A CA 1
ATOM 4277 C C . LEU A 1 551 ? -3.283 -0.414 -10.303 1.00 96.94 551 LEU A C 1
ATOM 4279 O O . LEU A 1 551 ? -2.308 -0.895 -10.871 1.00 96.94 551 LEU A O 1
ATOM 4283 N N . VAL A 1 552 ? -3.171 0.330 -9.200 1.00 95.06 552 VAL A N 1
ATOM 4284 C CA . VAL A 1 552 ? -1.885 0.680 -8.586 1.00 95.06 552 VAL A CA 1
ATOM 4285 C C . VAL A 1 552 ? -1.311 -0.507 -7.816 1.00 95.06 552 VAL A C 1
ATOM 4287 O O . VAL A 1 552 ? -0.157 -0.864 -8.016 1.00 95.06 552 VAL A O 1
ATOM 4290 N N . ASN A 1 553 ? -2.101 -1.133 -6.943 1.00 97.31 553 ASN A N 1
ATOM 4291 C CA . ASN A 1 553 ? -1.597 -2.200 -6.078 1.00 97.31 553 ASN A CA 1
ATOM 4292 C C . ASN A 1 553 ? -1.252 -3.480 -6.854 1.00 97.31 553 ASN A C 1
ATOM 4294 O O . ASN A 1 553 ? -0.231 -4.094 -6.580 1.00 97.31 553 ASN A O 1
ATOM 4298 N N . GLY A 1 554 ? -2.084 -3.892 -7.805 1.00 97.50 554 GLY A N 1
ATOM 4299 C CA . GLY A 1 554 ? -1.900 -5.094 -8.618 1.00 97.50 554 GLY A CA 1
ATOM 4300 C C . GLY A 1 554 ? -0.735 -4.998 -9.604 1.00 97.50 554 GLY A C 1
ATOM 4301 O O . GLY A 1 554 ? -0.201 -6.031 -9.991 1.00 97.50 554 GLY A O 1
ATOM 4302 N N . SER A 1 555 ? -0.304 -3.783 -9.960 1.00 97.69 555 SER A N 1
ATOM 4303 C CA . SER A 1 555 ? 0.891 -3.543 -10.778 1.00 97.69 555 SER A CA 1
ATOM 4304 C C . SER A 1 555 ? 2.132 -3.302 -9.908 1.00 97.69 555 SER A C 1
ATOM 4306 O O . SER A 1 555 ? 3.022 -4.149 -9.837 1.00 97.69 555 SER A O 1
ATOM 4308 N N . TRP A 1 556 ? 2.185 -2.184 -9.181 1.00 97.69 556 TRP A N 1
ATOM 4309 C CA . TRP A 1 556 ? 3.383 -1.751 -8.461 1.00 97.69 556 TRP A CA 1
ATOM 4310 C C . TRP A 1 556 ? 3.774 -2.670 -7.310 1.00 97.69 556 TRP A C 1
ATOM 4312 O O . TRP A 1 556 ? 4.961 -2.906 -7.113 1.00 97.69 556 TRP A O 1
ATOM 4322 N N . ASN A 1 557 ? 2.825 -3.200 -6.533 1.00 98.06 557 ASN A N 1
ATOM 4323 C CA . ASN A 1 557 ? 3.187 -3.987 -5.351 1.00 98.06 557 ASN A CA 1
ATOM 4324 C C . ASN A 1 557 ? 3.977 -5.259 -5.699 1.00 98.06 557 ASN A C 1
ATOM 4326 O O . ASN A 1 557 ? 5.057 -5.420 -5.125 1.00 98.06 557 ASN A O 1
ATOM 4330 N N . PRO A 1 558 ? 3.506 -6.144 -6.605 1.00 98.31 558 PRO A N 1
ATOM 4331 C CA . PRO A 1 558 ? 4.267 -7.338 -6.963 1.00 98.31 558 PRO A CA 1
ATOM 4332 C C . PRO A 1 558 ? 5.566 -6.995 -7.696 1.00 98.31 558 PRO A C 1
ATOM 4334 O O . PRO A 1 558 ? 6.596 -7.580 -7.379 1.00 98.31 558 PRO A O 1
ATOM 4337 N N . ILE A 1 559 ? 5.562 -6.022 -8.614 1.00 98.38 559 ILE A N 1
ATOM 4338 C CA . ILE A 1 559 ? 6.762 -5.665 -9.389 1.00 98.38 559 ILE A CA 1
ATOM 4339 C C . ILE A 1 559 ? 7.857 -5.104 -8.483 1.00 98.38 559 ILE A C 1
ATOM 4341 O O . ILE A 1 559 ? 8.998 -5.569 -8.532 1.00 98.38 559 ILE A O 1
ATOM 4345 N N . CYS A 1 560 ? 7.518 -4.162 -7.603 1.00 98.50 560 CYS A N 1
ATOM 4346 C CA . CYS A 1 560 ? 8.472 -3.613 -6.647 1.00 98.50 560 CYS A CA 1
ATOM 4347 C C . CYS A 1 560 ? 8.974 -4.694 -5.680 1.00 98.50 560 CYS A C 1
ATOM 4349 O O . CYS A 1 560 ? 10.166 -4.756 -5.404 1.00 98.50 560 CYS A O 1
ATOM 4351 N N . ALA A 1 561 ? 8.100 -5.585 -5.191 1.00 98.38 561 ALA A N 1
ATOM 4352 C CA . ALA A 1 561 ? 8.508 -6.677 -4.304 1.00 98.38 561 ALA A CA 1
ATOM 4353 C C . ALA A 1 561 ? 9.487 -7.655 -4.976 1.00 98.38 561 ALA A C 1
ATOM 4355 O O . ALA A 1 561 ? 10.488 -8.023 -4.364 1.00 98.38 561 ALA A O 1
ATOM 4356 N N . LEU A 1 562 ? 9.225 -8.034 -6.230 1.00 98.44 562 LEU A N 1
ATOM 4357 C CA . LEU A 1 562 ? 10.060 -8.952 -7.009 1.00 98.44 562 LEU A CA 1
ATOM 4358 C C . LEU A 1 562 ? 11.425 -8.358 -7.354 1.00 98.44 562 LEU A C 1
ATOM 4360 O O . LEU A 1 562 ? 12.443 -9.031 -7.236 1.00 98.44 562 LEU A O 1
ATOM 4364 N N . THR A 1 563 ? 11.447 -7.091 -7.759 1.00 97.94 563 THR A N 1
ATOM 4365 C CA . THR A 1 563 ? 12.679 -6.403 -8.175 1.00 97.94 563 THR A CA 1
ATOM 4366 C C . THR A 1 563 ? 13.469 -5.830 -7.004 1.00 97.94 563 THR A C 1
ATOM 4368 O O . THR A 1 563 ? 14.629 -5.466 -7.164 1.00 97.94 563 THR A O 1
ATOM 4371 N N . ARG A 1 564 ? 12.845 -5.726 -5.824 1.00 97.75 564 ARG A N 1
ATOM 4372 C CA . ARG A 1 564 ? 13.348 -4.992 -4.652 1.00 97.75 564 ARG A CA 1
ATOM 4373 C C . ARG A 1 564 ? 13.609 -3.501 -4.925 1.00 97.75 564 ARG A C 1
ATOM 4375 O O . ARG A 1 564 ? 14.285 -2.843 -4.136 1.00 97.75 564 ARG A O 1
ATOM 4382 N N . LEU A 1 565 ? 13.032 -2.955 -5.997 1.00 97.50 565 LEU A N 1
ATOM 4383 C CA . LEU A 1 565 ? 13.119 -1.547 -6.377 1.00 97.50 565 LEU A CA 1
ATOM 4384 C C . LEU A 1 565 ? 11.829 -0.810 -6.029 1.00 97.50 565 LEU A C 1
ATOM 4386 O O . LEU A 1 565 ? 10.738 -1.375 -6.060 1.00 97.50 565 LEU A O 1
ATOM 4390 N N . ARG A 1 566 ? 11.943 0.482 -5.721 1.00 97.25 566 ARG A N 1
ATOM 4391 C CA . ARG A 1 566 ? 10.781 1.375 -5.630 1.00 97.25 566 ARG A CA 1
ATOM 4392 C C . ARG A 1 566 ? 10.240 1.703 -7.018 1.00 97.25 566 ARG A C 1
ATOM 4394 O O . ARG A 1 566 ? 10.930 1.527 -8.017 1.00 97.25 566 ARG A O 1
ATOM 4401 N N . ASP A 1 567 ? 9.021 2.227 -7.075 1.00 95.44 567 ASP A N 1
ATOM 4402 C CA . ASP A 1 567 ? 8.314 2.473 -8.339 1.00 95.44 567 ASP A CA 1
ATOM 4403 C C . ASP A 1 567 ? 9.111 3.339 -9.335 1.00 95.44 567 ASP A C 1
ATOM 4405 O O . ASP A 1 567 ? 9.307 2.952 -10.487 1.00 95.44 567 ASP A O 1
ATOM 4409 N N . ARG A 1 568 ? 9.650 4.478 -8.888 1.00 95.50 568 ARG A N 1
ATOM 4410 C CA . ARG A 1 568 ? 10.402 5.391 -9.746 1.00 95.50 568 ARG A CA 1
ATOM 4411 C C . ARG A 1 568 ? 11.762 4.820 -10.119 1.00 95.50 568 ARG A C 1
ATOM 4413 O O . ARG A 1 568 ? 12.174 5.031 -11.254 1.00 95.50 568 ARG A O 1
ATOM 4420 N N . GLN A 1 569 ? 12.415 4.089 -9.214 1.00 96.56 569 GLN A N 1
ATOM 4421 C CA . GLN A 1 569 ? 13.663 3.369 -9.500 1.00 96.56 569 GLN A CA 1
ATOM 4422 C C . GLN A 1 569 ? 13.463 2.281 -10.560 1.00 96.56 569 GLN A C 1
ATOM 4424 O O . GLN A 1 569 ? 14.285 2.160 -11.458 1.00 96.56 569 GLN A O 1
ATOM 4429 N N . PHE A 1 570 ? 12.364 1.524 -10.492 1.00 96.69 570 PHE A N 1
ATOM 4430 C CA . PHE A 1 570 ? 12.034 0.522 -11.505 1.00 96.69 570 PHE A CA 1
ATOM 4431 C C . PHE A 1 570 ? 11.859 1.159 -12.887 1.00 96.69 570 PHE A C 1
ATOM 4433 O O . PHE A 1 570 ? 12.422 0.670 -13.861 1.00 96.69 570 PHE A O 1
ATOM 4440 N N . ILE A 1 571 ? 11.136 2.284 -12.962 1.00 95.25 571 ILE A N 1
ATOM 4441 C CA . ILE A 1 571 ? 10.985 3.038 -14.216 1.00 95.25 571 ILE A CA 1
ATOM 4442 C C . ILE A 1 571 ? 12.331 3.531 -14.746 1.00 95.25 571 ILE A C 1
ATOM 4444 O O . ILE A 1 571 ? 12.570 3.499 -15.946 1.00 95.25 571 ILE A O 1
ATOM 4448 N N . ASP A 1 572 ? 13.196 4.015 -13.858 1.00 93.56 572 ASP A N 1
ATOM 4449 C CA . ASP A 1 572 ? 14.498 4.565 -14.236 1.00 93.56 572 ASP A CA 1
ATOM 4450 C C . ASP A 1 572 ? 15.448 3.501 -14.801 1.00 93.56 572 ASP A C 1
ATOM 4452 O O . ASP A 1 572 ? 16.298 3.802 -15.631 1.00 93.56 572 ASP A O 1
ATOM 4456 N N . GLY A 1 573 ? 15.274 2.245 -14.382 1.00 91.50 573 GLY A N 1
ATOM 4457 C CA . GLY A 1 573 ? 16.150 1.143 -14.763 1.00 91.50 573 GLY A CA 1
ATOM 4458 C C . GLY A 1 573 ? 16.017 0.673 -16.214 1.00 91.50 573 GLY A C 1
ATOM 4459 O O . GLY A 1 573 ? 16.939 0.029 -16.710 1.00 91.50 573 GLY A O 1
ATOM 4460 N N . HIS A 1 574 ? 14.904 0.952 -16.909 1.00 94.12 574 HIS A N 1
ATOM 4461 C CA . HIS A 1 574 ? 14.721 0.516 -18.298 1.00 94.12 574 HIS A CA 1
ATOM 4462 C C . HIS A 1 574 ? 13.708 1.373 -19.073 1.00 94.12 574 HIS A C 1
ATOM 4464 O O . HIS A 1 574 ? 12.627 1.673 -18.571 1.00 94.12 574 HIS A O 1
ATOM 4470 N N . VAL A 1 575 ? 14.005 1.683 -20.342 1.00 90.50 575 VAL A N 1
ATOM 4471 C CA . VAL A 1 575 ? 13.156 2.529 -21.210 1.00 90.50 575 VAL A CA 1
ATOM 4472 C C . VAL A 1 575 ? 11.724 1.995 -21.371 1.00 90.50 575 VAL A C 1
ATOM 4474 O O . VAL A 1 575 ? 10.770 2.769 -21.381 1.00 90.50 575 VAL A O 1
ATOM 4477 N N . ASP A 1 576 ? 11.560 0.671 -21.413 1.00 94.50 576 ASP A N 1
ATOM 4478 C CA . ASP A 1 576 ? 10.250 0.017 -21.567 1.00 94.50 576 ASP A CA 1
ATOM 4479 C C . ASP A 1 576 ? 9.497 -0.233 -20.251 1.00 94.50 576 ASP A C 1
ATOM 4481 O O . ASP A 1 576 ? 8.373 -0.733 -20.273 1.00 94.50 576 ASP A O 1
ATOM 4485 N N . ALA A 1 577 ? 10.068 0.119 -19.095 1.00 95.12 577 ALA A N 1
ATOM 4486 C CA . ALA A 1 577 ? 9.445 -0.157 -17.799 1.00 95.12 577 ALA A CA 1
ATOM 4487 C C . ALA A 1 577 ? 8.066 0.512 -17.652 1.00 95.12 577 ALA A C 1
ATOM 4489 O O . ALA A 1 577 ? 7.142 -0.085 -17.098 1.00 95.12 577 ALA A O 1
ATOM 4490 N N . LEU A 1 578 ? 7.896 1.729 -18.185 1.00 95.00 578 LEU A N 1
ATOM 4491 C CA . LEU A 1 578 ? 6.603 2.424 -18.182 1.00 95.00 578 LEU A CA 1
ATOM 4492 C C . LEU A 1 578 ? 5.557 1.724 -19.052 1.00 95.00 578 LEU A C 1
ATOM 4494 O O . LEU A 1 578 ? 4.412 1.592 -18.618 1.00 95.00 578 LEU A O 1
ATOM 4498 N N . HIS A 1 579 ? 5.941 1.266 -20.247 1.00 95.88 579 HIS A N 1
ATOM 4499 C CA . HIS A 1 579 ? 5.043 0.528 -21.138 1.00 95.88 579 HIS A CA 1
ATOM 4500 C C . HIS A 1 579 ? 4.595 -0.779 -20.486 1.00 95.88 579 HIS A C 1
ATOM 4502 O O . HIS A 1 579 ? 3.399 -1.032 -20.392 1.00 95.88 579 HIS A O 1
ATOM 4508 N N . PHE A 1 580 ? 5.534 -1.535 -19.912 1.00 97.62 580 PHE A N 1
ATOM 4509 C CA . PHE A 1 580 ? 5.221 -2.773 -19.204 1.00 97.62 580 PHE A CA 1
ATOM 4510 C C . PHE A 1 580 ? 4.223 -2.559 -18.055 1.00 97.62 580 PHE A C 1
ATOM 4512 O O . PHE A 1 580 ? 3.241 -3.288 -17.935 1.00 97.62 580 PHE A O 1
ATOM 4519 N N . ILE A 1 581 ? 4.427 -1.533 -17.221 1.00 97.50 581 ILE A N 1
ATOM 4520 C CA . ILE A 1 581 ? 3.490 -1.228 -16.129 1.00 97.50 581 ILE A CA 1
ATOM 4521 C C . ILE A 1 581 ? 2.111 -0.862 -16.670 1.00 97.50 581 ILE A C 1
ATOM 4523 O O . ILE A 1 581 ? 1.098 -1.305 -16.123 1.00 97.50 581 ILE A O 1
ATOM 4527 N N . ARG A 1 582 ? 2.068 -0.048 -17.728 1.00 97.88 582 ARG A N 1
ATOM 4528 C CA . ARG A 1 582 ? 0.818 0.342 -18.375 1.00 97.88 582 ARG A CA 1
ATOM 4529 C C . ARG A 1 582 ? 0.061 -0.890 -18.871 1.00 97.88 582 ARG A C 1
ATOM 4531 O O . ARG A 1 582 ? -1.127 -1.014 -18.589 1.00 97.88 582 ARG A O 1
ATOM 4538 N N . ASP A 1 583 ? 0.749 -1.822 -19.515 1.00 98.31 583 ASP A N 1
ATOM 4539 C CA . ASP A 1 583 ? 0.167 -3.058 -20.038 1.00 98.31 583 ASP A CA 1
ATOM 4540 C C . ASP A 1 583 ? -0.389 -3.950 -18.910 1.00 98.31 583 ASP A C 1
ATOM 4542 O O . ASP A 1 583 ? -1.513 -4.452 -19.006 1.00 98.31 583 ASP A O 1
ATOM 4546 N N . VAL A 1 584 ? 0.318 -4.061 -17.778 1.00 98.56 584 VAL A N 1
ATOM 4547 C CA . VAL A 1 584 ? -0.188 -4.752 -16.575 1.00 98.56 584 VAL A CA 1
ATOM 4548 C C . VAL A 1 584 ? -1.463 -4.089 -16.040 1.00 98.56 584 VAL A C 1
ATOM 4550 O O . VAL A 1 584 ? -2.420 -4.777 -15.682 1.00 98.56 584 VAL A O 1
ATOM 4553 N N . MET A 1 585 ? -1.511 -2.754 -15.987 1.00 98.56 585 MET A N 1
ATOM 4554 C CA . MET A 1 585 ? -2.715 -2.031 -15.561 1.00 98.56 585 MET A CA 1
ATOM 4555 C C . MET A 1 585 ? -3.893 -2.255 -16.525 1.00 98.56 585 MET A C 1
ATOM 4557 O O . MET A 1 585 ? -5.027 -2.403 -16.073 1.00 98.56 585 MET A O 1
ATOM 4561 N N . LEU A 1 586 ? -3.642 -2.341 -17.834 1.00 98.56 586 LEU A N 1
ATOM 4562 C CA . LEU A 1 586 ? -4.677 -2.610 -18.837 1.00 98.56 586 LEU A CA 1
ATOM 4563 C C . LEU A 1 586 ? -5.269 -4.023 -18.733 1.00 98.56 586 LEU A C 1
ATOM 4565 O O . LEU A 1 586 ? -6.473 -4.199 -18.955 1.00 98.56 586 LEU A O 1
ATOM 4569 N N . GLU A 1 587 ? -4.479 -5.028 -18.344 1.00 98.69 587 GLU A N 1
ATOM 4570 C CA . GLU A 1 587 ? -5.025 -6.352 -18.013 1.00 98.69 587 GLU A CA 1
ATOM 4571 C C . GLU A 1 587 ? -6.017 -6.258 -16.844 1.00 98.69 587 GLU A C 1
ATOM 4573 O O . GLU A 1 587 ? -7.116 -6.811 -16.924 1.00 98.69 587 GLU A O 1
ATOM 4578 N N . ILE A 1 588 ? -5.693 -5.486 -15.798 1.00 98.62 588 ILE A N 1
ATOM 4579 C CA . ILE A 1 588 ? -6.603 -5.248 -14.666 1.00 98.62 588 ILE A CA 1
ATOM 4580 C C . ILE A 1 588 ? -7.888 -4.549 -15.139 1.00 98.62 588 ILE A C 1
ATOM 4582 O O . ILE A 1 588 ? -8.976 -4.994 -14.771 1.00 98.62 588 ILE A O 1
ATOM 4586 N N . CYS A 1 589 ? -7.796 -3.512 -15.984 1.00 98.38 589 CYS A N 1
ATOM 4587 C CA . CYS A 1 589 ? -8.967 -2.852 -16.582 1.00 98.38 589 CYS A CA 1
ATOM 4588 C C . CYS A 1 589 ? -9.852 -3.838 -17.353 1.00 98.38 589 CYS A C 1
ATOM 4590 O O . CYS A 1 589 ? -11.078 -3.797 -17.249 1.00 98.38 589 CYS A O 1
ATOM 4592 N N . THR A 1 590 ? -9.244 -4.752 -18.111 1.00 98.38 590 THR A N 1
ATOM 4593 C CA . THR A 1 590 ? -9.982 -5.739 -18.909 1.00 98.38 590 THR A CA 1
ATOM 4594 C C . THR A 1 590 ? -10.784 -6.685 -18.015 1.00 98.38 590 THR A C 1
ATOM 4596 O O . THR A 1 590 ? -11.960 -6.941 -18.289 1.00 98.38 590 THR A O 1
ATOM 4599 N N . VAL A 1 591 ? -10.200 -7.140 -16.902 1.00 98.62 591 VAL A N 1
ATOM 4600 C CA . VAL A 1 591 ? -10.916 -7.962 -15.913 1.00 98.62 591 VAL A CA 1
ATOM 4601 C C . VAL A 1 591 ? -12.003 -7.151 -15.204 1.00 98.62 591 VAL A C 1
ATOM 4603 O O . VAL A 1 591 ? -13.137 -7.619 -15.102 1.00 98.62 591 VAL A O 1
ATOM 4606 N N . ALA A 1 592 ? -11.705 -5.923 -14.768 1.00 98.31 592 ALA A N 1
ATOM 4607 C CA . ALA A 1 592 ? -12.674 -5.037 -14.119 1.00 98.31 592 ALA A CA 1
ATOM 4608 C C . ALA A 1 592 ? -13.910 -4.807 -15.007 1.00 98.31 592 ALA A C 1
ATOM 4610 O O . ALA A 1 592 ? -15.049 -4.953 -14.557 1.00 98.31 592 ALA A O 1
ATOM 4611 N N . ARG A 1 593 ? -13.687 -4.540 -16.299 1.00 97.88 593 ARG A N 1
ATOM 4612 C CA . ARG A 1 593 ? -14.731 -4.364 -17.314 1.00 97.88 593 ARG A CA 1
ATOM 4613 C C . ARG A 1 593 ? -15.588 -5.619 -17.486 1.00 97.88 593 ARG A C 1
ATOM 4615 O O . ARG A 1 593 ? -16.810 -5.502 -17.536 1.00 97.88 593 ARG A O 1
ATOM 4622 N N . ALA A 1 594 ? -14.978 -6.806 -17.525 1.00 98.12 594 ALA A N 1
ATOM 4623 C CA . ALA A 1 594 ? -15.697 -8.084 -17.591 1.00 98.12 594 ALA A CA 1
ATOM 4624 C C . ALA A 1 594 ? -16.514 -8.386 -16.315 1.00 98.12 594 ALA A C 1
ATOM 4626 O O . ALA A 1 594 ? -17.493 -9.137 -16.351 1.00 98.12 594 ALA A O 1
ATOM 4627 N N . CYS A 1 595 ? -16.143 -7.769 -15.193 1.00 97.12 595 CYS A N 1
ATOM 4628 C CA . CYS A 1 595 ? -16.894 -7.778 -13.939 1.00 97.12 595 CYS A CA 1
ATOM 4629 C C . CYS A 1 595 ? -17.954 -6.663 -13.839 1.00 97.12 595 CYS A C 1
ATOM 4631 O O . CYS A 1 595 ? -18.607 -6.566 -12.809 1.00 97.12 595 CYS A O 1
ATOM 4633 N N . GLY A 1 596 ? -18.149 -5.847 -14.883 1.00 97.00 596 GLY A N 1
ATOM 4634 C CA . GLY A 1 596 ? -19.170 -4.790 -14.931 1.00 97.00 596 GLY A CA 1
ATOM 4635 C C . GLY A 1 596 ? -18.654 -3.371 -14.662 1.00 97.00 596 GLY A C 1
ATOM 4636 O O . GLY A 1 596 ? -19.378 -2.405 -14.889 1.00 97.00 596 GLY A O 1
ATOM 4637 N N . TYR A 1 597 ? -17.386 -3.207 -14.280 1.00 97.00 597 TYR A N 1
ATOM 4638 C CA . TYR A 1 597 ? -16.796 -1.918 -13.902 1.00 97.00 597 TYR A CA 1
ATOM 4639 C C . TYR A 1 597 ? -16.164 -1.201 -15.098 1.00 97.00 597 TYR A C 1
ATOM 4641 O O . TYR A 1 597 ? -14.955 -0.990 -15.159 1.00 97.00 597 TYR A O 1
ATOM 4649 N N . LYS A 1 598 ? -16.993 -0.817 -16.076 1.00 93.75 598 LYS A N 1
ATOM 4650 C CA . LYS A 1 598 ? -16.539 -0.214 -17.346 1.00 93.75 598 LYS A CA 1
ATOM 4651 C C . LYS A 1 598 ? -15.812 1.126 -17.191 1.00 93.75 598 LYS A C 1
ATOM 4653 O O . LYS A 1 598 ? -15.040 1.471 -18.075 1.00 93.75 598 LYS A O 1
ATOM 4658 N N . GLY A 1 599 ? -16.054 1.854 -16.098 1.00 93.56 599 GLY A N 1
ATOM 4659 C CA . GLY A 1 599 ? -15.367 3.117 -15.805 1.00 93.56 599 GLY A CA 1
ATOM 4660 C C . GLY A 1 599 ? -13.907 2.949 -15.373 1.00 93.56 599 GLY A C 1
ATOM 4661 O O . GLY A 1 599 ? -13.215 3.941 -15.190 1.00 93.56 599 GLY A O 1
ATOM 4662 N N . VAL A 1 600 ? -13.444 1.712 -15.153 1.00 96.50 600 VAL A N 1
ATOM 4663 C CA . VAL A 1 600 ? -12.032 1.408 -14.899 1.00 96.50 600 VAL A CA 1
ATOM 4664 C C . VAL A 1 600 ? -11.354 1.225 -16.254 1.00 96.50 600 VAL A C 1
ATOM 4666 O O . VAL A 1 600 ? -11.272 0.118 -16.784 1.00 96.50 600 VAL A O 1
ATOM 4669 N N . ASP A 1 601 ? -10.951 2.341 -16.852 1.00 95.75 601 ASP A N 1
ATOM 4670 C CA . ASP A 1 601 ? -10.567 2.439 -18.260 1.00 95.75 601 ASP A CA 1
ATOM 4671 C C . ASP A 1 601 ? -9.126 2.934 -18.464 1.00 95.75 601 ASP A C 1
ATOM 4673 O O . ASP A 1 601 ? -8.362 3.116 -17.512 1.00 95.75 601 ASP A O 1
ATOM 4677 N N . GLU A 1 602 ? -8.737 3.127 -19.728 1.00 95.94 602 GLU A N 1
ATOM 4678 C CA . GLU A 1 602 ? -7.402 3.614 -20.082 1.00 95.94 602 GLU A CA 1
ATOM 4679 C C . GLU A 1 602 ? -7.119 5.024 -19.536 1.00 95.94 602 GLU A C 1
ATOM 4681 O O . GLU A 1 602 ? -5.974 5.327 -19.208 1.00 95.94 602 GLU A O 1
ATOM 4686 N N . GLY A 1 603 ? -8.143 5.868 -19.368 1.00 96.75 603 GLY A N 1
ATOM 4687 C CA . GLY A 1 603 ? -7.984 7.211 -18.811 1.00 96.75 603 GLY A CA 1
ATOM 4688 C C . GLY A 1 603 ? -7.534 7.178 -17.350 1.00 96.75 603 GLY A C 1
ATOM 4689 O O . GLY A 1 603 ? -6.643 7.936 -16.954 1.00 96.75 603 GLY A O 1
ATOM 4690 N N . LEU A 1 604 ? -8.083 6.254 -16.551 1.00 95.62 604 LEU A N 1
ATOM 4691 C CA . LEU A 1 604 ? -7.587 6.009 -15.193 1.00 95.62 604 LEU A CA 1
ATOM 4692 C C . LEU A 1 604 ? -6.158 5.460 -15.192 1.00 95.62 604 LEU A C 1
ATOM 4694 O O . LEU A 1 604 ? -5.365 5.860 -14.339 1.00 95.62 604 LEU A O 1
ATOM 4698 N N . VAL A 1 605 ? -5.808 4.578 -16.132 1.00 97.44 605 VAL A N 1
ATOM 4699 C CA . VAL A 1 605 ? -4.434 4.064 -16.264 1.00 97.44 605 VAL A CA 1
ATOM 4700 C C . VAL A 1 605 ? -3.459 5.203 -16.539 1.00 97.44 605 VAL A C 1
ATOM 4702 O O . VAL A 1 605 ? -2.489 5.370 -15.798 1.00 97.44 605 VAL A O 1
ATOM 4705 N N . ASP A 1 606 ? -3.743 6.032 -17.540 1.00 95.00 606 ASP A N 1
ATOM 4706 C CA . ASP A 1 606 ? -2.879 7.147 -17.924 1.00 95.00 606 ASP A CA 1
ATOM 4707 C C . ASP A 1 606 ? -2.748 8.168 -16.780 1.00 95.00 606 ASP A C 1
ATOM 4709 O O . ASP A 1 606 ? -1.654 8.676 -16.516 1.00 95.00 606 ASP A O 1
ATOM 4713 N N . TYR A 1 607 ? -3.822 8.397 -16.013 1.00 94.25 607 TYR A N 1
ATOM 4714 C CA . TYR A 1 607 ? -3.766 9.195 -14.787 1.00 94.25 607 TYR A CA 1
ATOM 4715 C C . TYR A 1 607 ? -2.804 8.599 -13.743 1.00 94.25 607 TYR A C 1
ATOM 4717 O O . TYR A 1 607 ? -1.977 9.322 -13.177 1.00 94.25 607 TYR A O 1
ATOM 4725 N N . GLN A 1 608 ? -2.866 7.288 -13.482 1.00 93.94 608 GLN A N 1
ATOM 4726 C CA . GLN A 1 608 ? -1.974 6.642 -12.511 1.00 93.94 608 GLN A CA 1
ATOM 4727 C C . GLN A 1 608 ? -0.514 6.610 -12.986 1.00 93.94 608 GLN A C 1
ATOM 4729 O O . GLN A 1 608 ? 0.388 6.804 -12.167 1.00 93.94 608 GLN A O 1
ATOM 4734 N N . ILE A 1 609 ? -0.273 6.435 -14.289 1.00 93.69 609 ILE A N 1
ATOM 4735 C CA . ILE A 1 609 ? 1.061 6.544 -14.898 1.00 93.69 609 ILE A CA 1
ATOM 4736 C C . ILE A 1 609 ? 1.603 7.973 -14.754 1.00 93.69 609 ILE A C 1
ATOM 4738 O O . ILE A 1 609 ? 2.728 8.171 -14.291 1.00 93.69 609 ILE A O 1
ATOM 4742 N N . GLY A 1 610 ? 0.793 8.995 -15.039 1.00 92.00 610 GLY A N 1
ATOM 4743 C CA . GLY A 1 610 ? 1.202 10.392 -14.873 1.00 92.00 610 GLY A CA 1
ATOM 4744 C C . GLY A 1 610 ? 1.680 10.705 -13.451 1.00 92.00 610 GLY A C 1
ATOM 4745 O O . GLY A 1 610 ? 2.674 11.408 -13.262 1.00 92.00 610 GLY A O 1
ATOM 4746 N N . ARG A 1 611 ? 1.040 10.111 -12.434 1.00 90.88 611 ARG A N 1
ATOM 4747 C CA . ARG A 1 611 ? 1.422 10.295 -11.025 1.00 90.88 611 ARG A CA 1
ATOM 4748 C C . ARG A 1 611 ? 2.793 9.738 -10.666 1.00 90.88 611 ARG A C 1
ATOM 4750 O O . ARG A 1 611 ? 3.347 10.215 -9.679 1.00 90.88 611 ARG A O 1
ATOM 4757 N N . VAL A 1 612 ? 3.300 8.717 -11.357 1.00 89.75 612 VAL A N 1
ATOM 4758 C CA . VAL A 1 612 ? 4.636 8.164 -11.079 1.00 89.75 612 VAL A CA 1
ATOM 4759 C C . VAL A 1 612 ? 5.722 8.890 -11.874 1.00 89.75 612 VAL A C 1
ATOM 4761 O O . VAL A 1 612 ? 6.806 9.106 -11.342 1.00 89.75 612 VAL A O 1
ATOM 4764 N N . CYS A 1 613 ? 5.417 9.364 -13.087 1.00 87.50 613 CYS A N 1
ATOM 4765 C CA . CYS A 1 613 ? 6.368 10.099 -13.930 1.00 87.50 613 CYS A CA 1
ATOM 4766 C C . CYS A 1 613 ? 6.845 11.417 -13.302 1.00 87.50 613 CYS A C 1
ATOM 4768 O O . CYS A 1 613 ? 7.966 11.846 -13.555 1.00 87.50 613 CYS A O 1
ATOM 4770 N N . VAL A 1 614 ? 6.014 12.044 -12.465 1.00 91.00 614 VAL A N 1
ATOM 4771 C CA . VAL A 1 614 ? 6.354 13.291 -11.756 1.00 91.00 614 VAL A CA 1
ATOM 4772 C C . VAL A 1 614 ? 7.031 13.064 -10.399 1.00 91.00 614 VAL A C 1
ATOM 4774 O O . VAL A 1 614 ? 7.315 14.029 -9.694 1.00 91.00 614 VAL A O 1
ATOM 4777 N N . ARG A 1 615 ? 7.254 11.808 -9.985 1.00 90.69 615 ARG A N 1
ATOM 4778 C CA . ARG A 1 615 ? 7.929 11.504 -8.714 1.00 90.69 615 ARG A CA 1
ATOM 4779 C C . ARG A 1 615 ? 9.435 11.606 -8.884 1.00 90.69 615 ARG A C 1
ATOM 4781 O O . ARG A 1 615 ? 10.000 11.109 -9.856 1.00 90.69 615 ARG A O 1
ATOM 4788 N N . GLU A 1 616 ? 10.079 12.189 -7.885 1.00 92.38 616 GLU A N 1
ATOM 4789 C CA . GLU A 1 616 ? 11.533 12.184 -7.768 1.00 92.38 616 GLU A CA 1
ATOM 4790 C C . GLU A 1 616 ? 12.045 10.815 -7.298 1.00 92.38 616 GLU A C 1
ATOM 4792 O O . GLU A 1 616 ? 11.322 10.033 -6.667 1.00 92.38 616 GLU A O 1
ATOM 4797 N N . LEU A 1 617 ? 13.314 10.525 -7.593 1.00 91.31 617 LEU A N 1
ATOM 4798 C CA . LEU A 1 617 ? 13.992 9.358 -7.037 1.00 91.31 617 LEU A CA 1
ATOM 4799 C C . LEU A 1 617 ? 14.109 9.481 -5.503 1.00 91.31 617 LEU A C 1
ATOM 4801 O O . LEU A 1 617 ? 14.309 10.576 -4.983 1.00 91.31 617 LEU A O 1
ATOM 4805 N N . PRO A 1 618 ? 14.002 8.365 -4.757 1.00 92.69 618 PRO A N 1
ATOM 4806 C CA . PRO A 1 618 ? 13.872 6.989 -5.242 1.00 92.69 618 PRO A CA 1
ATOM 4807 C C . PRO A 1 618 ? 12.415 6.556 -5.502 1.00 92.69 618 PRO A C 1
ATOM 4809 O O . PRO A 1 618 ? 12.173 5.398 -5.815 1.00 92.69 618 PRO A O 1
ATOM 4812 N N . GLY A 1 619 ? 11.429 7.440 -5.359 1.00 93.38 619 GLY A N 1
ATOM 4813 C CA . GLY A 1 619 ? 10.014 7.090 -5.467 1.00 93.38 619 GLY A CA 1
ATOM 4814 C C . GLY A 1 619 ? 9.421 6.451 -4.205 1.00 93.38 619 GLY A C 1
ATOM 4815 O O . GLY A 1 619 ? 10.000 6.472 -3.108 1.00 93.38 619 GLY A O 1
ATOM 4816 N N . VAL A 1 620 ? 8.218 5.902 -4.360 1.00 92.31 620 VAL A N 1
ATOM 4817 C CA . VAL A 1 620 ? 7.410 5.288 -3.307 1.00 92.31 620 VAL A CA 1
ATOM 4818 C C . VAL A 1 620 ? 7.809 3.830 -3.123 1.00 92.31 620 VAL A C 1
ATOM 4820 O O . VAL A 1 620 ? 7.949 3.065 -4.073 1.00 92.31 620 VAL A O 1
ATOM 4823 N N . GLN A 1 621 ? 7.943 3.436 -1.858 1.00 94.94 621 GLN A N 1
ATOM 4824 C CA . GLN A 1 621 ? 8.075 2.044 -1.444 1.00 94.94 621 GLN A CA 1
ATOM 4825 C C . GLN A 1 621 ? 6.685 1.477 -1.123 1.00 94.94 621 GLN A C 1
ATOM 4827 O O . GLN A 1 621 ? 6.113 1.863 -0.098 1.00 94.94 621 GLN A O 1
ATOM 4832 N N . PRO A 1 622 ? 6.123 0.575 -1.949 1.00 94.44 622 PRO A N 1
ATOM 4833 C CA . PRO A 1 622 ? 4.824 -0.019 -1.657 1.00 94.44 622 PRO A CA 1
ATOM 4834 C C . PRO A 1 622 ? 4.880 -0.981 -0.462 1.00 94.44 622 PRO A C 1
ATOM 4836 O O . PR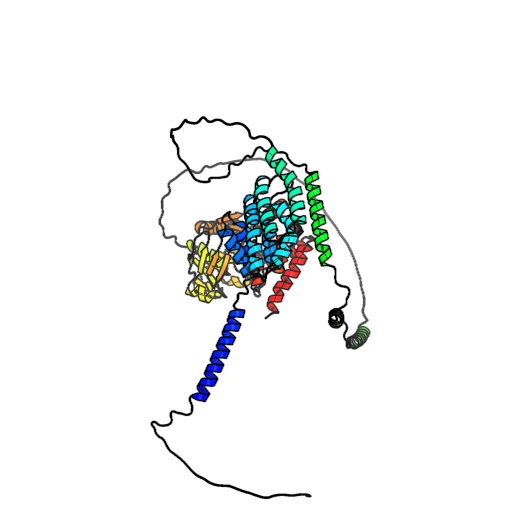O A 1 622 ? 5.946 -1.483 -0.094 1.00 94.44 622 PRO A O 1
ATOM 4839 N N . SER A 1 623 ? 3.723 -1.279 0.138 1.00 94.19 623 SER A N 1
ATOM 4840 C CA . SER A 1 623 ? 3.639 -2.128 1.339 1.00 94.19 623 SER A CA 1
ATOM 4841 C C . SER A 1 623 ? 4.209 -3.531 1.119 1.00 94.19 623 SER A C 1
ATOM 4843 O O . SER A 1 623 ? 4.941 -4.030 1.969 1.00 94.19 623 SER A O 1
ATOM 4845 N N . MET A 1 624 ? 3.939 -4.139 -0.039 1.00 96.94 624 MET A N 1
ATOM 4846 C CA . MET A 1 624 ? 4.444 -5.475 -0.370 1.00 96.94 624 MET A CA 1
ATOM 4847 C C . MET A 1 624 ? 5.972 -5.500 -0.517 1.00 96.94 624 MET A C 1
ATOM 4849 O O . MET A 1 624 ? 6.598 -6.461 -0.085 1.00 96.94 624 MET A O 1
ATOM 4853 N N . LEU A 1 625 ? 6.594 -4.428 -1.031 1.00 97.56 625 LEU A N 1
ATOM 4854 C CA . LEU A 1 625 ? 8.057 -4.295 -1.033 1.00 97.56 625 LEU A CA 1
ATOM 4855 C C . LEU A 1 625 ? 8.598 -4.200 0.400 1.00 97.56 625 LEU A C 1
ATOM 4857 O O . LEU A 1 625 ? 9.564 -4.873 0.744 1.00 97.56 625 LEU A O 1
ATOM 4861 N N . ALA A 1 626 ? 7.960 -3.405 1.263 1.00 94.75 626 ALA A N 1
ATOM 4862 C CA . ALA A 1 626 ? 8.359 -3.311 2.668 1.00 94.75 626 ALA A CA 1
ATOM 4863 C C . ALA A 1 626 ? 8.253 -4.656 3.411 1.00 94.75 626 ALA A C 1
ATOM 4865 O O . ALA A 1 626 ? 8.999 -4.893 4.362 1.00 94.75 626 ALA A O 1
ATOM 4866 N N . ASP A 1 627 ? 7.320 -5.520 3.009 1.00 95.25 627 ASP A N 1
ATOM 4867 C CA . ASP A 1 627 ? 7.207 -6.882 3.526 1.00 95.25 627 ASP A CA 1
ATOM 4868 C C . ASP A 1 627 ? 8.254 -7.822 2.938 1.00 95.25 627 ASP A C 1
ATOM 4870 O O . ASP A 1 627 ? 8.862 -8.561 3.702 1.00 95.25 627 ASP A O 1
ATOM 4874 N N . ALA A 1 628 ? 8.536 -7.737 1.637 1.00 97.12 628 ALA A N 1
ATOM 4875 C CA . ALA A 1 628 ? 9.552 -8.558 0.985 1.00 97.12 628 ALA A CA 1
ATOM 4876 C C . ALA A 1 628 ? 10.976 -8.259 1.485 1.00 97.12 628 ALA A C 1
ATOM 4878 O O . ALA A 1 628 ? 11.786 -9.169 1.640 1.00 97.12 628 ALA A O 1
ATOM 4879 N N . LEU A 1 629 ? 11.286 -6.991 1.778 1.00 95.88 629 LEU A N 1
ATOM 4880 C CA . LEU A 1 629 ? 12.566 -6.595 2.382 1.00 95.88 629 LEU A CA 1
ATOM 4881 C C . LEU A 1 629 ? 12.724 -7.083 3.824 1.00 95.88 629 LEU A C 1
ATOM 4883 O O . LEU A 1 629 ? 13.842 -7.202 4.307 1.00 95.88 629 LEU A O 1
ATOM 4887 N N . ALA A 1 630 ? 11.614 -7.334 4.511 1.00 93.38 630 ALA A N 1
ATOM 4888 C CA . ALA A 1 630 ? 11.603 -7.823 5.882 1.00 93.38 630 ALA A CA 1
ATOM 4889 C C . ALA A 1 630 ? 11.194 -9.299 5.980 1.00 93.38 630 ALA A C 1
ATOM 4891 O O . ALA A 1 630 ? 10.857 -9.749 7.074 1.00 93.38 630 ALA A O 1
ATOM 4892 N N . GLU A 1 631 ? 11.148 -9.998 4.841 1.00 95.19 631 GLU A N 1
ATOM 4893 C CA . GLU A 1 631 ? 10.814 -11.423 4.716 1.00 95.19 631 GLU A CA 1
ATOM 4894 C C . GLU A 1 631 ? 9.516 -11.811 5.442 1.00 95.19 631 GLU A C 1
ATOM 4896 O O . GLU A 1 631 ? 9.372 -12.884 6.025 1.00 95.19 631 GLU A O 1
ATOM 4901 N N . ARG A 1 632 ? 8.533 -10.906 5.418 1.00 93.00 632 ARG A N 1
ATOM 4902 C CA . ARG A 1 632 ? 7.194 -11.151 5.959 1.00 93.00 632 ARG A CA 1
ATOM 4903 C C . ARG A 1 632 ? 6.279 -11.690 4.872 1.00 93.00 632 ARG A C 1
ATOM 4905 O O . ARG A 1 632 ? 6.408 -11.329 3.706 1.00 93.00 632 ARG A O 1
ATOM 4912 N N . SER A 1 633 ? 5.276 -12.463 5.284 1.00 94.50 633 SER A N 1
ATOM 4913 C CA . SER A 1 633 ? 4.228 -12.944 4.382 1.00 94.50 633 SER A CA 1
ATOM 4914 C C . SER A 1 633 ? 3.575 -11.798 3.597 1.00 94.50 633 SER A C 1
ATOM 4916 O O . SER A 1 633 ? 3.180 -10.775 4.171 1.00 94.50 633 SER A O 1
ATOM 4918 N N . LEU A 1 634 ? 3.452 -11.998 2.286 1.00 96.94 634 LEU A N 1
ATOM 4919 C CA . LEU A 1 634 ? 2.937 -11.042 1.311 1.00 96.94 634 LEU A CA 1
ATOM 4920 C C . LEU A 1 634 ? 1.440 -11.266 1.050 1.00 96.94 634 LEU A C 1
ATOM 4922 O O . LEU A 1 634 ? 0.972 -12.401 0.979 1.00 96.94 634 LEU A O 1
ATOM 4926 N N . GLU A 1 635 ? 0.693 -10.184 0.814 1.00 96.81 635 GLU A N 1
ATOM 4927 C CA . GLU A 1 635 ? -0.736 -10.208 0.437 1.00 96.81 635 GLU A CA 1
ATOM 4928 C C . GLU A 1 635 ? -0.946 -10.613 -1.042 1.00 96.81 635 GLU A C 1
ATOM 4930 O O . GLU A 1 635 ? -1.689 -9.962 -1.778 1.00 96.81 635 GLU A O 1
ATOM 4935 N N . VAL A 1 636 ? -0.260 -11.666 -1.506 1.00 97.69 636 VAL A N 1
ATOM 4936 C CA . VAL A 1 636 ? -0.274 -12.102 -2.917 1.00 97.69 636 VAL A CA 1
ATOM 4937 C C . VAL A 1 636 ? -1.686 -12.482 -3.357 1.00 97.69 636 VAL A C 1
ATOM 4939 O O . VAL A 1 636 ? -2.165 -12.011 -4.387 1.00 97.69 636 VAL A O 1
ATOM 4942 N N . GLU A 1 637 ? -2.378 -13.289 -2.555 1.00 97.56 637 GLU A N 1
ATOM 4943 C CA . GLU A 1 637 ? -3.709 -13.797 -2.894 1.00 97.56 637 GLU A CA 1
ATOM 4944 C C . GLU A 1 637 ? -4.737 -12.671 -3.032 1.00 97.56 637 GLU A C 1
ATOM 4946 O O . GLU A 1 637 ? -5.453 -12.610 -4.028 1.00 97.56 637 GLU A O 1
ATOM 4951 N N . ALA A 1 638 ? -4.763 -11.737 -2.081 1.00 97.31 638 ALA A N 1
ATOM 4952 C CA . ALA A 1 638 ? -5.717 -10.637 -2.094 1.00 97.31 638 ALA A CA 1
ATOM 4953 C C . ALA A 1 638 ? -5.431 -9.622 -3.214 1.00 97.31 638 ALA A C 1
ATOM 4955 O O . ALA A 1 638 ? -6.368 -9.101 -3.817 1.00 97.31 638 ALA A O 1
ATOM 4956 N N . ILE A 1 639 ? -4.157 -9.318 -3.497 1.00 97.75 639 ILE A N 1
ATOM 4957 C CA . ILE A 1 639 ? -3.778 -8.260 -4.449 1.00 97.75 639 ILE A CA 1
ATOM 4958 C C . ILE A 1 639 ? -3.735 -8.754 -5.893 1.00 97.75 639 ILE A C 1
ATOM 4960 O O . ILE A 1 639 ? -4.204 -8.041 -6.772 1.00 97.75 639 ILE A O 1
ATOM 4964 N N . ILE A 1 640 ? -3.189 -9.939 -6.167 1.00 97.75 640 ILE A N 1
ATOM 4965 C CA . ILE A 1 640 ? -3.053 -10.419 -7.551 1.00 97.75 640 ILE A CA 1
ATOM 4966 C C . ILE A 1 640 ? -3.719 -11.778 -7.793 1.00 97.75 640 ILE A C 1
ATOM 4968 O O . ILE A 1 640 ? -4.295 -11.994 -8.857 1.00 97.75 640 ILE A O 1
ATOM 4972 N N . GLY A 1 641 ? -3.745 -12.669 -6.800 1.00 98.12 641 GLY A N 1
ATOM 4973 C CA . GLY A 1 641 ? -4.373 -13.987 -6.947 1.00 98.12 641 GLY A CA 1
ATOM 4974 C C . GLY A 1 641 ? -5.870 -13.902 -7.268 1.00 98.12 641 GLY A C 1
ATOM 4975 O O . GLY A 1 641 ? -6.350 -14.555 -8.196 1.00 98.12 641 GLY A O 1
ATOM 4976 N N . ASN A 1 642 ? -6.609 -13.047 -6.557 1.00 98.12 642 ASN A N 1
ATOM 4977 C CA . ASN A 1 642 ? -8.051 -12.885 -6.745 1.00 98.12 642 ASN A CA 1
ATOM 4978 C C . ASN A 1 642 ? -8.409 -12.311 -8.122 1.00 98.12 642 ASN A C 1
ATOM 4980 O O . ASN A 1 642 ? -9.333 -12.816 -8.758 1.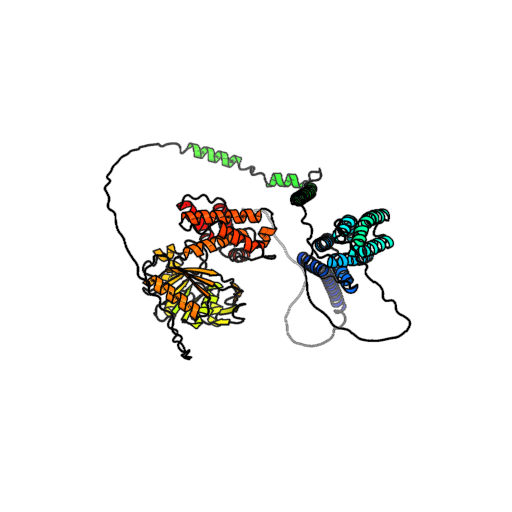00 98.12 642 ASN A O 1
ATOM 4984 N N . VAL A 1 643 ? -7.660 -11.332 -8.646 1.00 98.12 643 VAL A N 1
ATOM 4985 C CA . VAL A 1 643 ? -7.908 -10.816 -10.007 1.00 98.12 643 VAL A CA 1
ATOM 4986 C C . VAL A 1 643 ? -7.611 -11.869 -11.078 1.00 98.12 643 VAL A C 1
ATOM 4988 O O . VAL A 1 643 ? -8.384 -11.993 -12.024 1.00 98.12 643 VAL A O 1
ATOM 4991 N N . VAL A 1 644 ? -6.574 -12.698 -10.906 1.00 98.62 644 VAL A N 1
ATOM 4992 C CA . VAL A 1 644 ? -6.283 -13.816 -11.824 1.00 98.62 644 VAL A CA 1
ATOM 4993 C C . VAL A 1 644 ? -7.399 -14.869 -11.794 1.00 98.62 644 VAL A C 1
ATOM 4995 O O . VAL A 1 644 ? -7.802 -15.374 -12.844 1.00 98.62 644 VAL A O 1
ATOM 4998 N N . ARG A 1 645 ? -7.954 -15.182 -10.614 1.00 98.50 645 ARG A N 1
ATOM 4999 C CA . ARG A 1 645 ? -9.119 -16.078 -10.485 1.00 98.50 645 ARG A CA 1
ATOM 5000 C C . ARG A 1 645 ? -10.363 -15.510 -11.169 1.00 98.50 645 ARG A C 1
ATOM 5002 O O . ARG A 1 645 ? -11.021 -16.235 -11.913 1.00 98.50 645 ARG A O 1
ATOM 5009 N N . LEU A 1 646 ? -10.649 -14.221 -10.974 1.00 98.25 646 LEU A N 1
ATOM 5010 C CA . LEU A 1 646 ? -11.757 -13.532 -11.643 1.00 98.25 646 LEU A CA 1
ATOM 5011 C C . LEU A 1 646 ? -11.581 -13.522 -13.166 1.00 98.25 646 LEU A C 1
ATOM 5013 O O . LEU A 1 646 ? -12.532 -13.812 -13.889 1.00 98.25 646 LEU A O 1
ATOM 5017 N N . ALA A 1 647 ? -10.366 -13.271 -13.659 1.00 98.44 647 ALA A N 1
ATOM 5018 C CA . ALA A 1 647 ? -10.054 -13.323 -15.085 1.00 98.44 647 ALA A CA 1
ATOM 5019 C C . ALA A 1 647 ? -10.360 -14.704 -15.678 1.00 98.44 647 ALA A C 1
ATOM 5021 O O . ALA A 1 647 ? -11.043 -14.802 -16.696 1.00 98.44 647 ALA A O 1
ATOM 5022 N N . LYS A 1 648 ? -9.937 -15.778 -14.994 1.00 98.31 648 LYS A N 1
ATOM 5023 C CA . LYS A 1 648 ? -10.242 -17.158 -15.394 1.00 98.31 648 LYS A CA 1
ATOM 5024 C C . LYS A 1 648 ? -11.750 -17.417 -15.431 1.00 98.31 648 LYS A C 1
ATOM 5026 O O . LYS A 1 648 ? -12.237 -17.965 -16.414 1.00 98.31 648 LYS A O 1
ATOM 5031 N N . ALA A 1 649 ? -12.488 -17.003 -14.399 1.00 98.19 649 ALA A N 1
ATOM 5032 C CA . ALA A 1 649 ? -13.942 -17.172 -14.334 1.00 98.19 649 ALA A CA 1
ATOM 5033 C C . ALA A 1 649 ? -14.688 -16.399 -15.439 1.00 98.19 649 ALA A C 1
ATOM 5035 O O . ALA A 1 649 ? -15.754 -16.821 -15.877 1.00 98.19 649 ALA A O 1
ATOM 5036 N N . LYS A 1 650 ? -14.120 -15.283 -15.908 1.00 98.19 650 LYS A N 1
ATOM 5037 C CA . LYS A 1 650 ? -14.658 -14.453 -16.996 1.00 98.19 650 LYS A CA 1
ATOM 5038 C C . LYS A 1 650 ? -14.066 -14.768 -18.375 1.00 98.19 650 LYS A C 1
ATOM 5040 O O . LYS A 1 650 ? -14.371 -14.053 -19.323 1.00 98.19 650 LYS A O 1
ATOM 5045 N N . ALA A 1 651 ? -13.229 -15.804 -18.490 1.00 98.19 651 ALA A N 1
ATOM 5046 C CA . ALA A 1 651 ? -12.512 -16.164 -19.716 1.00 98.19 651 ALA A CA 1
ATOM 5047 C C . ALA A 1 651 ? -11.697 -15.001 -20.338 1.00 98.19 651 ALA A C 1
ATOM 5049 O O . ALA A 1 651 ? -11.590 -14.880 -21.556 1.00 98.19 651 ALA A O 1
ATOM 5050 N N . VAL A 1 652 ? -11.100 -14.148 -19.497 1.00 98.38 652 VAL A N 1
ATOM 5051 C CA . VAL A 1 652 ? -10.235 -13.032 -19.910 1.00 98.38 652 VAL A CA 1
ATOM 5052 C C . VAL A 1 652 ? -8.767 -13.458 -19.856 1.00 98.38 652 VAL A C 1
ATOM 5054 O O . VAL A 1 652 ? -8.296 -13.972 -18.840 1.00 98.38 652 VAL A O 1
ATOM 5057 N N . SER A 1 653 ? -8.027 -13.217 -20.940 1.00 98.25 653 SER A N 1
ATOM 5058 C CA . SER A 1 653 ? -6.585 -13.478 -20.998 1.00 98.25 653 SER A CA 1
ATOM 5059 C C . SER A 1 653 ? -5.803 -12.404 -20.239 1.00 98.25 653 SER A C 1
ATOM 5061 O O . SER A 1 653 ? -5.959 -11.219 -20.522 1.00 98.25 653 SER A O 1
ATOM 5063 N N . VAL A 1 654 ? -4.967 -12.830 -19.285 1.00 98.50 654 VAL A N 1
ATOM 5064 C CA . VAL A 1 654 ? -4.133 -11.952 -18.440 1.00 98.50 654 VAL A CA 1
ATOM 5065 C C . VAL A 1 654 ? -2.712 -12.517 -18.227 1.00 98.50 654 VAL A C 1
ATOM 5067 O O . VAL A 1 654 ? -2.334 -12.894 -17.110 1.00 98.50 654 VAL A O 1
ATOM 5070 N N . PRO A 1 655 ? -1.924 -12.719 -19.301 1.00 98.50 655 PRO A N 1
ATOM 5071 C CA . PRO A 1 655 ? -0.606 -13.350 -19.213 1.00 98.50 655 PRO A CA 1
ATOM 5072 C C . PRO A 1 655 ? 0.371 -12.640 -18.262 1.00 98.50 655 PRO A C 1
ATOM 5074 O O . PRO A 1 655 ? 1.119 -13.327 -17.555 1.00 98.50 655 PRO A O 1
ATOM 5077 N N . MET A 1 656 ? 0.369 -11.306 -18.193 1.00 98.50 656 MET A N 1
ATOM 5078 C CA . MET A 1 656 ? 1.292 -10.573 -17.321 1.00 98.50 656 MET A CA 1
ATOM 5079 C C . MET A 1 656 ? 0.897 -10.711 -15.851 1.00 98.50 656 MET A C 1
ATOM 5081 O O . MET A 1 656 ? 1.747 -11.058 -15.029 1.00 98.50 656 MET A O 1
ATOM 5085 N N . LEU A 1 657 ? -0.384 -10.546 -15.509 1.00 98.56 657 LEU A N 1
ATOM 5086 C CA . LEU A 1 657 ? -0.867 -10.756 -14.141 1.00 98.56 657 LEU A CA 1
ATOM 5087 C C . LEU A 1 657 ? -0.644 -12.197 -13.683 1.00 98.56 657 LEU A C 1
ATOM 5089 O O . LEU A 1 657 ? -0.233 -12.423 -12.546 1.00 98.56 657 LEU A O 1
ATOM 5093 N N . ARG A 1 658 ? -0.854 -13.184 -14.565 1.00 98.50 658 ARG A N 1
ATOM 5094 C CA . ARG A 1 658 ? -0.559 -14.591 -14.260 1.00 98.50 658 ARG A CA 1
ATOM 5095 C C . ARG A 1 658 ? 0.927 -14.798 -13.960 1.00 98.50 658 ARG A C 1
ATOM 5097 O O . ARG A 1 658 ? 1.256 -15.510 -13.014 1.00 98.50 658 ARG A O 1
ATOM 5104 N N . THR A 1 659 ? 1.814 -14.175 -14.732 1.00 98.75 659 THR A N 1
ATOM 5105 C CA . THR A 1 659 ? 3.267 -14.254 -14.514 1.00 98.75 659 THR A CA 1
ATOM 5106 C C . THR A 1 659 ? 3.657 -13.618 -13.182 1.00 98.75 659 THR A C 1
ATOM 5108 O O . THR A 1 659 ? 4.308 -14.260 -12.358 1.00 98.75 659 THR A O 1
ATOM 5111 N N . LEU A 1 660 ? 3.192 -12.394 -12.922 1.00 98.62 660 LEU A N 1
ATOM 5112 C CA . LEU A 1 660 ? 3.438 -11.688 -11.665 1.00 98.62 660 LEU A CA 1
ATOM 5113 C C . LEU A 1 660 ? 2.890 -12.459 -10.459 1.00 98.62 660 LEU A C 1
ATOM 5115 O O . LEU A 1 660 ? 3.555 -12.517 -9.428 1.00 98.62 660 LEU A O 1
ATOM 5119 N N . TYR A 1 661 ? 1.722 -13.095 -10.587 1.00 98.69 661 TYR A N 1
ATOM 5120 C CA . TYR A 1 661 ? 1.151 -13.929 -9.531 1.00 98.69 661 TYR A CA 1
ATOM 5121 C C . TYR A 1 661 ? 2.046 -15.127 -9.199 1.00 98.69 661 TYR A C 1
ATOM 5123 O O . TYR A 1 661 ? 2.355 -15.353 -8.026 1.00 98.69 661 TYR A O 1
ATOM 5131 N N . LEU A 1 662 ? 2.501 -15.869 -10.212 1.00 98.56 662 LEU A N 1
ATOM 5132 C CA . LEU A 1 662 ? 3.369 -17.035 -10.019 1.00 98.56 662 LEU A CA 1
ATOM 5133 C C . LEU A 1 662 ? 4.701 -16.644 -9.369 1.00 98.56 662 LEU A C 1
ATOM 5135 O O . LEU A 1 662 ? 5.113 -17.267 -8.389 1.00 98.56 662 LEU A O 1
ATOM 5139 N N . LEU A 1 663 ? 5.340 -15.580 -9.862 1.00 98.69 663 LEU A N 1
ATOM 5140 C CA . LEU A 1 663 ? 6.607 -15.093 -9.31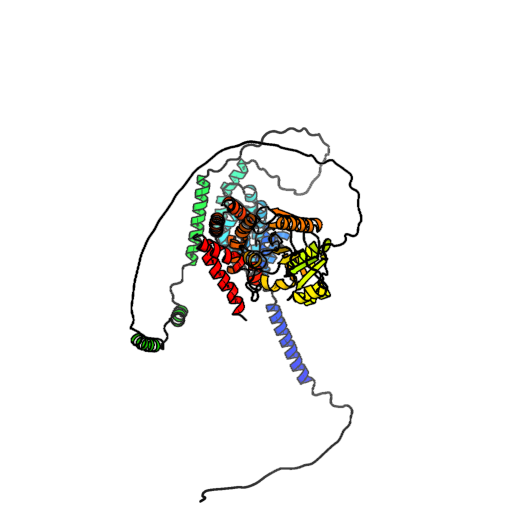9 1.00 98.69 663 LEU A CA 1
ATOM 5141 C C . LEU A 1 663 ? 6.448 -14.568 -7.888 1.00 98.69 663 LEU A C 1
ATOM 5143 O O . LEU A 1 663 ? 7.239 -14.923 -7.016 1.00 98.69 663 LEU A O 1
ATOM 5147 N N . ALA A 1 664 ? 5.415 -13.766 -7.610 1.00 98.25 664 ALA A N 1
ATOM 5148 C CA . ALA A 1 664 ? 5.168 -13.238 -6.268 1.00 98.25 664 ALA A CA 1
ATOM 5149 C C . ALA A 1 664 ? 4.831 -14.352 -5.264 1.00 98.25 664 ALA A C 1
ATOM 5151 O O . ALA A 1 664 ? 5.237 -14.282 -4.104 1.00 98.25 664 ALA A O 1
ATOM 5152 N N . THR A 1 665 ? 4.142 -15.406 -5.710 1.00 97.81 665 THR A N 1
ATOM 5153 C CA . THR A 1 665 ? 3.896 -16.610 -4.900 1.00 97.81 665 THR A CA 1
ATOM 5154 C C . THR A 1 665 ? 5.203 -17.337 -4.589 1.00 97.81 665 THR A C 1
ATOM 5156 O O . THR A 1 665 ? 5.433 -17.714 -3.440 1.00 97.81 665 THR A O 1
ATOM 5159 N N . GLY A 1 666 ? 6.085 -17.490 -5.585 1.00 97.88 666 GLY A N 1
ATOM 5160 C CA . GLY A 1 666 ? 7.420 -18.063 -5.404 1.00 97.88 666 GLY A CA 1
ATOM 5161 C C . GLY A 1 666 ? 8.272 -17.271 -4.409 1.00 97.88 666 GLY A C 1
ATOM 5162 O O . GLY A 1 666 ? 8.823 -17.857 -3.480 1.00 97.88 666 GLY A O 1
ATOM 5163 N N . LEU A 1 667 ? 8.297 -15.940 -4.541 1.00 97.50 667 LEU A N 1
ATOM 5164 C CA . LEU A 1 667 ? 8.968 -15.044 -3.595 1.00 97.50 667 LEU A CA 1
ATOM 5165 C C . LEU A 1 667 ? 8.394 -15.179 -2.177 1.00 97.50 667 LEU A C 1
ATOM 5167 O O . LEU A 1 667 ? 9.137 -15.293 -1.212 1.00 97.50 667 LEU A O 1
ATOM 5171 N N . ASN A 1 668 ? 7.069 -15.208 -2.028 1.00 96.44 668 ASN A N 1
ATOM 5172 C CA . ASN A 1 668 ? 6.452 -15.375 -0.713 1.00 96.44 668 ASN A CA 1
ATOM 5173 C C . ASN A 1 668 ? 6.819 -16.728 -0.073 1.00 96.44 668 ASN A C 1
ATOM 5175 O O . ASN A 1 668 ? 7.054 -16.803 1.132 1.00 96.44 668 ASN A O 1
ATOM 5179 N N . ARG A 1 669 ? 6.899 -17.795 -0.880 1.00 95.50 669 ARG A N 1
ATOM 5180 C CA . ARG A 1 669 ? 7.316 -19.128 -0.425 1.00 95.50 669 ARG A CA 1
ATOM 5181 C C . ARG A 1 669 ? 8.789 -19.165 -0.016 1.00 95.50 669 ARG A C 1
ATOM 5183 O O . ARG A 1 669 ? 9.119 -19.882 0.926 1.00 95.50 669 ARG A O 1
ATOM 5190 N N . SER A 1 670 ? 9.670 -18.407 -0.672 1.00 95.69 670 SER A N 1
ATOM 5191 C CA . SER A 1 670 ? 11.103 -18.442 -0.351 1.00 95.69 670 SER A CA 1
ATOM 5192 C C . SER A 1 670 ? 11.393 -17.994 1.082 1.00 95.69 670 SER A C 1
ATOM 5194 O O . SER A 1 670 ? 12.295 -18.536 1.708 1.00 95.69 670 SER A O 1
ATOM 5196 N N . PHE A 1 671 ? 10.583 -17.094 1.654 1.00 93.88 671 PHE A N 1
ATOM 5197 C CA . PHE A 1 671 ? 10.736 -16.657 3.051 1.00 93.88 671 PHE A CA 1
ATOM 5198 C C . PHE A 1 671 ? 10.538 -17.789 4.067 1.00 93.88 671 PHE A C 1
ATOM 5200 O O . PHE A 1 671 ? 11.035 -17.708 5.182 1.00 93.88 671 PHE A O 1
ATOM 5207 N N . SER A 1 672 ? 9.811 -18.849 3.697 1.00 84.00 672 SER A N 1
ATOM 5208 C CA . SER A 1 672 ? 9.587 -20.014 4.566 1.00 84.00 672 SER A CA 1
ATOM 5209 C C . SER A 1 672 ? 10.676 -21.081 4.428 1.00 84.00 672 SER A C 1
ATOM 5211 O O . SER A 1 672 ? 10.770 -21.953 5.283 1.00 84.00 672 SER A O 1
ATOM 5213 N N . LEU A 1 673 ? 11.445 -21.054 3.333 1.00 83.31 673 LEU A N 1
ATOM 5214 C CA . LEU A 1 673 ? 12.480 -22.048 3.022 1.00 83.31 673 LEU A CA 1
ATOM 5215 C C . LEU A 1 673 ? 13.865 -21.640 3.536 1.00 83.31 673 LEU A C 1
ATOM 5217 O O . LEU A 1 673 ? 14.719 -22.499 3.706 1.00 83.31 673 LEU A O 1
ATOM 5221 N N . CYS A 1 674 ? 14.084 -20.346 3.777 1.00 60.16 674 CYS A N 1
ATOM 5222 C CA . CYS A 1 674 ? 15.336 -19.811 4.318 1.00 60.16 674 CYS A CA 1
ATOM 5223 C C . CYS A 1 674 ? 15.421 -19.865 5.860 1.00 60.16 674 CYS A C 1
ATOM 5225 O O . CYS A 1 674 ? 16.300 -19.219 6.430 1.00 60.16 674 CYS A O 1
ATOM 5227 N N . GLY A 1 675 ? 14.492 -20.567 6.524 1.00 49.28 675 GLY A N 1
ATOM 5228 C CA . GLY A 1 675 ? 14.360 -20.641 7.985 1.00 49.28 675 GLY A CA 1
ATOM 5229 C C . GLY A 1 675 ? 14.977 -21.877 8.617 1.00 49.28 675 GLY A C 1
ATOM 5230 O O . GLY A 1 675 ? 14.968 -22.942 7.960 1.00 49.28 675 GLY A O 1
#

Sequence (675 aa):
MDPRQGTPVRLSNDRLGLSVDPSCDDRRHRSSYTTSKTLSHREDREAAVAAAASRAAEKNVIMADPFEVRMRFSLQLQHLNASVTSAQKAAQYAIKYKDMDEDLHSCIIEQIEKNNMNTRANIMYFIEHFLEMATEDRHNDYVRMMQRDIIRVVDAVCPEDGSGAANVKVVRKVLQGLLNKSLLSNETVDELEECLKERDTFASDIGLSSPVNGDASSMANINTHPGSRPRNGASAPPGLRLDKRQIEQRIEEDRERHKRMRESMWTVPPRASEEAFKFYDEASATGEDDGILGKEEQEEVHHEGKGCLFGGNCDDKDDDEYDDGACNDDSDKVYCIAPRRGSIEIWTSKAIMTHRILIFGTGSIGAVYAWMLSKSAKITTICRSNFDEASKNGFTIHSTLWGNNLKVKPVVARTISQAVELADGQPFDFVVIAAKALPTTPSTAELIRPAVSGGTTIVLIQNGIGIEEEFAVAYPANPLLSTVVYLPATQISPAVVHHREVELLHVGTYPAEATSKAKEAAQAFTELVRSSGGSVKLHEDIQFERWTKLLVNGSWNPICALTRLRDRQFIDGHVDALHFIRDVMLEICTVARACGYKGVDEGLVDYQIGRVCVRELPGVQPSMLADALAERSLEVEAIIGNVVRLAKAKAVSVPMLRTLYLLATGLNRSFSLCG